Protein AF-A0A7Y5RMK7-F1 (afdb_monomer)

pLDDT: mean 87.16, std 14.65, range [37.19, 98.69]

Secondary structure (DSSP, 8-state):
--SHHHHHHHHHHHHHHHHHHHHS-HHHHHHHHT--HHHHHHHHHTSPPPHHHHHHHHHHH-B-HHHHHHS-S-SBGGG-HHHHHHHHHHHHHHHHHHHHHHHHHTS--STHHHHHHHHHHHHHHHHHHHHHHHHHHHHHHHHHHHHHHHHHHHTT-HHHHHHHHHHHHHHHHH-S-HHHHHHHHHHHHHHHHHTT-HHHHHHHHHHHHHHHHHSS-S--HHHHHHHHHHHHHHHHTT-HHHHHHHHHHHHHHHTT-GGGHHHHHHHHHHHHHHHHHTT-HHHHHHHHHHHGGGS-HHHHHHHHHHHHHHHHHTTSS-HHHHHTSPP-SHHHHHHHHHHHHHH--HHHHHHHHHHHBSSSTTSBPTTSHHHHHHHHHHHHTTT-TTHHHHHHHHHTSS--SS---GGGHHHHHHHHHHHHHHHTT-HHHHHHHHHHHHHHHHHS-TT----HHHHHHHHHHHHHHS-TT-SSHHHHHHHHHHHHHHHHHHHTT-GGGGGS--

Structure (mmCIF, N/CA/C/O backbone):
data_AF-A0A7Y5RMK7-F1
#
_entry.id   AF-A0A7Y5RMK7-F1
#
loop_
_atom_site.group_PDB
_atom_site.id
_atom_site.type_symbol
_atom_site.label_atom_id
_atom_site.label_alt_id
_atom_site.label_comp_id
_atom_site.label_asym_id
_atom_site.label_entity_id
_atom_site.label_seq_id
_atom_site.pdbx_PDB_ins_code
_atom_site.Cartn_x
_atom_site.Cartn_y
_atom_site.Cartn_z
_atom_site.occupancy
_atom_site.B_iso_or_equiv
_atom_site.auth_seq_id
_atom_site.auth_comp_id
_atom_site.auth_asym_id
_atom_site.auth_atom_id
_atom_site.pdbx_PDB_model_num
ATOM 1 N N . MET A 1 1 ? 19.312 -19.712 10.491 1.00 37.59 1 MET A N 1
ATOM 2 C CA . MET A 1 1 ? 18.085 -20.409 10.029 1.00 37.59 1 MET A CA 1
ATOM 3 C C . MET A 1 1 ? 17.541 -19.807 8.715 1.00 37.59 1 MET A C 1
ATOM 5 O O . MET A 1 1 ? 16.354 -19.547 8.617 1.00 37.59 1 MET A O 1
ATOM 9 N N . GLY A 1 2 ? 18.375 -19.604 7.679 1.00 37.78 2 GLY A N 1
ATOM 10 C CA . GLY A 1 2 ? 17.972 -18.912 6.433 1.00 37.78 2 GLY A CA 1
ATOM 11 C C . GLY A 1 2 ? 17.597 -19.806 5.238 1.00 37.78 2 GLY A C 1
ATOM 12 O O . GLY A 1 2 ? 17.213 -19.290 4.199 1.00 37.78 2 GLY A O 1
ATOM 13 N N . ALA A 1 3 ? 17.696 -21.135 5.359 1.00 39.34 3 ALA A N 1
ATOM 14 C CA . ALA A 1 3 ? 17.566 -22.045 4.213 1.00 39.34 3 ALA A CA 1
ATOM 15 C C . ALA A 1 3 ? 16.122 -22.483 3.885 1.00 39.34 3 ALA A C 1
ATOM 17 O O . ALA A 1 3 ? 15.882 -22.999 2.801 1.00 39.34 3 ALA A O 1
ATOM 18 N N . LYS A 1 4 ? 15.145 -22.282 4.786 1.00 40.69 4 LYS A N 1
ATOM 19 C CA . LYS A 1 4 ? 13.759 -22.748 4.566 1.00 40.69 4 LYS A CA 1
ATOM 20 C C . LYS A 1 4 ? 12.963 -21.891 3.569 1.00 40.69 4 LYS A C 1
ATOM 22 O O . LYS A 1 4 ? 12.138 -22.441 2.857 1.00 40.69 4 LYS A O 1
ATOM 27 N N . SER A 1 5 ? 13.237 -20.586 3.472 1.00 45.16 5 SER A N 1
ATOM 28 C CA . SER A 1 5 ? 12.475 -19.660 2.608 1.00 45.16 5 SER A CA 1
ATOM 29 C C . SER A 1 5 ? 12.748 -19.853 1.109 1.00 45.16 5 SER A C 1
ATOM 31 O O . SER A 1 5 ? 11.817 -19.754 0.324 1.00 45.16 5 SER A O 1
ATOM 33 N N . SER A 1 6 ? 13.986 -20.171 0.708 1.00 52.59 6 SER A N 1
ATOM 34 C CA . SER A 1 6 ? 14.348 -20.364 -0.714 1.00 52.59 6 SER A CA 1
ATOM 35 C C . SER A 1 6 ? 13.742 -21.644 -1.315 1.00 52.59 6 SER A C 1
ATOM 37 O O . SER A 1 6 ? 13.457 -21.726 -2.510 1.00 52.59 6 SER A O 1
ATOM 39 N N . VAL A 1 7 ? 13.484 -22.656 -0.475 1.00 55.12 7 VAL A N 1
ATOM 40 C CA . VAL A 1 7 ? 12.901 -23.935 -0.912 1.00 55.12 7 VAL A CA 1
ATOM 41 C C . VAL A 1 7 ? 11.435 -23.776 -1.335 1.00 55.12 7 VAL A C 1
ATOM 43 O O . VAL A 1 7 ? 11.025 -24.411 -2.310 1.00 55.12 7 VAL A O 1
ATOM 46 N N . ASP A 1 8 ? 10.670 -22.914 -0.656 1.00 56.03 8 ASP A N 1
ATOM 47 C CA . ASP A 1 8 ? 9.257 -22.664 -0.980 1.00 56.03 8 ASP A CA 1
ATOM 48 C C . ASP A 1 8 ? 9.083 -21.827 -2.258 1.00 56.03 8 ASP A C 1
ATOM 50 O O . ASP A 1 8 ? 8.178 -22.095 -3.047 1.00 56.03 8 ASP A O 1
ATOM 54 N N . ASP A 1 9 ? 9.975 -20.876 -2.539 1.00 59.03 9 ASP A N 1
ATOM 55 C CA . ASP A 1 9 ? 9.851 -20.012 -3.723 1.00 59.03 9 ASP A CA 1
ATOM 56 C C . ASP A 1 9 ? 10.230 -20.752 -5.028 1.00 59.03 9 ASP A C 1
ATOM 58 O O . ASP A 1 9 ? 9.569 -20.606 -6.062 1.00 59.03 9 ASP A O 1
ATOM 62 N N . GLN A 1 10 ? 11.219 -21.655 -4.972 1.00 77.19 10 GLN A N 1
ATOM 63 C CA . GLN A 1 10 ? 11.572 -22.563 -6.078 1.00 77.19 10 GLN A CA 1
ATOM 64 C C . GLN A 1 10 ? 10.459 -23.570 -6.401 1.00 77.19 10 GLN A C 1
ATOM 66 O O . GLN A 1 10 ? 10.385 -24.074 -7.526 1.00 77.19 10 GLN A O 1
ATOM 71 N N . ARG A 1 11 ? 9.586 -23.876 -5.434 1.00 84.00 11 ARG A N 1
ATOM 72 C CA . ARG A 1 11 ? 8.473 -24.808 -5.628 1.00 84.00 11 ARG A CA 1
ATOM 73 C C . ARG A 1 11 ? 7.478 -24.281 -6.660 1.00 84.00 11 ARG A C 1
ATOM 75 O O . ARG A 1 11 ? 7.132 -25.024 -7.571 1.00 84.00 11 ARG A O 1
ATOM 82 N N . GLY A 1 12 ? 7.101 -23.002 -6.587 1.00 84.44 12 GLY A N 1
ATOM 83 C CA . GLY A 1 12 ? 6.140 -22.409 -7.524 1.00 84.44 12 GLY A CA 1
ATOM 84 C C . GLY A 1 12 ? 6.651 -22.378 -8.968 1.00 84.44 12 GLY A C 1
ATOM 85 O O . GLY A 1 12 ? 5.938 -22.767 -9.892 1.00 84.44 12 GLY A O 1
ATOM 86 N N . ILE A 1 13 ? 7.911 -21.975 -9.180 1.00 84.31 13 ILE A N 1
ATOM 87 C CA . ILE A 1 13 ? 8.523 -21.986 -10.523 1.00 84.31 13 ILE A CA 1
ATOM 88 C C . ILE A 1 13 ? 8.624 -23.424 -11.047 1.00 84.31 13 ILE A C 1
ATOM 90 O O . ILE A 1 13 ? 8.354 -23.671 -12.220 1.00 84.31 13 ILE A O 1
ATOM 94 N N . ARG A 1 14 ? 8.955 -24.393 -10.185 1.00 93.31 14 ARG A N 1
ATOM 95 C CA . ARG A 1 14 ? 9.024 -25.812 -10.553 1.00 93.31 14 ARG A CA 1
ATOM 96 C C . ARG A 1 14 ? 7.665 -26.392 -10.928 1.00 93.31 14 ARG A C 1
ATOM 98 O O . ARG A 1 14 ? 7.590 -27.122 -11.909 1.00 93.31 14 ARG A O 1
ATOM 105 N N . GLU A 1 15 ? 6.610 -26.069 -10.187 1.00 92.62 15 GLU A N 1
ATOM 106 C CA . GLU A 1 15 ? 5.238 -26.482 -10.507 1.00 92.62 15 GLU A CA 1
ATOM 107 C C . GLU A 1 15 ? 4.824 -25.959 -11.889 1.00 92.62 15 GLU A C 1
ATOM 109 O O . GLU A 1 15 ? 4.261 -26.696 -12.694 1.00 92.62 15 GLU A O 1
ATOM 114 N N . ARG A 1 16 ? 5.195 -24.720 -12.225 1.00 93.56 16 ARG A N 1
ATOM 115 C CA . ARG A 1 16 ? 4.942 -24.146 -13.555 1.00 93.56 16 ARG A CA 1
ATOM 116 C C . ARG A 1 16 ? 5.835 -24.734 -14.642 1.00 93.56 16 ARG A C 1
ATOM 118 O O . ARG A 1 16 ? 5.366 -24.971 -15.750 1.00 93.56 16 ARG A O 1
ATOM 125 N N . LEU A 1 17 ? 7.088 -25.060 -14.332 1.00 93.12 17 LEU A N 1
ATOM 126 C CA . LEU A 1 17 ? 7.956 -25.807 -15.243 1.00 93.12 17 LEU A CA 1
ATOM 127 C C . LEU A 1 17 ? 7.405 -27.218 -15.515 1.00 93.12 17 LEU A C 1
ATOM 129 O O . LEU A 1 17 ? 7.513 -27.706 -16.638 1.00 93.12 17 LEU A O 1
ATOM 133 N N . ALA A 1 18 ? 6.788 -27.859 -14.519 1.00 94.00 18 ALA A N 1
ATOM 134 C CA . ALA A 1 18 ? 6.107 -29.139 -14.689 1.00 94.00 18 ALA A CA 1
ATOM 135 C C . ALA A 1 18 ? 4.881 -29.005 -15.604 1.00 94.00 18 ALA A C 1
ATOM 137 O O . ALA A 1 18 ? 4.757 -29.790 -16.536 1.00 94.00 18 ALA A O 1
ATOM 138 N N . GLN A 1 19 ? 4.063 -27.960 -15.427 1.00 94.31 19 GLN A N 1
ATOM 139 C CA . GLN A 1 19 ? 2.957 -27.645 -16.346 1.00 94.31 19 GLN A CA 1
ATOM 140 C C . GLN A 1 19 ? 3.449 -27.361 -17.773 1.00 94.31 19 GLN A C 1
ATOM 142 O O . GLN A 1 19 ? 2.823 -27.769 -18.746 1.00 94.31 19 GLN A O 1
ATOM 147 N N . LEU A 1 20 ? 4.591 -26.685 -17.928 1.00 92.62 20 LEU A N 1
ATOM 148 C CA . LEU A 1 20 ? 5.199 -26.466 -19.242 1.00 92.62 20 LEU A CA 1
ATOM 149 C C . LEU A 1 20 ? 5.643 -27.789 -19.886 1.00 92.62 20 LEU A C 1
ATOM 151 O O . LEU A 1 20 ? 5.516 -27.958 -21.099 1.00 92.62 20 LEU A O 1
ATOM 155 N N . ALA A 1 21 ? 6.126 -28.736 -19.078 1.00 92.06 21 ALA A N 1
ATOM 156 C CA . ALA A 1 21 ? 6.558 -30.055 -19.530 1.00 92.06 21 ALA A CA 1
ATOM 157 C C . ALA A 1 21 ? 5.401 -30.979 -19.971 1.00 92.06 21 ALA A C 1
ATOM 159 O O . ALA A 1 21 ? 5.659 -32.023 -20.572 1.00 92.06 21 ALA A O 1
ATOM 160 N N . GLU A 1 22 ? 4.145 -30.605 -19.698 1.00 92.19 22 GLU A N 1
ATOM 161 C CA . GLU A 1 22 ? 2.948 -31.262 -20.248 1.00 92.19 22 GLU A CA 1
ATOM 162 C C . GLU A 1 22 ? 2.726 -30.898 -21.724 1.00 92.19 22 GLU A C 1
ATOM 164 O O . GLU A 1 22 ? 2.169 -31.690 -22.480 1.00 92.19 22 GLU A O 1
ATOM 169 N N . ILE A 1 23 ? 3.177 -29.708 -22.137 1.00 91.12 23 ILE A N 1
ATOM 170 C CA . ILE A 1 23 ? 2.989 -29.163 -23.490 1.00 91.12 23 ILE A CA 1
ATOM 171 C C . ILE A 1 23 ? 4.243 -29.396 -24.340 1.00 91.12 23 ILE A C 1
ATOM 173 O O . ILE A 1 23 ? 4.153 -29.785 -25.503 1.00 91.12 23 ILE A O 1
ATOM 177 N N . HIS A 1 24 ? 5.423 -29.191 -23.753 1.00 91.31 24 HIS A N 1
ATOM 178 C CA . HIS A 1 24 ? 6.711 -29.415 -24.402 1.00 91.31 24 HIS A CA 1
ATOM 179 C C . HIS A 1 24 ? 7.434 -30.586 -23.753 1.00 91.31 24 HIS A C 1
ATOM 181 O O . HIS A 1 24 ? 7.704 -30.584 -22.554 1.00 91.31 24 HIS A O 1
ATOM 187 N N . SER A 1 25 ? 7.835 -31.578 -24.550 1.00 95.88 25 SER A N 1
ATOM 188 C CA . SER A 1 25 ? 8.610 -32.696 -24.004 1.00 95.88 25 SER A CA 1
ATOM 189 C C . SER A 1 25 ? 9.927 -32.205 -23.380 1.00 95.88 25 SER A C 1
ATOM 191 O O . SER A 1 25 ? 10.551 -31.263 -23.868 1.00 95.88 25 SER A O 1
ATOM 193 N N . GLN A 1 26 ? 10.431 -32.883 -22.342 1.00 95.69 26 GLN A N 1
ATOM 194 C CA . GLN A 1 26 ? 11.721 -32.516 -21.722 1.00 95.69 26 GLN A CA 1
ATOM 195 C C . GLN A 1 26 ? 12.886 -32.511 -22.727 1.00 95.69 26 GLN A C 1
ATOM 197 O O . GLN A 1 26 ? 13.841 -31.756 -22.563 1.00 95.69 26 GLN A O 1
ATOM 202 N N . ALA A 1 27 ? 12.819 -33.359 -23.760 1.00 94.38 27 ALA A N 1
ATOM 203 C CA . ALA A 1 27 ? 13.796 -33.383 -24.844 1.00 94.38 27 ALA A CA 1
ATOM 204 C C . ALA A 1 27 ? 13.687 -32.139 -25.738 1.00 94.38 27 ALA A C 1
ATOM 206 O O . ALA A 1 27 ? 14.707 -31.588 -26.145 1.00 94.38 27 ALA A O 1
ATOM 207 N N . GLU A 1 28 ? 12.467 -31.674 -26.011 1.00 92.75 28 GLU A N 1
ATOM 208 C CA . GLU A 1 28 ? 12.242 -30.434 -26.745 1.00 92.75 28 GLU A CA 1
ATOM 209 C C . GLU A 1 28 ? 12.731 -29.221 -25.956 1.00 92.75 28 GLU A C 1
ATOM 211 O O . GLU A 1 28 ? 13.466 -28.413 -26.519 1.00 92.75 28 GLU A O 1
ATOM 216 N N . ILE A 1 29 ? 12.392 -29.135 -24.665 1.00 95.38 29 ILE A N 1
ATOM 217 C CA . ILE A 1 29 ? 12.868 -28.066 -23.778 1.00 95.38 29 ILE A CA 1
ATOM 218 C C . ILE A 1 29 ? 14.398 -28.038 -23.789 1.00 95.38 29 ILE A C 1
ATOM 220 O O . ILE A 1 29 ? 14.984 -27.016 -24.115 1.00 95.38 29 ILE A O 1
ATOM 224 N N . ALA A 1 30 ? 15.043 -29.181 -23.539 1.00 94.81 30 ALA A N 1
ATOM 225 C CA . ALA A 1 30 ? 16.497 -29.315 -23.560 1.00 94.81 30 ALA A CA 1
ATOM 226 C C . ALA A 1 30 ? 17.128 -28.836 -24.878 1.00 94.81 30 ALA A C 1
ATOM 228 O O . ALA A 1 30 ? 18.099 -28.081 -24.877 1.00 94.81 30 ALA A O 1
ATOM 229 N N . ARG A 1 31 ? 16.551 -29.256 -26.011 1.00 95.50 31 ARG A N 1
ATOM 230 C CA . ARG A 1 31 ? 17.026 -28.879 -27.344 1.00 95.50 31 ARG A CA 1
ATOM 231 C C . ARG A 1 31 ? 16.879 -27.379 -27.590 1.00 95.50 31 ARG A C 1
ATOM 233 O O . ARG A 1 31 ? 17.831 -26.765 -28.055 1.00 95.50 31 ARG A O 1
ATOM 240 N N . ARG A 1 32 ? 15.710 -26.799 -27.297 1.00 89.56 32 ARG A N 1
ATOM 241 C CA . ARG A 1 32 ? 15.452 -25.371 -27.539 1.00 89.56 32 ARG A CA 1
ATOM 242 C C . ARG A 1 32 ? 16.262 -24.482 -26.609 1.00 89.56 32 ARG A C 1
ATOM 244 O O . ARG A 1 32 ? 16.738 -23.446 -27.044 1.00 89.56 32 ARG A O 1
ATOM 251 N N . THR A 1 33 ? 16.467 -24.896 -25.359 1.00 88.94 33 THR A N 1
ATOM 252 C CA . THR A 1 33 ? 17.209 -24.082 -24.393 1.00 88.94 33 THR A CA 1
ATOM 253 C C . THR A 1 33 ? 18.720 -24.308 -24.398 1.00 88.94 33 THR A C 1
ATOM 255 O O . THR A 1 33 ? 19.427 -23.704 -23.593 1.00 88.94 33 THR A O 1
ATOM 258 N N . GLY A 1 34 ? 19.235 -25.231 -25.219 1.00 90.25 34 GLY A N 1
ATOM 259 C CA . GLY A 1 34 ? 20.644 -25.644 -25.180 1.00 90.25 34 GLY A CA 1
ATOM 260 C C . GLY A 1 34 ? 21.068 -26.286 -23.849 1.00 90.25 34 GLY A C 1
ATOM 261 O O . GLY A 1 34 ? 22.256 -26.410 -23.560 1.00 90.25 34 GLY A O 1
ATOM 262 N N . THR A 1 35 ? 20.112 -26.685 -23.009 1.00 94.12 35 THR A N 1
ATOM 263 C CA . THR A 1 35 ? 20.361 -27.286 -21.694 1.00 94.12 35 THR A CA 1
ATOM 264 C C . THR A 1 35 ? 20.328 -28.804 -21.808 1.00 94.12 35 THR A C 1
ATOM 266 O O . THR A 1 35 ? 19.427 -29.359 -22.424 1.00 94.12 35 THR A O 1
ATOM 269 N N . GLN A 1 36 ? 21.264 -29.520 -21.179 1.00 94.94 36 GLN A N 1
ATOM 270 C CA . GLN A 1 36 ? 21.231 -30.987 -21.197 1.00 94.94 36 GLN A CA 1
ATOM 271 C C . GLN A 1 36 ? 19.907 -31.522 -20.630 1.00 94.94 36 GLN A C 1
ATOM 273 O O . GLN A 1 36 ? 19.463 -31.092 -19.564 1.00 94.94 36 GLN A O 1
ATOM 278 N N . ARG A 1 37 ? 19.312 -32.526 -21.288 1.00 95.50 37 ARG A N 1
ATOM 279 C CA . ARG A 1 37 ? 18.041 -33.142 -20.856 1.00 95.50 37 ARG A CA 1
ATOM 280 C C . ARG A 1 37 ? 18.073 -33.601 -19.398 1.00 95.50 37 ARG A C 1
ATOM 282 O O . ARG A 1 37 ? 17.105 -33.395 -18.676 1.00 95.50 37 ARG A O 1
ATOM 289 N N . MET A 1 38 ? 19.205 -34.145 -18.949 1.00 94.56 38 MET A N 1
ATOM 290 C CA . MET A 1 38 ? 19.405 -34.535 -17.552 1.00 94.56 38 MET A CA 1
ATOM 291 C C . MET A 1 38 ? 19.247 -33.352 -16.582 1.00 94.56 38 MET A C 1
ATOM 293 O O . MET A 1 38 ? 18.658 -33.525 -15.518 1.00 94.56 38 MET A O 1
ATOM 297 N N . ASN A 1 39 ? 19.717 -32.154 -16.940 1.00 94.31 39 ASN A N 1
ATOM 298 C CA . ASN A 1 39 ? 19.561 -30.957 -16.110 1.00 94.31 39 ASN A CA 1
ATOM 299 C C . ASN A 1 39 ? 18.102 -30.495 -16.064 1.00 94.31 39 ASN A C 1
ATOM 301 O O . ASN A 1 39 ? 17.610 -30.204 -14.981 1.00 94.31 39 ASN A O 1
ATOM 305 N N . VAL A 1 40 ? 17.379 -30.542 -17.188 1.00 94.25 40 VAL A N 1
ATOM 306 C CA . VAL A 1 40 ? 15.929 -30.264 -17.217 1.00 94.25 40 VAL A CA 1
ATOM 307 C C . VAL A 1 40 ? 15.172 -31.227 -16.293 1.00 94.25 40 VAL A C 1
ATOM 309 O O . VAL A 1 40 ? 14.360 -30.800 -15.473 1.00 94.25 40 VAL A O 1
ATOM 312 N N . THR A 1 41 ? 15.486 -32.527 -16.351 1.00 95.31 41 THR A N 1
ATOM 313 C CA . THR A 1 41 ? 14.912 -33.524 -15.435 1.00 95.31 41 THR A CA 1
ATOM 314 C C . THR A 1 41 ? 15.263 -33.227 -13.975 1.00 95.31 41 THR A C 1
ATOM 316 O O . THR A 1 41 ? 14.410 -33.371 -13.102 1.00 95.31 41 THR A O 1
ATOM 319 N N . ARG A 1 42 ? 16.498 -32.798 -13.682 1.00 93.81 42 ARG A N 1
ATOM 320 C CA . ARG A 1 42 ? 16.909 -32.407 -12.324 1.00 93.81 42 ARG A CA 1
ATOM 321 C C . ARG A 1 42 ? 16.114 -31.193 -11.829 1.00 93.81 42 ARG A C 1
ATOM 323 O O . ARG A 1 42 ? 15.596 -31.241 -10.711 1.00 93.81 42 ARG A O 1
ATOM 330 N N . TYR A 1 43 ? 15.942 -30.158 -12.656 1.00 94.75 43 TYR A N 1
ATOM 331 C CA . TYR A 1 43 ? 15.160 -28.955 -12.332 1.00 94.75 43 TYR A CA 1
ATOM 332 C C . TYR A 1 43 ? 13.714 -29.297 -11.952 1.00 94.75 43 TYR A C 1
ATOM 334 O O . TYR A 1 43 ? 13.213 -28.826 -10.930 1.00 94.75 43 TYR A O 1
ATOM 342 N N . LEU A 1 44 ? 13.087 -30.211 -12.700 1.00 91.44 44 LEU A N 1
ATOM 343 C CA . LEU A 1 44 ? 11.748 -30.734 -12.403 1.00 91.44 44 LEU A CA 1
ATOM 344 C C . LEU A 1 44 ? 11.680 -31.562 -11.110 1.00 91.44 44 LEU A C 1
ATOM 346 O O . LEU A 1 44 ? 10.632 -31.616 -10.474 1.00 91.44 44 LEU A O 1
ATOM 350 N N . ARG A 1 45 ? 12.778 -32.215 -10.711 1.00 90.50 45 ARG A N 1
ATOM 351 C CA . ARG A 1 45 ? 12.818 -33.160 -9.579 1.00 90.50 45 ARG A CA 1
ATOM 352 C C . ARG A 1 45 ? 13.287 -32.571 -8.255 1.00 90.50 45 ARG A C 1
ATOM 354 O O . ARG A 1 45 ? 13.296 -33.293 -7.264 1.00 90.50 45 ARG A O 1
ATOM 361 N N . GLY A 1 46 ? 13.682 -31.302 -8.210 1.00 83.06 46 GLY A N 1
ATOM 362 C CA . GLY A 1 46 ? 14.039 -30.676 -6.937 1.00 83.06 46 GLY A CA 1
ATOM 363 C C . GLY A 1 46 ? 15.306 -29.841 -6.940 1.00 83.06 46 GLY A C 1
ATOM 364 O O . GLY A 1 46 ? 15.514 -29.089 -5.991 1.00 83.06 46 GLY A O 1
ATOM 365 N N . THR A 1 47 ? 16.155 -29.928 -7.970 1.00 87.69 47 THR A N 1
ATOM 366 C CA . THR A 1 47 ? 17.327 -29.044 -8.007 1.00 87.69 47 THR A CA 1
ATOM 367 C C . THR A 1 47 ? 16.909 -27.614 -8.312 1.00 87.69 47 THR A C 1
ATOM 369 O O . THR A 1 47 ? 15.908 -27.378 -8.993 1.00 87.69 47 THR A O 1
ATOM 372 N N . ARG A 1 48 ? 17.707 -26.667 -7.821 1.00 83.38 48 ARG A N 1
ATOM 373 C CA . ARG A 1 48 ? 17.561 -25.238 -8.091 1.00 83.38 48 ARG A CA 1
ATOM 374 C C . ARG A 1 48 ? 17.514 -24.966 -9.595 1.00 83.38 48 ARG A C 1
ATOM 376 O O . ARG A 1 48 ? 18.336 -25.498 -10.341 1.00 83.38 48 ARG A O 1
ATOM 383 N N . ILE A 1 49 ? 16.561 -24.137 -10.008 1.00 86.25 49 ILE A N 1
ATOM 384 C CA . ILE A 1 49 ? 16.362 -23.727 -11.397 1.00 86.25 49 ILE A CA 1
ATOM 385 C C . ILE A 1 49 ? 17.176 -22.445 -11.639 1.00 86.25 49 ILE A C 1
ATOM 387 O O . ILE A 1 49 ? 16.930 -21.450 -10.954 1.00 86.25 49 ILE A O 1
ATOM 391 N N . PRO A 1 50 ? 18.154 -22.436 -12.564 1.00 83.25 50 PRO A N 1
ATOM 392 C CA . PRO A 1 50 ? 18.930 -21.236 -12.860 1.00 83.25 50 PRO A CA 1
ATOM 393 C C . PRO A 1 50 ? 18.079 -20.141 -13.510 1.00 83.25 50 PRO A C 1
ATOM 395 O O . PRO A 1 50 ? 17.256 -20.425 -14.380 1.00 83.25 50 PRO A O 1
ATOM 398 N N . ALA A 1 51 ? 18.346 -18.880 -13.163 1.00 73.31 51 ALA A N 1
ATOM 399 C CA . ALA A 1 51 ? 17.725 -17.713 -13.796 1.00 73.31 51 ALA A CA 1
ATOM 400 C C . ALA A 1 51 ? 17.906 -17.712 -15.325 1.00 73.31 51 ALA A C 1
ATOM 402 O O . ALA A 1 51 ? 16.954 -17.477 -16.069 1.00 73.31 51 ALA A O 1
ATOM 403 N N . ASP A 1 52 ? 19.111 -18.056 -15.788 1.00 73.56 52 ASP A N 1
ATOM 404 C CA . ASP A 1 52 ? 19.431 -18.145 -17.215 1.00 73.56 52 ASP A CA 1
ATOM 405 C C . ASP A 1 52 ? 18.618 -19.227 -17.926 1.00 73.56 52 ASP A C 1
ATOM 407 O O . ASP A 1 52 ? 18.279 -19.087 -19.092 1.00 73.56 52 ASP A O 1
ATOM 411 N N . PHE A 1 53 ? 18.231 -20.296 -17.231 1.00 88.00 53 PHE A N 1
ATOM 412 C CA . PHE A 1 53 ? 17.344 -21.287 -17.825 1.00 88.00 53 PHE A CA 1
ATOM 413 C C . PHE A 1 53 ? 15.936 -20.708 -18.037 1.00 88.00 53 PHE A C 1
ATOM 415 O O . PHE A 1 53 ? 15.379 -20.846 -19.124 1.00 88.00 53 PHE A O 1
ATOM 422 N N . CYS A 1 54 ? 15.385 -19.992 -17.049 1.00 81.88 54 CYS A N 1
ATOM 423 C CA . CYS A 1 54 ? 14.082 -19.321 -17.162 1.00 81.88 54 CYS A CA 1
ATOM 424 C C . CYS A 1 54 ? 14.050 -18.253 -18.271 1.00 81.88 54 CYS A C 1
ATOM 426 O O . CYS A 1 54 ? 13.041 -18.114 -18.970 1.00 81.88 54 CYS A O 1
ATOM 428 N N . SER A 1 55 ? 15.153 -17.524 -18.466 1.00 69.88 55 SER A N 1
ATOM 429 C CA . SER A 1 55 ? 15.272 -16.537 -19.544 1.00 69.88 55 SER A CA 1
ATOM 430 C C . SER A 1 55 ? 15.218 -17.189 -20.923 1.00 69.88 55 SER A C 1
ATOM 432 O O . SER A 1 55 ? 14.478 -16.746 -21.802 1.00 69.88 55 SER A O 1
ATOM 434 N N . ILE A 1 56 ? 15.925 -18.307 -21.092 1.00 79.69 56 ILE A N 1
ATOM 435 C CA . ILE A 1 56 ? 15.947 -19.042 -22.352 1.00 79.69 56 ILE A CA 1
ATOM 436 C C . ILE A 1 56 ? 14.580 -19.693 -22.629 1.00 79.69 56 ILE A C 1
ATOM 438 O O . ILE A 1 56 ? 14.144 -19.689 -23.775 1.00 79.69 56 ILE A O 1
ATOM 442 N N . LEU A 1 57 ? 13.848 -20.176 -21.612 1.00 85.12 57 LEU A N 1
ATOM 443 C CA . LEU A 1 57 ? 12.461 -20.649 -21.792 1.00 85.12 57 LEU A CA 1
ATOM 444 C C . LEU A 1 57 ? 11.557 -19.550 -22.371 1.00 85.12 57 LEU A C 1
ATOM 446 O O . LEU A 1 57 ? 10.784 -19.794 -23.295 1.00 85.12 57 LEU A O 1
ATOM 450 N N . THR A 1 58 ? 11.679 -18.332 -21.846 1.00 77.38 58 THR A N 1
ATOM 451 C CA . THR A 1 58 ? 10.906 -17.174 -22.316 1.00 77.38 58 THR A CA 1
ATOM 452 C C . THR A 1 58 ? 11.222 -16.868 -23.781 1.00 77.38 58 THR A C 1
ATOM 454 O O . THR A 1 58 ? 10.312 -16.702 -24.591 1.00 77.38 58 THR A O 1
ATOM 457 N N . ARG A 1 59 ? 12.511 -16.868 -24.143 1.00 72.94 59 ARG A N 1
ATOM 458 C CA . ARG A 1 59 ? 12.981 -16.515 -25.489 1.00 72.94 59 ARG A CA 1
ATOM 459 C C . ARG A 1 59 ? 12.717 -17.597 -26.543 1.00 72.94 59 ARG A C 1
ATOM 461 O O . ARG A 1 59 ? 12.239 -17.283 -27.625 1.00 72.94 59 ARG A O 1
ATOM 468 N N . GLU A 1 60 ? 13.026 -18.856 -26.241 1.00 84.50 60 GLU A N 1
ATOM 469 C CA . GLU A 1 60 ? 13.073 -19.946 -27.235 1.00 84.50 60 GLU A CA 1
ATOM 470 C C . GLU A 1 60 ? 11.767 -20.747 -27.330 1.00 84.50 60 GLU A C 1
ATOM 472 O O . GLU A 1 60 ? 11.480 -21.378 -28.353 1.00 84.50 60 GLU A O 1
ATOM 477 N N . LEU A 1 61 ? 10.979 -20.759 -26.252 1.00 85.75 61 LEU A N 1
ATOM 478 C CA . LEU A 1 61 ? 9.679 -21.436 -26.197 1.00 85.75 61 LEU A CA 1
ATOM 479 C C . LEU A 1 61 ? 8.512 -20.445 -26.150 1.00 85.75 61 LEU A C 1
ATOM 481 O O . LEU A 1 61 ? 7.366 -20.874 -26.194 1.00 85.75 61 LEU A O 1
ATOM 485 N N . GLY A 1 62 ? 8.775 -19.136 -26.084 1.00 79.19 62 GLY A N 1
ATOM 486 C CA . GLY A 1 62 ? 7.723 -18.120 -26.030 1.00 79.19 62 GLY A CA 1
ATOM 487 C C . GLY A 1 62 ? 6.878 -18.208 -24.759 1.00 79.19 62 GLY A C 1
ATOM 488 O O . GLY A 1 62 ? 5.698 -17.860 -24.781 1.00 79.19 62 GLY A O 1
ATOM 489 N N . VAL A 1 63 ? 7.451 -18.710 -23.663 1.00 86.00 63 VAL A N 1
ATOM 490 C CA . VAL A 1 63 ? 6.767 -1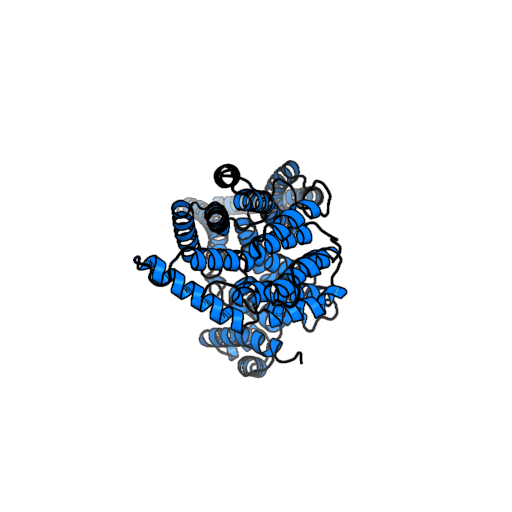8.799 -22.368 1.00 86.00 63 VAL A CA 1
ATOM 491 C C . VAL A 1 63 ? 6.535 -17.392 -21.835 1.00 86.00 63 VAL A C 1
ATOM 493 O O . VAL A 1 63 ? 7.444 -16.568 -21.851 1.00 86.00 63 VAL A O 1
ATOM 496 N N . ASN A 1 64 ? 5.333 -17.104 -21.338 1.00 78.06 64 ASN A N 1
ATOM 497 C CA . ASN A 1 64 ? 5.050 -15.827 -20.699 1.00 78.06 64 ASN A CA 1
ATOM 498 C C . ASN A 1 64 ? 5.828 -15.731 -19.373 1.00 78.06 64 ASN A C 1
ATOM 500 O O . ASN A 1 64 ? 5.575 -16.519 -18.453 1.00 78.06 64 ASN A O 1
ATOM 504 N N . PRO A 1 65 ? 6.749 -14.764 -19.231 1.00 76.25 65 PRO A N 1
ATOM 505 C CA . PRO A 1 65 ? 7.592 -14.676 -18.052 1.00 76.25 65 PRO A CA 1
ATOM 506 C C . PRO A 1 65 ? 6.810 -14.230 -16.807 1.00 76.25 65 PRO A C 1
ATOM 508 O O . PRO A 1 65 ? 7.164 -14.643 -15.706 1.00 76.25 65 PRO A O 1
ATOM 511 N N . GLN A 1 66 ? 5.715 -13.468 -16.948 1.00 73.25 66 GLN A N 1
ATOM 512 C CA . GLN A 1 66 ? 4.826 -13.169 -15.817 1.00 73.25 66 GLN A CA 1
ATOM 513 C C . GLN A 1 66 ? 4.188 -14.455 -15.290 1.00 73.25 66 GLN A C 1
ATOM 515 O O . GLN A 1 66 ? 4.284 -14.727 -14.097 1.00 73.25 66 GLN A O 1
ATOM 520 N N . TRP A 1 67 ? 3.640 -15.292 -16.174 1.00 89.81 67 TRP A N 1
ATOM 521 C CA . TRP A 1 67 ? 3.081 -16.580 -15.769 1.00 89.81 67 TRP A CA 1
ATOM 522 C C . TRP A 1 67 ? 4.145 -17.46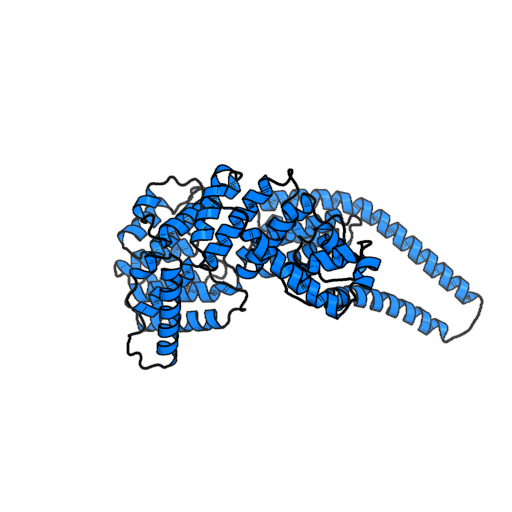2 -15.115 1.00 89.81 67 TRP A C 1
ATOM 524 O O . TRP A 1 67 ? 3.919 -17.972 -14.023 1.00 89.81 67 TRP A O 1
ATOM 534 N N . LEU A 1 68 ? 5.334 -17.591 -15.711 1.00 86.06 68 LEU A N 1
ATOM 535 C CA . LEU A 1 68 ? 6.411 -18.424 -15.165 1.00 86.06 68 LEU A CA 1
ATOM 536 C C . LEU A 1 68 ? 6.861 -17.979 -13.760 1.00 86.06 68 LEU A C 1
ATOM 538 O O . LEU A 1 68 ? 7.192 -18.822 -12.920 1.00 86.06 68 LEU A O 1
ATOM 542 N N . LEU A 1 69 ? 6.867 -16.672 -13.486 1.00 78.25 69 LEU A N 1
ATOM 543 C CA . LEU A 1 69 ? 7.334 -16.116 -12.214 1.00 78.25 69 LEU A CA 1
ATOM 544 C C . LEU A 1 69 ? 6.225 -16.011 -11.160 1.00 78.25 69 LEU A C 1
ATOM 546 O O . LEU A 1 69 ? 6.465 -16.364 -10.005 1.00 78.25 69 LEU A O 1
ATOM 550 N N . THR A 1 70 ? 5.019 -15.579 -11.532 1.00 74.44 70 THR A N 1
ATOM 551 C CA . THR A 1 70 ? 3.927 -15.300 -10.579 1.00 74.44 70 THR A CA 1
ATOM 552 C C . THR A 1 70 ? 2.800 -16.320 -10.608 1.00 74.44 70 THR A C 1
ATOM 554 O O . THR A 1 70 ? 2.096 -16.451 -9.611 1.00 74.44 70 THR A O 1
ATOM 557 N N . GLY A 1 71 ? 2.653 -17.064 -11.704 1.00 82.94 71 GLY A N 1
ATOM 558 C CA . GLY A 1 71 ? 1.488 -17.903 -11.990 1.00 82.94 71 GLY A CA 1
ATOM 559 C C . GLY A 1 71 ? 0.342 -17.174 -12.685 1.00 82.94 71 GLY A C 1
ATOM 560 O O . GLY A 1 71 ? -0.627 -17.829 -13.060 1.00 82.94 71 GLY A O 1
ATOM 561 N N . ASP A 1 72 ? 0.464 -15.865 -12.912 1.00 71.44 72 ASP A N 1
ATOM 562 C CA . ASP A 1 72 ? -0.626 -15.044 -13.436 1.00 71.44 72 ASP A CA 1
ATOM 563 C C . ASP A 1 72 ? -0.510 -14.817 -14.946 1.00 71.44 72 ASP A C 1
ATOM 565 O O . ASP A 1 72 ? 0.576 -14.627 -15.497 1.00 71.44 72 ASP A O 1
ATOM 569 N N . GLY A 1 73 ? -1.662 -14.753 -15.611 1.00 77.94 73 GLY A N 1
ATOM 570 C CA . GLY A 1 73 ? -1.750 -14.534 -17.052 1.00 77.94 73 GLY A CA 1
ATOM 571 C C . GLY A 1 73 ? -1.619 -15.820 -17.878 1.00 77.94 73 GLY A C 1
ATOM 572 O O . GLY A 1 73 ? -1.506 -16.921 -17.335 1.00 77.94 73 GLY A O 1
ATOM 573 N N . PRO A 1 74 ? -1.688 -15.703 -19.214 1.00 82.50 74 PRO A N 1
ATOM 574 C CA . PRO A 1 74 ? -1.625 -16.862 -20.091 1.00 82.50 74 PRO A CA 1
ATOM 575 C C . PRO A 1 74 ? -0.227 -17.482 -20.084 1.00 82.50 74 PRO A C 1
ATOM 577 O O . PRO A 1 74 ? 0.762 -16.770 -19.925 1.00 82.50 74 PRO A O 1
ATOM 580 N N . ARG A 1 75 ? -0.140 -18.799 -20.301 1.00 88.38 75 ARG A N 1
ATOM 581 C CA . ARG A 1 75 ? 1.127 -19.550 -20.224 1.00 88.38 75 ARG A CA 1
ATOM 582 C C . ARG A 1 75 ? 2.120 -19.160 -21.317 1.00 88.38 75 ARG A C 1
ATOM 584 O O . ARG A 1 75 ? 3.321 -19.107 -21.065 1.00 88.38 75 ARG A O 1
ATOM 591 N N . MET A 1 76 ? 1.615 -18.876 -22.515 1.00 85.56 76 MET A N 1
ATOM 592 C CA . MET A 1 76 ? 2.411 -18.544 -23.695 1.00 85.56 76 MET A CA 1
ATOM 593 C C . MET A 1 76 ? 2.244 -17.065 -24.052 1.00 85.56 76 MET A C 1
ATOM 595 O O . MET A 1 76 ? 1.161 -16.494 -23.920 1.00 85.56 76 MET A O 1
ATOM 599 N N . LEU A 1 77 ? 3.303 -16.432 -24.555 1.00 69.75 77 LEU A N 1
ATOM 600 C CA . LEU A 1 77 ? 3.262 -15.053 -25.054 1.00 69.75 77 LEU A CA 1
ATOM 601 C C . LEU A 1 77 ? 2.296 -14.897 -26.241 1.00 69.75 77 LEU A C 1
ATOM 603 O O . LEU A 1 77 ? 1.654 -13.855 -26.371 1.00 69.75 77 LEU A O 1
ATOM 607 N N . SER A 1 78 ? 2.124 -15.947 -27.054 1.00 70.81 78 SER A N 1
ATOM 608 C CA . SER A 1 78 ? 1.170 -16.021 -28.182 1.00 70.81 78 SER A CA 1
ATOM 609 C C . SER A 1 78 ? -0.298 -15.817 -27.789 1.00 70.81 78 SER A C 1
ATOM 611 O O . SER A 1 78 ? -1.141 -15.463 -28.623 1.00 70.81 78 SER A O 1
ATOM 613 N N . ASP A 1 79 ? -0.599 -16.034 -26.513 1.00 68.00 79 ASP A N 1
ATOM 614 C CA . ASP A 1 79 ? -1.946 -15.991 -25.955 1.00 68.00 79 ASP A CA 1
ATOM 615 C C . ASP A 1 79 ? -2.228 -14.640 -25.275 1.00 68.00 79 ASP A C 1
ATOM 617 O O . ASP A 1 79 ? -3.347 -14.375 -24.837 1.00 68.00 79 ASP A O 1
ATOM 621 N N . THR A 1 80 ? -1.229 -13.750 -25.201 1.00 56.44 80 THR A N 1
ATOM 622 C CA . THR A 1 80 ? -1.405 -12.396 -24.669 1.00 56.44 80 THR A CA 1
ATOM 623 C C . THR A 1 80 ? -2.097 -11.495 -25.699 1.00 56.44 80 THR A C 1
ATOM 625 O O . THR A 1 80 ? -1.615 -11.278 -26.813 1.00 56.44 80 THR A O 1
ATOM 628 N N . ALA A 1 81 ? -3.244 -10.922 -25.321 1.00 48.09 81 ALA A N 1
ATOM 629 C CA . ALA A 1 81 ? -4.025 -10.020 -26.176 1.00 48.09 81 ALA A CA 1
ATOM 630 C C . ALA A 1 81 ? -3.234 -8.770 -26.634 1.00 48.09 81 ALA A C 1
ATOM 632 O O . ALA A 1 81 ? -3.504 -8.223 -27.701 1.00 48.09 81 ALA A O 1
ATOM 633 N N . GLY A 1 82 ? -2.214 -8.353 -25.871 1.00 44.00 82 GLY A N 1
ATOM 634 C CA . GLY A 1 82 ? -1.377 -7.186 -26.175 1.00 44.00 82 GLY A CA 1
ATOM 635 C C . GLY A 1 82 ? -0.430 -7.368 -27.367 1.00 44.00 82 GLY A C 1
ATOM 636 O O . GLY A 1 82 ? -0.255 -6.433 -28.145 1.00 44.00 82 GLY A O 1
ATOM 637 N N . SER A 1 83 ? 0.118 -8.571 -27.580 1.00 41.38 83 SER A N 1
ATOM 638 C CA . SER A 1 83 ? 0.940 -8.853 -28.767 1.00 41.38 83 SER A CA 1
ATOM 639 C C . SER A 1 83 ? 0.104 -8.950 -30.040 1.00 41.38 83 SER A C 1
ATOM 641 O O . SER A 1 83 ? 0.610 -8.634 -31.114 1.00 41.38 83 SER A O 1
ATOM 643 N N . ARG A 1 84 ? -1.186 -9.307 -29.940 1.00 39.22 84 ARG A N 1
ATOM 644 C CA . ARG A 1 84 ? -2.090 -9.301 -31.097 1.00 39.22 84 ARG A CA 1
ATOM 645 C C . ARG A 1 84 ? -2.485 -7.898 -31.542 1.00 39.22 84 ARG A C 1
ATOM 647 O O . ARG A 1 84 ? -2.673 -7.751 -32.730 1.00 39.22 84 ARG A O 1
ATOM 654 N N . SER A 1 85 ? -2.563 -6.877 -30.681 1.00 41.47 85 SER A N 1
ATOM 655 C CA . SER A 1 85 ? -2.946 -5.511 -31.109 1.00 41.47 85 SER A CA 1
ATOM 656 C C . SER A 1 85 ? -1.878 -4.859 -31.986 1.00 41.47 85 SER A C 1
ATOM 658 O O . SER A 1 85 ? -2.169 -4.469 -33.107 1.00 41.47 85 SER A O 1
ATOM 660 N N . MET A 1 86 ? -0.616 -4.828 -31.540 1.00 37.19 86 MET A N 1
ATOM 661 C CA . MET A 1 86 ? 0.477 -4.256 -32.342 1.00 37.19 86 MET A CA 1
ATOM 662 C C . MET A 1 86 ? 0.806 -5.111 -33.568 1.00 37.19 86 MET A C 1
ATOM 664 O O . MET A 1 86 ? 1.050 -4.567 -34.643 1.00 37.19 86 MET A O 1
ATOM 668 N N . ALA A 1 87 ? 0.772 -6.444 -33.439 1.00 39.31 87 ALA A N 1
ATOM 669 C CA . ALA A 1 87 ? 0.936 -7.322 -34.592 1.00 39.31 87 ALA A CA 1
ATOM 670 C C . ALA A 1 87 ? -0.257 -7.219 -35.549 1.00 39.31 87 ALA A C 1
ATOM 672 O O . ALA A 1 87 ? -0.039 -7.255 -36.745 1.00 39.31 87 ALA A O 1
ATOM 673 N N . SER A 1 88 ? -1.491 -7.032 -35.068 1.00 37.53 88 SER A N 1
ATOM 674 C CA . SER A 1 88 ? -2.682 -6.812 -35.900 1.00 37.53 88 SER A CA 1
ATOM 675 C C . SER A 1 88 ? -2.664 -5.444 -36.555 1.00 37.53 88 SER A C 1
ATOM 677 O O . SER A 1 88 ? -3.114 -5.351 -37.678 1.00 37.53 88 SER A O 1
ATOM 679 N N . GLU A 1 89 ? -2.153 -4.393 -35.919 1.00 43.84 89 GLU A N 1
ATOM 680 C CA . GLU A 1 89 ? -2.022 -3.068 -36.537 1.00 43.84 89 GLU A CA 1
ATOM 681 C C . GLU A 1 89 ? -0.919 -3.064 -37.604 1.00 43.84 89 GLU A C 1
ATOM 683 O O . GLU A 1 89 ? -1.127 -2.549 -38.698 1.00 43.84 89 GLU A O 1
ATOM 688 N N . MET A 1 90 ? 0.220 -3.723 -37.353 1.00 43.16 90 MET A N 1
ATOM 689 C CA . MET A 1 90 ? 1.248 -3.942 -38.380 1.00 43.16 90 MET A CA 1
ATOM 690 C C . MET A 1 90 ? 0.772 -4.887 -39.486 1.00 43.16 90 MET A C 1
ATOM 692 O O . MET A 1 90 ? 1.044 -4.633 -40.653 1.00 43.16 90 MET A O 1
ATOM 696 N N . VAL A 1 91 ? 0.039 -5.950 -39.155 1.00 46.88 91 VAL A N 1
ATOM 697 C CA . VAL A 1 91 ? -0.542 -6.875 -40.136 1.00 46.88 91 VAL A CA 1
ATOM 698 C C . VAL A 1 91 ? -1.676 -6.205 -40.899 1.00 46.88 91 VAL A C 1
ATOM 700 O O . VAL A 1 91 ? -1.753 -6.436 -42.090 1.00 46.88 91 VAL A O 1
ATOM 703 N N . GLN A 1 92 ? -2.486 -5.332 -40.296 1.00 46.41 92 GLN A N 1
ATOM 704 C CA . GLN A 1 92 ? -3.500 -4.526 -40.985 1.00 46.41 92 GLN A CA 1
ATOM 705 C C . GLN A 1 92 ? -2.857 -3.465 -41.870 1.00 46.41 92 GLN A C 1
ATOM 707 O O . GLN A 1 92 ? -3.352 -3.234 -42.962 1.00 46.41 92 GLN A O 1
ATOM 712 N N . LEU A 1 93 ? -1.737 -2.862 -41.465 1.00 45.97 93 LEU A N 1
ATOM 713 C CA . LEU A 1 93 ? -0.975 -1.955 -42.321 1.00 45.97 93 LEU A CA 1
ATOM 714 C C . LEU A 1 93 ? -0.365 -2.716 -43.507 1.00 45.97 93 LEU A C 1
ATOM 716 O O . LEU A 1 93 ? -0.520 -2.302 -44.649 1.00 45.97 93 LEU A O 1
ATOM 720 N N . VAL A 1 94 ? 0.257 -3.872 -43.261 1.00 48.22 94 VAL A N 1
ATOM 721 C CA . VAL A 1 94 ? 0.833 -4.737 -44.304 1.00 48.22 94 VAL A CA 1
ATOM 722 C C . VAL A 1 94 ? -0.254 -5.375 -45.174 1.00 48.22 94 VAL A C 1
ATOM 724 O O . VAL A 1 94 ? -0.034 -5.549 -46.368 1.00 48.22 94 VAL A O 1
ATOM 727 N N . GLN A 1 95 ? -1.434 -5.684 -44.632 1.00 46.47 95 GLN A N 1
ATOM 728 C CA . GLN A 1 95 ? -2.598 -6.184 -45.369 1.00 46.47 95 GLN A CA 1
ATOM 729 C C . GLN A 1 95 ? -3.267 -5.073 -46.163 1.00 46.47 95 GLN A C 1
ATOM 731 O O . GLN A 1 95 ? -3.564 -5.321 -47.317 1.00 46.47 95 GLN A O 1
ATOM 736 N N . ALA A 1 96 ? -3.409 -3.858 -45.634 1.00 49.66 96 ALA A N 1
ATOM 737 C CA . ALA A 1 96 ? -3.884 -2.698 -46.384 1.00 49.66 96 ALA A CA 1
ATOM 738 C C . ALA A 1 96 ? -2.901 -2.343 -47.509 1.00 49.66 96 ALA A C 1
ATOM 740 O O . ALA A 1 96 ? -3.314 -2.074 -48.630 1.00 49.66 96 ALA A O 1
ATOM 741 N N . MET A 1 97 ? -1.591 -2.434 -47.264 1.00 49.41 97 MET A N 1
ATOM 742 C CA . MET A 1 97 ? -0.563 -2.280 -48.300 1.00 49.41 97 MET A CA 1
ATOM 743 C C . MET A 1 97 ? -0.589 -3.432 -49.315 1.00 49.41 97 MET A C 1
ATOM 745 O O . MET A 1 97 ? -0.452 -3.199 -50.515 1.00 49.41 97 MET A O 1
ATOM 749 N N . SER A 1 98 ? -0.819 -4.667 -48.862 1.00 46.59 98 SER A N 1
ATOM 750 C CA . SER A 1 98 ? -0.951 -5.844 -49.728 1.00 46.59 98 SER A CA 1
ATOM 751 C C . SER A 1 98 ? -2.265 -5.848 -50.505 1.00 46.59 98 SER A C 1
ATOM 753 O O . SER A 1 98 ? -2.278 -6.349 -51.619 1.00 46.59 98 S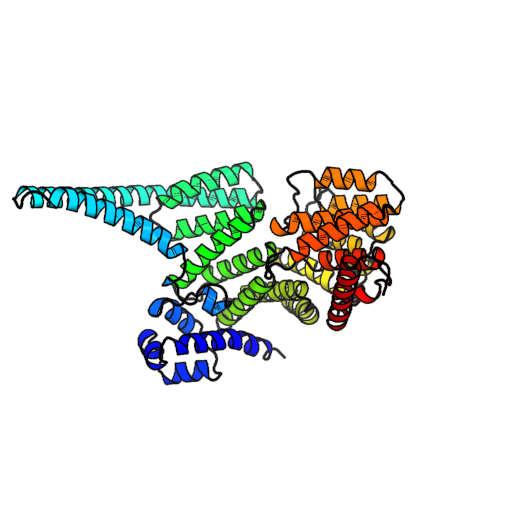ER A O 1
ATOM 755 N N . GLU A 1 99 ? -3.348 -5.279 -49.975 1.00 48.56 99 GLU A N 1
ATOM 756 C CA . GLU A 1 99 ? -4.638 -5.065 -50.636 1.00 48.56 99 GLU A CA 1
ATOM 757 C C . GLU A 1 99 ? -4.558 -3.909 -51.623 1.00 48.56 99 GLU A C 1
ATOM 759 O O . GLU A 1 99 ? -5.079 -4.044 -52.719 1.00 48.56 99 GLU A O 1
ATOM 764 N N . VAL A 1 100 ? -3.832 -2.829 -51.321 1.00 48.53 100 VAL A N 1
ATOM 765 C CA . VAL A 1 100 ? -3.509 -1.774 -52.297 1.00 48.53 100 VAL A CA 1
ATOM 766 C C . VAL A 1 100 ? -2.651 -2.337 -53.436 1.00 48.53 100 VAL A C 1
ATOM 768 O O . VAL A 1 100 ? -2.882 -2.008 -54.602 1.00 48.53 100 VAL A O 1
ATOM 771 N N . ALA A 1 101 ? -1.726 -3.254 -53.134 1.00 46.25 101 ALA A N 1
ATOM 772 C CA . ALA A 1 101 ? -1.005 -4.013 -54.149 1.00 46.25 101 ALA A CA 1
ATOM 773 C C . ALA A 1 101 ? -1.943 -4.968 -54.919 1.00 46.25 101 ALA A C 1
ATOM 775 O O . ALA A 1 101 ? -1.905 -4.997 -56.147 1.00 46.25 101 ALA A O 1
ATOM 776 N N . ARG A 1 102 ? -2.843 -5.703 -54.242 1.00 44.69 102 ARG A N 1
ATOM 777 C CA . ARG A 1 102 ? -3.766 -6.687 -54.853 1.00 44.69 102 ARG A CA 1
ATOM 778 C C . ARG A 1 102 ? -4.866 -6.055 -55.705 1.00 44.69 102 ARG A C 1
ATOM 780 O O . ARG A 1 102 ? -5.146 -6.558 -56.789 1.00 44.69 102 ARG A O 1
ATOM 787 N N . MET A 1 103 ? -5.447 -4.944 -55.252 1.00 46.41 103 MET A N 1
ATOM 788 C CA . MET A 1 103 ? -6.440 -4.140 -55.973 1.00 46.41 103 MET A CA 1
ATOM 789 C C . MET A 1 103 ? -5.861 -3.539 -57.260 1.00 46.41 103 MET A C 1
ATOM 791 O O . MET A 1 103 ? -6.621 -3.238 -58.174 1.00 46.41 103 MET A O 1
ATOM 795 N N . ARG A 1 104 ? -4.529 -3.418 -57.373 1.00 46.75 104 ARG A N 1
ATOM 796 C CA . ARG A 1 104 ? -3.837 -3.049 -58.621 1.00 46.75 104 ARG A CA 1
ATOM 797 C C . ARG A 1 104 ? -3.278 -4.241 -59.414 1.00 46.75 104 ARG A C 1
ATOM 799 O O . ARG A 1 104 ? -3.078 -4.097 -60.614 1.00 46.75 104 ARG A O 1
ATOM 806 N N . LEU A 1 105 ? -3.090 -5.408 -58.789 1.00 43.19 105 LEU A N 1
ATOM 807 C CA . LEU A 1 105 ? -2.633 -6.662 -59.421 1.00 43.19 105 LEU A CA 1
ATOM 808 C C . LEU A 1 105 ? -3.747 -7.441 -60.146 1.00 43.19 105 LEU A C 1
ATOM 810 O O . LEU A 1 105 ? -3.450 -8.328 -60.943 1.00 43.19 105 LEU A O 1
ATOM 814 N N . GLY A 1 106 ? -5.024 -7.123 -59.899 1.00 49.34 106 GLY A N 1
ATOM 815 C CA . GLY A 1 106 ? -6.164 -7.715 -60.616 1.00 49.34 106 GLY A CA 1
ATOM 816 C C . GLY A 1 106 ? -6.270 -7.299 -62.090 1.00 49.34 106 GLY A C 1
ATOM 817 O O . GLY A 1 106 ? -7.005 -7.925 -62.850 1.00 49.34 106 GLY A O 1
ATOM 818 N N . SER A 1 107 ? -5.518 -6.279 -62.517 1.00 53.38 107 SER A N 1
ATOM 819 C CA . SER A 1 107 ? -5.461 -5.840 -63.909 1.00 53.38 107 SER A CA 1
ATOM 820 C C . SER A 1 107 ? -4.016 -5.750 -64.410 1.00 53.38 107 SER A C 1
ATOM 822 O O . SER A 1 107 ? -3.305 -4.799 -64.101 1.00 53.38 107 SER A O 1
ATOM 824 N N . LEU A 1 108 ? -3.664 -6.698 -65.287 1.00 46.84 108 LEU A N 1
ATOM 825 C CA . LEU A 1 108 ? -2.642 -6.602 -66.342 1.00 46.84 108 LEU A CA 1
ATOM 826 C C . LEU A 1 108 ? -1.165 -6.789 -65.930 1.00 46.84 108 LEU A C 1
ATOM 828 O O . LEU A 1 108 ? -0.511 -5.916 -65.367 1.00 46.84 108 LEU A O 1
ATOM 832 N N . GLY A 1 109 ? -0.600 -7.922 -66.366 1.00 52.81 109 GLY A N 1
ATOM 833 C CA . GLY A 1 109 ? 0.835 -8.203 -66.366 1.00 52.81 109 GLY A CA 1
ATOM 834 C C . GLY A 1 109 ? 1.575 -7.434 -67.464 1.00 52.81 109 GLY A C 1
ATOM 835 O O . GLY A 1 109 ? 1.582 -7.838 -68.624 1.00 52.81 109 GLY A O 1
ATOM 836 N N . GLY A 1 110 ? 2.231 -6.334 -67.092 1.00 59.94 110 GLY A N 1
ATOM 837 C CA . GLY A 1 110 ? 3.070 -5.538 -67.990 1.00 59.94 110 GLY A CA 1
ATOM 838 C C . GLY A 1 110 ? 4.194 -4.797 -67.260 1.00 59.94 110 GLY A C 1
ATOM 839 O O . GLY A 1 110 ? 4.158 -4.632 -66.042 1.00 59.94 110 GLY A O 1
ATOM 840 N N . LYS A 1 111 ? 5.199 -4.324 -68.016 1.00 62.22 111 LYS A N 1
ATOM 841 C CA . LYS A 1 111 ? 6.406 -3.609 -67.535 1.00 62.22 111 LYS A CA 1
ATOM 842 C C . LYS A 1 111 ? 6.137 -2.459 -66.541 1.00 62.22 111 LYS A C 1
ATOM 844 O O . LYS A 1 111 ? 7.036 -2.137 -65.769 1.00 62.22 111 LYS A O 1
ATOM 849 N N . SER A 1 112 ? 4.932 -1.881 -66.508 1.00 54.16 112 SER A N 1
ATOM 850 C CA . SER A 1 112 ? 4.568 -0.833 -65.542 1.00 54.16 112 SER A CA 1
ATOM 851 C C . SER A 1 112 ? 4.498 -1.327 -64.086 1.00 54.16 112 SER A C 1
ATOM 853 O O . SER A 1 112 ? 4.703 -0.534 -63.175 1.00 54.16 112 SER A O 1
ATOM 855 N N . HIS A 1 113 ? 4.302 -2.628 -63.831 1.00 56.88 113 HIS A N 1
ATOM 856 C CA . HIS A 1 113 ? 4.323 -3.194 -62.471 1.00 56.88 113 HIS A CA 1
ATOM 857 C C . HIS A 1 113 ? 5.719 -3.242 -61.850 1.00 56.88 113 HIS A C 1
ATOM 859 O O . HIS A 1 113 ? 5.876 -2.965 -60.664 1.00 56.88 113 HIS A O 1
ATOM 865 N N . LEU A 1 114 ? 6.747 -3.551 -62.645 1.00 62.97 114 LEU A N 1
ATOM 866 C CA . LEU A 1 114 ? 8.130 -3.496 -62.166 1.00 62.97 114 LEU A CA 1
ATOM 867 C C . LEU A 1 114 ? 8.545 -2.061 -61.835 1.00 62.97 114 LEU A C 1
ATOM 869 O O . LEU A 1 114 ? 9.332 -1.852 -60.918 1.00 62.97 114 LEU A O 1
ATOM 873 N N . GLN A 1 115 ? 7.996 -1.081 -62.554 1.00 72.69 115 GLN A N 1
ATOM 874 C CA . GLN A 1 115 ? 8.205 0.329 -62.253 1.00 72.69 115 GLN A CA 1
ATOM 875 C C . GLN A 1 115 ? 7.483 0.743 -60.962 1.00 72.69 115 GLN A C 1
ATOM 877 O O . GLN A 1 115 ? 8.122 1.315 -60.091 1.00 72.69 115 GLN A O 1
ATOM 882 N N . ALA A 1 116 ? 6.214 0.365 -60.774 1.00 60.94 116 ALA A N 1
ATOM 883 C CA . ALA A 1 116 ? 5.472 0.665 -59.545 1.00 60.94 116 ALA A CA 1
ATOM 884 C C . ALA A 1 116 ? 6.075 -0.003 -58.291 1.00 60.94 116 ALA A C 1
ATOM 886 O O . ALA A 1 116 ? 6.094 0.601 -57.224 1.00 60.94 116 ALA A O 1
ATOM 887 N N . LEU A 1 117 ? 6.596 -1.232 -58.403 1.00 64.19 117 LEU A N 1
ATOM 888 C CA . LEU A 1 117 ? 7.306 -1.897 -57.302 1.00 64.19 117 LEU A CA 1
ATOM 889 C C . LEU A 1 117 ? 8.642 -1.221 -56.976 1.00 64.19 117 LEU A C 1
ATOM 891 O O . LEU A 1 117 ? 9.000 -1.149 -55.805 1.00 64.19 117 LEU A O 1
ATOM 895 N N . ARG A 1 118 ? 9.362 -0.707 -57.983 1.00 73.75 118 ARG A N 1
ATOM 896 C CA . ARG A 1 118 ? 10.570 0.102 -57.758 1.00 73.75 118 ARG A CA 1
ATOM 897 C C . ARG A 1 118 ? 10.236 1.434 -57.103 1.00 73.75 118 ARG A C 1
ATOM 899 O O . ARG A 1 118 ? 10.846 1.755 -56.102 1.00 73.75 118 ARG A O 1
ATOM 906 N N . GLU A 1 119 ? 9.216 2.142 -57.582 1.00 69.44 119 GLU A N 1
ATOM 907 C CA . GLU A 1 119 ? 8.754 3.393 -56.966 1.00 69.44 119 GLU A CA 1
ATOM 908 C C . GLU A 1 119 ? 8.295 3.177 -55.514 1.00 69.44 119 GLU A C 1
ATOM 910 O O . GLU A 1 119 ? 8.566 4.007 -54.650 1.00 69.44 119 GLU A O 1
ATOM 915 N N . LEU A 1 120 ? 7.649 2.042 -55.215 1.00 64.62 120 LEU A N 1
ATOM 916 C CA . LEU A 1 120 ? 7.289 1.665 -53.848 1.00 64.62 120 LEU A CA 1
ATOM 917 C C . LEU A 1 120 ? 8.528 1.361 -52.994 1.00 64.62 120 LEU A C 1
ATOM 919 O O . LEU A 1 120 ? 8.600 1.816 -51.857 1.00 64.62 120 LEU A O 1
ATOM 923 N N . HIS A 1 121 ? 9.493 0.609 -53.526 1.00 68.12 121 HIS A N 1
ATOM 924 C CA . HIS A 1 121 ? 10.753 0.321 -52.840 1.00 68.12 121 HIS A CA 1
ATOM 925 C C . HIS A 1 121 ? 11.535 1.611 -52.553 1.00 68.12 121 HIS A C 1
ATOM 927 O O . HIS A 1 121 ? 11.927 1.843 -51.416 1.00 68.12 121 HIS A O 1
ATOM 933 N N . ASP A 1 122 ? 11.664 2.499 -53.539 1.00 77.56 122 ASP A N 1
ATOM 934 C CA . ASP A 1 122 ? 12.319 3.801 -53.401 1.00 77.56 122 ASP A CA 1
ATOM 935 C C . ASP A 1 122 ? 11.583 4.694 -52.386 1.00 77.56 122 ASP A C 1
ATOM 937 O O . ASP A 1 122 ? 12.210 5.421 -51.611 1.00 77.56 122 ASP A O 1
ATOM 941 N N . ALA A 1 123 ? 10.247 4.630 -52.342 1.00 67.38 123 ALA A N 1
ATOM 942 C CA . ALA A 1 123 ? 9.446 5.331 -51.343 1.00 67.38 123 ALA A CA 1
ATOM 943 C C . ALA A 1 123 ? 9.644 4.759 -49.930 1.00 67.38 123 ALA A C 1
ATOM 945 O O . ALA A 1 123 ? 9.722 5.536 -48.976 1.00 67.38 123 ALA A O 1
ATOM 946 N N . ILE A 1 124 ? 9.762 3.433 -49.788 1.00 70.19 124 ILE A N 1
ATOM 947 C CA . ILE A 1 124 ? 10.090 2.768 -48.518 1.00 70.19 124 ILE A CA 1
ATOM 948 C C . ILE A 1 124 ? 11.489 3.183 -48.061 1.00 70.19 124 ILE A C 1
ATOM 950 O O . ILE A 1 124 ? 11.628 3.654 -46.936 1.00 70.19 124 ILE A O 1
ATOM 954 N N . ASP A 1 125 ? 12.491 3.125 -48.937 1.00 76.12 125 ASP A N 1
ATOM 955 C CA . ASP A 1 125 ? 13.861 3.541 -48.625 1.00 76.12 125 ASP A CA 1
ATOM 956 C C . ASP A 1 125 ? 13.920 5.027 -48.243 1.00 76.12 125 ASP A C 1
ATOM 958 O O . ASP A 1 125 ? 14.584 5.421 -47.281 1.00 76.12 125 ASP A O 1
ATOM 962 N N . THR A 1 126 ? 13.190 5.885 -48.962 1.00 70.31 126 THR A N 1
ATOM 963 C CA . THR A 1 126 ? 13.090 7.318 -48.645 1.00 70.31 126 THR A CA 1
ATOM 964 C C . THR A 1 126 ? 12.431 7.535 -47.284 1.00 70.31 126 THR A C 1
ATOM 966 O O . THR A 1 126 ? 12.904 8.354 -46.490 1.00 70.31 126 THR A O 1
ATOM 969 N N . PHE A 1 127 ? 11.369 6.787 -46.982 1.00 72.94 127 PHE A N 1
ATOM 970 C CA . PHE A 1 127 ? 10.684 6.836 -45.696 1.00 72.94 127 PHE A CA 1
ATOM 971 C C . PHE A 1 127 ? 11.570 6.330 -44.550 1.00 72.94 127 PHE A C 1
ATOM 973 O O . PHE A 1 127 ? 11.638 6.984 -43.510 1.00 72.94 127 PHE A O 1
ATOM 980 N N . GLU A 1 128 ? 12.292 5.223 -44.725 1.00 73.06 128 GLU A N 1
ATOM 981 C CA . GLU A 1 128 ? 13.228 4.696 -43.729 1.00 73.06 128 GLU A CA 1
ATOM 982 C C . GLU A 1 128 ? 14.381 5.667 -43.469 1.00 73.06 128 GLU A C 1
ATOM 984 O O . GLU A 1 128 ? 14.696 5.954 -42.312 1.00 73.06 128 GLU A O 1
ATOM 989 N N . ASN A 1 129 ? 14.949 6.262 -44.520 1.00 75.25 129 ASN A N 1
ATOM 990 C CA . ASN A 1 129 ? 15.983 7.288 -44.399 1.00 75.25 129 ASN A CA 1
ATOM 991 C C . ASN A 1 129 ? 15.469 8.536 -43.667 1.00 75.25 129 ASN A C 1
ATOM 993 O O . ASN A 1 129 ? 16.151 9.077 -42.789 1.00 75.25 129 ASN A O 1
ATOM 997 N N . LEU A 1 130 ? 14.252 8.992 -43.983 1.00 71.62 130 LEU A N 1
ATOM 998 C CA . LEU A 1 130 ? 13.619 10.109 -43.286 1.00 71.62 130 LEU A CA 1
ATOM 999 C C . LEU A 1 130 ? 13.364 9.764 -41.815 1.00 71.62 130 LEU A C 1
ATOM 1001 O O . LEU A 1 130 ? 13.675 10.568 -40.937 1.00 71.62 130 LEU A O 1
ATOM 1005 N N . ARG A 1 131 ? 12.868 8.555 -41.535 1.00 74.50 131 ARG A N 1
ATOM 1006 C CA . ARG A 1 131 ? 12.630 8.046 -40.182 1.00 74.50 131 ARG A CA 1
ATOM 1007 C C . ARG A 1 131 ? 13.923 7.959 -39.376 1.00 74.50 131 ARG A C 1
ATOM 1009 O O . ARG A 1 131 ? 13.924 8.368 -38.223 1.00 74.50 131 ARG A O 1
ATOM 1016 N N . GLN A 1 132 ? 15.026 7.492 -39.959 1.00 77.31 132 GLN A N 1
ATOM 1017 C CA . GLN A 1 132 ? 16.327 7.449 -39.283 1.00 77.31 132 GLN A CA 1
ATOM 1018 C C . GLN A 1 132 ? 16.863 8.854 -38.979 1.00 77.31 132 GLN A C 1
ATOM 1020 O O . GLN A 1 132 ? 17.368 9.100 -37.882 1.00 77.31 132 GLN A O 1
ATOM 1025 N N . ARG A 1 133 ? 16.738 9.798 -39.923 1.00 75.38 133 ARG A N 1
ATOM 1026 C CA . ARG A 1 133 ? 17.154 11.198 -39.717 1.00 75.38 133 ARG A CA 1
ATOM 1027 C C . ARG A 1 133 ? 16.304 11.895 -38.656 1.00 75.38 133 ARG A C 1
ATOM 1029 O O . ARG A 1 133 ? 16.855 12.582 -37.798 1.00 75.38 133 ARG A O 1
ATOM 1036 N N . LEU A 1 134 ? 14.986 11.695 -38.693 1.00 71.69 134 LEU A N 1
ATOM 1037 C CA . LEU A 1 134 ? 14.067 12.179 -37.663 1.00 71.69 134 LEU A CA 1
ATOM 1038 C C . LEU A 1 134 ? 14.377 11.538 -36.312 1.00 71.69 134 LEU A C 1
ATOM 1040 O O . LEU A 1 134 ? 14.451 12.262 -35.325 1.00 71.69 134 LEU A O 1
ATOM 1044 N N . GLY A 1 135 ? 14.631 10.228 -36.277 1.00 76.69 135 GLY A N 1
ATOM 1045 C CA . GLY A 1 135 ? 15.011 9.485 -35.077 1.00 76.69 135 GLY A CA 1
ATOM 1046 C C . GLY A 1 135 ? 16.226 10.100 -34.391 1.00 76.69 135 GLY A C 1
ATOM 1047 O O . GLY A 1 135 ? 16.116 10.524 -33.248 1.00 76.69 135 GLY A O 1
ATOM 1048 N N . LYS A 1 136 ? 17.335 10.304 -35.117 1.00 79.50 136 LYS A N 1
ATOM 1049 C CA . LYS A 1 136 ? 18.567 10.895 -34.551 1.00 79.50 136 LYS A CA 1
ATOM 1050 C C . LYS A 1 136 ? 18.355 12.274 -33.912 1.00 79.50 136 LYS A C 1
ATOM 1052 O O . LYS A 1 136 ? 18.911 12.546 -32.852 1.00 79.50 136 LYS A O 1
ATOM 1057 N N . ASN A 1 137 ? 17.554 13.141 -34.535 1.00 80.81 137 ASN A N 1
ATOM 1058 C CA . ASN A 1 137 ? 17.252 14.470 -33.984 1.00 80.81 137 ASN A CA 1
ATOM 1059 C C . ASN A 1 137 ? 16.228 14.410 -32.835 1.00 80.81 137 ASN A C 1
ATOM 1061 O O . ASN A 1 137 ? 16.254 15.232 -31.915 1.00 80.81 137 ASN A O 1
ATOM 1065 N N . THR A 1 138 ? 15.320 13.435 -32.888 1.00 85.06 138 THR A N 1
ATOM 1066 C CA . THR A 1 138 ? 14.311 13.194 -31.853 1.00 85.06 138 THR A CA 1
ATOM 1067 C C . THR A 1 138 ? 14.951 12.636 -30.590 1.00 85.06 138 THR A C 1
ATOM 1069 O O . THR A 1 138 ? 14.577 13.058 -29.501 1.00 85.06 138 THR A O 1
ATOM 1072 N N . ASP A 1 139 ? 15.935 11.745 -30.716 1.00 90.62 139 ASP A N 1
ATOM 1073 C CA . ASP A 1 139 ? 16.556 11.045 -29.592 1.00 90.62 139 ASP A CA 1
ATOM 1074 C C . ASP A 1 139 ? 17.259 12.023 -28.632 1.00 90.62 139 ASP A C 1
ATOM 1076 O O . ASP A 1 139 ? 17.044 11.957 -27.422 1.00 90.62 139 ASP A O 1
ATOM 1080 N N . SER A 1 140 ? 18.024 12.997 -29.141 1.00 88.38 140 SER A N 1
ATOM 1081 C CA . SER A 1 140 ? 18.684 14.010 -28.297 1.00 88.38 140 SER A CA 1
ATOM 1082 C C . SER A 1 140 ? 17.679 14.921 -27.583 1.00 88.38 140 SER A C 1
ATOM 1084 O O . SER A 1 140 ? 17.806 15.182 -26.385 1.00 88.38 140 SER A O 1
ATOM 1086 N N . THR A 1 141 ? 16.638 15.350 -28.301 1.00 86.75 141 THR A N 1
ATOM 1087 C CA . THR A 1 141 ? 15.553 16.178 -27.758 1.00 86.75 141 THR A CA 1
ATOM 1088 C C . THR A 1 141 ? 14.773 15.421 -26.684 1.00 86.75 141 THR A C 1
ATOM 1090 O O . THR A 1 141 ? 14.494 15.959 -25.612 1.00 86.75 141 THR A O 1
ATOM 1093 N N . LEU A 1 142 ? 14.449 14.151 -26.941 1.00 93.25 142 LEU A N 1
ATOM 1094 C CA . LEU A 1 142 ? 13.772 13.280 -25.991 1.00 93.25 142 LEU A CA 1
ATOM 1095 C C . LEU A 1 142 ? 14.644 13.040 -24.756 1.00 93.25 142 LEU A C 1
ATOM 1097 O O . LEU A 1 142 ? 14.138 13.135 -23.644 1.00 93.25 142 LEU A O 1
ATOM 1101 N N . ALA A 1 143 ? 15.940 12.773 -24.917 1.00 95.88 143 ALA A N 1
ATOM 1102 C CA . ALA A 1 143 ? 16.847 12.551 -23.794 1.00 95.88 143 ALA A CA 1
ATOM 1103 C C . ALA A 1 143 ? 16.894 13.754 -22.836 1.00 95.88 143 ALA A C 1
ATOM 1105 O O . ALA A 1 143 ? 16.808 13.562 -21.619 1.00 95.88 143 ALA A O 1
ATOM 1106 N N . GLN A 1 144 ? 16.967 14.978 -23.373 1.00 91.44 144 GLN A N 1
ATOM 1107 C CA . GLN A 1 144 ? 16.892 16.200 -22.568 1.00 91.44 144 GLN A CA 1
ATOM 1108 C C . GLN A 1 144 ? 15.524 16.331 -21.889 1.00 91.44 144 GLN A C 1
ATOM 1110 O O . GLN A 1 144 ? 15.455 16.493 -20.672 1.00 91.44 144 GLN A O 1
ATOM 1115 N N . LEU A 1 145 ? 14.435 16.160 -22.645 1.00 92.94 145 LEU A N 1
ATOM 1116 C CA . LEU A 1 145 ? 13.077 16.262 -22.112 1.00 92.94 145 LEU A CA 1
ATOM 1117 C C . LEU A 1 145 ? 12.802 15.244 -20.994 1.00 92.94 145 LEU A C 1
ATOM 1119 O O . LEU A 1 145 ? 12.105 15.565 -20.036 1.00 92.94 145 LEU A O 1
ATOM 1123 N N . LEU A 1 146 ? 13.341 14.025 -21.087 1.00 97.00 146 LEU A N 1
ATOM 1124 C CA . LEU A 1 146 ? 13.218 13.008 -20.038 1.00 97.00 146 LEU A CA 1
ATOM 1125 C C . LEU A 1 146 ? 14.003 13.381 -18.776 1.00 97.00 146 LEU A C 1
ATOM 1127 O O . LEU A 1 146 ? 13.536 13.102 -17.674 1.00 97.00 146 LEU A O 1
ATOM 1131 N N . THR A 1 147 ? 15.161 14.025 -18.918 1.00 96.81 147 THR A N 1
ATOM 1132 C CA . THR A 1 147 ? 15.925 14.559 -17.781 1.00 96.81 147 THR A CA 1
ATOM 1133 C C . THR A 1 147 ? 15.158 15.681 -17.084 1.00 96.81 147 THR A C 1
ATOM 1135 O O . THR A 1 147 ? 15.018 15.657 -15.861 1.00 96.81 147 THR A O 1
ATOM 1138 N N . ASP A 1 148 ? 14.570 16.601 -17.848 1.00 91.50 148 ASP A N 1
ATOM 1139 C CA . ASP A 1 148 ? 13.757 17.685 -17.290 1.00 91.50 148 ASP A CA 1
ATOM 1140 C C . ASP A 1 148 ? 12.466 17.148 -16.650 1.00 91.50 148 ASP A C 1
ATOM 1142 O O . ASP A 1 148 ? 12.054 17.604 -15.581 1.00 91.50 148 ASP A O 1
ATOM 1146 N N . PHE A 1 149 ? 11.852 16.128 -17.261 1.00 96.88 149 PHE A N 1
ATOM 1147 C CA . PHE A 1 149 ? 10.681 15.440 -16.718 1.00 96.88 149 PHE A CA 1
ATOM 1148 C C . PHE A 1 149 ? 10.990 14.777 -15.374 1.00 96.88 149 PHE A C 1
ATOM 1150 O O . PHE A 1 149 ? 10.221 14.905 -14.422 1.00 96.88 149 PHE A O 1
ATOM 1157 N N . GLU A 1 150 ? 12.130 14.100 -15.271 1.00 96.56 150 GLU A N 1
ATOM 1158 C CA . GLU A 1 150 ? 12.591 13.495 -14.026 1.00 96.56 150 GLU A CA 1
ATOM 1159 C C . GLU A 1 150 ? 12.868 14.539 -12.936 1.00 96.56 150 GLU A C 1
ATOM 1161 O O . GLU A 1 150 ? 12.449 14.348 -11.793 1.00 96.56 150 GLU A O 1
ATOM 1166 N N . ALA A 1 151 ? 13.491 15.669 -13.281 1.00 93.69 151 ALA A N 1
ATOM 1167 C CA . ALA A 1 151 ? 13.692 16.779 -12.351 1.00 93.69 151 ALA A CA 1
ATOM 1168 C C . ALA A 1 151 ? 12.355 17.371 -11.874 1.00 93.69 151 ALA A C 1
ATOM 1170 O O . ALA A 1 151 ? 12.143 17.531 -10.674 1.00 93.69 151 ALA A O 1
ATOM 1171 N N . ALA A 1 152 ? 11.405 17.609 -12.786 1.00 92.81 152 ALA A N 1
ATOM 1172 C CA . ALA A 1 152 ? 10.068 18.093 -12.439 1.00 92.81 152 ALA A CA 1
ATOM 1173 C C . ALA A 1 152 ? 9.312 17.117 -11.523 1.00 92.81 152 ALA A C 1
ATOM 1175 O O . ALA A 1 152 ? 8.607 17.548 -10.607 1.00 92.81 152 ALA A O 1
ATOM 1176 N N . LEU A 1 153 ? 9.479 15.807 -11.742 1.00 93.75 153 LEU A N 1
ATOM 1177 C CA . LEU A 1 153 ? 8.966 14.783 -10.839 1.00 93.75 153 LEU A CA 1
ATOM 1178 C C . LEU A 1 153 ? 9.631 14.864 -9.470 1.00 93.75 153 LEU A C 1
ATOM 1180 O O . LEU A 1 153 ? 8.924 14.785 -8.474 1.00 93.75 153 LEU A O 1
ATOM 1184 N N . ASN A 1 154 ? 10.949 15.008 -9.381 1.00 90.19 154 ASN A N 1
ATOM 1185 C CA . ASN A 1 154 ? 11.641 15.078 -8.093 1.00 90.19 154 ASN A CA 1
ATOM 1186 C C . ASN A 1 154 ? 11.280 16.353 -7.306 1.00 90.19 154 ASN A C 1
ATOM 1188 O O . ASN A 1 154 ? 11.105 16.273 -6.095 1.00 90.19 154 ASN A O 1
ATOM 1192 N N . ASP A 1 155 ? 11.043 17.468 -8.000 1.00 90.50 155 ASP A N 1
ATOM 1193 C CA . ASP A 1 155 ? 10.666 18.770 -7.428 1.00 90.50 155 ASP A CA 1
ATOM 1194 C C . ASP A 1 155 ? 9.164 18.915 -7.096 1.00 90.50 155 ASP A C 1
ATOM 1196 O O . ASP A 1 155 ? 8.704 20.012 -6.779 1.00 90.50 155 ASP A O 1
ATOM 1200 N N . ASP A 1 156 ? 8.364 17.850 -7.223 1.00 88.75 156 ASP A N 1
ATOM 1201 C CA . ASP A 1 156 ? 6.904 17.876 -7.004 1.00 88.75 156 ASP A CA 1
ATOM 1202 C C . ASP A 1 156 ? 6.132 18.878 -7.908 1.00 88.75 156 ASP A C 1
ATOM 1204 O O . ASP A 1 156 ? 5.007 19.280 -7.602 1.00 88.75 156 ASP A O 1
ATOM 1208 N N . LYS A 1 157 ? 6.669 19.244 -9.081 1.00 90.19 157 LYS A N 1
ATOM 1209 C CA . LYS A 1 157 ? 6.057 20.215 -10.014 1.00 90.19 157 LYS A CA 1
ATOM 1210 C C . LYS A 1 157 ? 5.013 19.560 -10.933 1.00 90.19 157 LYS A C 1
ATOM 1212 O O . LYS A 1 157 ? 5.264 19.369 -12.122 1.00 90.19 157 LYS A O 1
ATOM 1217 N N . GLU A 1 158 ? 3.820 19.249 -10.409 1.00 92.12 158 GLU A N 1
ATOM 1218 C CA . GLU A 1 158 ? 2.779 18.476 -11.129 1.00 92.12 158 GLU A CA 1
ATOM 1219 C C . GLU A 1 158 ? 2.438 19.014 -12.525 1.00 92.12 158 GLU A C 1
ATOM 1221 O O . GLU A 1 158 ? 2.466 18.258 -13.497 1.00 92.12 158 GLU A O 1
ATOM 1226 N N . GLY A 1 159 ? 2.113 20.305 -12.644 1.00 90.25 159 GLY A N 1
ATOM 1227 C CA . GLY A 1 159 ? 1.689 20.890 -13.922 1.00 90.25 159 GLY A CA 1
ATOM 1228 C C . GLY A 1 159 ? 2.772 20.803 -15.002 1.00 90.25 159 GLY A C 1
ATOM 1229 O O . GLY A 1 159 ? 2.489 20.477 -16.159 1.00 90.25 159 GLY A O 1
ATOM 1230 N N . LEU A 1 160 ? 4.029 21.017 -14.603 1.00 89.75 160 LEU A N 1
ATOM 1231 C CA . LEU A 1 160 ? 5.184 20.892 -15.485 1.00 89.75 160 LEU A CA 1
ATOM 1232 C C . LEU A 1 160 ? 5.421 19.428 -15.872 1.00 89.75 160 LEU A C 1
ATOM 1234 O O . LEU A 1 160 ? 5.500 19.114 -17.058 1.00 89.75 160 LEU A O 1
ATOM 1238 N N . ALA A 1 161 ? 5.438 18.524 -14.888 1.00 94.38 161 ALA A N 1
ATOM 1239 C CA . ALA A 1 161 ? 5.616 17.092 -15.101 1.00 94.38 161 ALA A CA 1
ATOM 1240 C C . ALA A 1 161 ? 4.535 16.510 -16.030 1.00 94.38 161 ALA A C 1
ATOM 1242 O O . ALA A 1 161 ? 4.843 15.720 -16.918 1.00 94.38 161 ALA A O 1
ATOM 1243 N N . ARG A 1 162 ? 3.275 16.945 -15.896 1.00 94.62 162 ARG A N 1
ATOM 1244 C CA . ARG A 1 162 ? 2.159 16.532 -16.765 1.00 94.62 162 ARG A CA 1
ATOM 1245 C C . ARG A 1 162 ? 2.364 16.975 -18.215 1.00 94.62 162 ARG A C 1
ATOM 1247 O O . ARG A 1 162 ? 2.151 16.188 -19.144 1.00 94.62 162 ARG A O 1
ATOM 1254 N N . SER A 1 163 ? 2.799 18.220 -18.404 1.00 85.62 163 SER A N 1
ATOM 1255 C CA . SER A 1 163 ? 3.087 18.783 -19.727 1.00 85.62 163 SER A CA 1
ATOM 1256 C C . SER A 1 163 ? 4.255 18.046 -20.392 1.00 85.62 163 SER A C 1
ATOM 1258 O O . SER A 1 163 ? 4.147 17.611 -21.540 1.00 85.62 163 SER A O 1
ATOM 1260 N N . MET A 1 164 ? 5.328 17.799 -19.635 1.00 93.69 164 MET A N 1
ATOM 1261 C CA . MET A 1 164 ? 6.498 17.043 -20.087 1.00 93.69 164 MET A CA 1
ATOM 1262 C C . MET A 1 164 ? 6.166 15.586 -20.410 1.00 93.69 164 MET A C 1
ATOM 1264 O O . MET A 1 164 ? 6.577 15.097 -21.455 1.00 93.69 164 MET A O 1
ATOM 1268 N N . ALA A 1 165 ? 5.363 14.903 -19.589 1.00 94.00 165 ALA A N 1
ATOM 1269 C CA . ALA A 1 165 ? 4.952 13.524 -19.848 1.00 94.00 165 ALA A CA 1
ATOM 1270 C C . ALA A 1 165 ? 4.173 13.385 -21.169 1.00 94.00 165 ALA A C 1
ATOM 1272 O O . ALA A 1 165 ? 4.313 12.384 -21.876 1.00 94.00 165 ALA A O 1
ATOM 1273 N N . THR A 1 166 ? 3.361 14.393 -21.503 1.00 89.75 166 THR A N 1
ATOM 1274 C CA . THR A 1 166 ? 2.600 14.445 -22.760 1.00 89.75 166 THR A CA 1
ATOM 1275 C C . THR A 1 166 ? 3.525 14.676 -23.954 1.00 89.75 166 THR A C 1
ATOM 1277 O O . THR A 1 166 ? 3.444 13.952 -24.946 1.00 89.75 166 THR A O 1
ATOM 1280 N N . ALA A 1 167 ? 4.435 15.652 -23.859 1.00 83.81 167 ALA A N 1
ATOM 1281 C CA . ALA A 1 167 ? 5.408 15.938 -24.912 1.00 83.81 167 ALA A CA 1
ATOM 1282 C C . ALA A 1 167 ? 6.366 14.754 -25.144 1.00 83.81 167 ALA A C 1
ATOM 1284 O O . ALA A 1 167 ? 6.566 14.332 -26.284 1.00 83.81 167 ALA A O 1
ATOM 1285 N N . ALA A 1 168 ? 6.880 14.158 -24.066 1.00 92.25 168 ALA A N 1
ATOM 1286 C CA . ALA A 1 168 ? 7.775 13.009 -24.118 1.00 92.25 168 ALA A CA 1
ATOM 1287 C C . ALA A 1 168 ? 7.090 11.782 -24.721 1.00 92.25 168 ALA A C 1
ATOM 1289 O O . ALA A 1 168 ? 7.728 11.058 -25.473 1.00 92.25 168 ALA A O 1
ATOM 1290 N N . GLY A 1 169 ? 5.789 11.584 -24.479 1.00 91.06 169 GLY A N 1
ATOM 1291 C CA . GLY A 1 169 ? 5.030 10.502 -25.108 1.00 91.06 169 GLY A CA 1
ATOM 1292 C C . GLY A 1 169 ? 4.975 10.613 -26.629 1.00 91.06 169 GLY A C 1
ATOM 1293 O O . GLY A 1 169 ? 5.182 9.618 -27.319 1.00 91.06 169 GLY A O 1
ATOM 1294 N N . LYS A 1 170 ? 4.776 11.826 -27.161 1.00 85.06 170 LYS A N 1
ATOM 1295 C CA . LYS A 1 170 ? 4.788 12.069 -28.613 1.00 85.06 170 LYS A CA 1
ATOM 1296 C C . LYS A 1 170 ? 6.175 11.834 -29.215 1.00 85.06 170 LYS A C 1
ATOM 1298 O O . LYS A 1 170 ? 6.286 11.179 -30.245 1.00 85.06 170 LYS A O 1
ATOM 1303 N N . LEU A 1 171 ? 7.234 12.320 -28.563 1.00 83.19 171 LEU A N 1
ATOM 1304 C CA . LEU A 1 171 ? 8.607 12.112 -29.039 1.00 83.19 171 LEU A CA 1
ATOM 1305 C C . LEU A 1 171 ? 9.047 10.645 -28.916 1.00 83.19 171 LEU A C 1
ATOM 1307 O O . LEU A 1 171 ? 9.698 10.130 -29.817 1.00 83.19 171 LEU A O 1
ATOM 1311 N N . ALA A 1 172 ? 8.636 9.936 -27.864 1.00 91.75 172 ALA A N 1
ATOM 1312 C CA . ALA A 1 172 ? 8.942 8.518 -27.677 1.00 91.75 172 ALA A CA 1
ATOM 1313 C C . ALA A 1 172 ? 8.333 7.624 -28.771 1.00 91.75 172 ALA A C 1
ATOM 1315 O O . ALA A 1 172 ? 8.896 6.579 -29.078 1.00 91.75 172 ALA A O 1
ATOM 1316 N N . GLN A 1 173 ? 7.220 8.021 -29.396 1.00 86.06 173 GLN A N 1
ATOM 1317 C CA . GLN A 1 173 ? 6.666 7.301 -30.553 1.00 86.06 173 GLN A CA 1
ATOM 1318 C C . GLN A 1 173 ? 7.550 7.423 -31.806 1.00 86.06 173 GLN A C 1
ATOM 1320 O O . GLN A 1 173 ? 7.544 6.525 -32.647 1.00 86.06 173 GLN A O 1
ATOM 1325 N N . LEU A 1 174 ? 8.309 8.516 -31.920 1.00 82.81 174 LEU A N 1
ATOM 1326 C CA . LEU A 1 174 ? 9.172 8.829 -33.063 1.00 82.81 174 LEU A CA 1
ATOM 1327 C C . LEU A 1 174 ? 10.643 8.443 -32.832 1.00 82.81 174 LEU A C 1
ATOM 1329 O O . LEU A 1 174 ? 11.401 8.334 -33.796 1.00 82.81 174 LEU A O 1
ATOM 1333 N N . ALA A 1 175 ? 11.040 8.239 -31.574 1.00 87.88 175 ALA A N 1
ATOM 1334 C CA . ALA A 1 175 ? 12.398 7.884 -31.183 1.00 87.88 175 ALA A CA 1
ATOM 1335 C C . ALA A 1 175 ? 12.837 6.539 -31.779 1.00 87.88 175 ALA A C 1
ATOM 1337 O O . ALA A 1 175 ? 12.082 5.557 -31.777 1.00 87.88 175 ALA A O 1
ATOM 1338 N N . ALA A 1 176 ? 14.075 6.502 -32.273 1.00 87.06 176 ALA A N 1
ATOM 1339 C CA . ALA A 1 176 ? 14.687 5.278 -32.783 1.00 87.06 176 ALA A CA 1
ATOM 1340 C C . ALA A 1 176 ? 15.311 4.464 -31.642 1.00 87.06 176 ALA A C 1
ATOM 1342 O O . ALA A 1 176 ? 15.277 3.232 -31.677 1.00 87.06 176 ALA A O 1
ATOM 1343 N N . ASP A 1 177 ? 15.826 5.143 -30.615 1.00 90.62 177 ASP A N 1
ATOM 1344 C CA . ASP A 1 177 ? 16.437 4.509 -29.452 1.00 90.62 177 ASP A CA 1
ATOM 1345 C C . ASP A 1 177 ? 15.380 3.887 -28.520 1.00 90.62 177 ASP A C 1
ATOM 1347 O O . ASP A 1 177 ? 14.588 4.565 -27.855 1.00 90.62 177 ASP A O 1
ATOM 1351 N N . GLU A 1 178 ? 15.373 2.555 -28.443 1.00 89.31 178 GLU A N 1
ATOM 1352 C CA . GLU A 1 178 ? 14.482 1.810 -27.557 1.00 89.31 178 GLU A CA 1
ATOM 1353 C C . GLU A 1 178 ? 14.751 2.090 -26.074 1.00 89.31 178 GLU A C 1
ATOM 1355 O O . GLU A 1 178 ? 13.805 2.174 -25.295 1.00 89.31 178 GLU A O 1
ATOM 1360 N N . SER A 1 179 ? 15.998 2.359 -25.684 1.00 89.88 179 SER A N 1
ATOM 1361 C CA . SER A 1 179 ? 16.338 2.659 -24.292 1.00 89.88 179 SER A CA 1
ATOM 1362 C C . SER A 1 179 ? 15.691 3.960 -23.799 1.00 89.88 179 SER A C 1
ATOM 1364 O O . SER A 1 179 ? 15.229 4.033 -22.655 1.00 89.88 179 SER A O 1
ATOM 1366 N N . LEU A 1 180 ? 15.558 4.966 -24.672 1.00 92.56 180 LEU A N 1
ATOM 1367 C CA . LEU A 1 180 ? 14.859 6.214 -24.358 1.00 92.56 180 LEU A CA 1
ATOM 1368 C C . LEU A 1 180 ? 13.352 5.998 -24.216 1.00 92.56 180 LEU A C 1
ATOM 1370 O O . LEU A 1 180 ? 12.733 6.568 -23.315 1.00 92.56 180 LEU A O 1
ATOM 1374 N N . ARG A 1 181 ? 12.757 5.135 -25.048 1.00 92.75 181 ARG A N 1
ATOM 1375 C CA . ARG A 1 181 ? 11.341 4.746 -24.910 1.00 92.75 181 ARG A CA 1
ATOM 1376 C C . ARG A 1 181 ? 11.099 4.011 -23.594 1.00 92.75 181 ARG A C 1
ATOM 1378 O O . ARG A 1 181 ? 10.109 4.267 -22.909 1.00 92.75 181 ARG A O 1
ATOM 1385 N N . ASP A 1 182 ? 12.028 3.155 -23.192 1.00 90.56 182 ASP A N 1
ATOM 1386 C CA . ASP A 1 182 ? 11.980 2.428 -21.925 1.00 90.56 182 ASP A CA 1
ATOM 1387 C C . ASP A 1 182 ? 12.117 3.360 -20.724 1.00 90.56 182 ASP A C 1
ATOM 1389 O O . ASP A 1 182 ? 11.391 3.202 -19.736 1.00 90.56 182 ASP A O 1
ATOM 1393 N N . ARG A 1 183 ? 13.006 4.357 -20.815 1.00 92.00 183 ARG A N 1
ATOM 1394 C CA . ARG A 1 183 ? 13.145 5.418 -19.812 1.00 92.00 183 ARG A CA 1
ATOM 1395 C C . ARG A 1 183 ? 11.880 6.275 -19.730 1.00 92.00 183 ARG A C 1
ATOM 1397 O O . ARG A 1 183 ? 11.429 6.568 -18.624 1.00 92.00 183 ARG A O 1
ATOM 1404 N N . TYR A 1 184 ? 11.268 6.621 -20.865 1.00 95.38 184 TYR A N 1
ATOM 1405 C CA . TYR A 1 184 ? 9.985 7.327 -20.899 1.00 95.38 184 TYR A CA 1
ATOM 1406 C C . TYR A 1 184 ? 8.895 6.554 -20.159 1.00 95.38 184 TYR A C 1
ATOM 1408 O O . TYR A 1 184 ? 8.266 7.106 -19.258 1.00 95.38 184 TYR A O 1
ATOM 1416 N N . LEU A 1 185 ? 8.688 5.279 -20.496 1.00 93.94 185 LEU A N 1
ATOM 1417 C CA . LEU A 1 185 ? 7.648 4.468 -19.863 1.00 93.94 185 LEU A CA 1
ATOM 1418 C C . LEU A 1 185 ? 7.898 4.306 -18.358 1.00 93.94 185 LEU A C 1
ATOM 1420 O O . LEU A 1 185 ? 6.959 4.362 -17.567 1.00 93.94 185 LEU A O 1
ATOM 1424 N N . HIS A 1 186 ? 9.162 4.191 -17.944 1.00 91.00 186 HIS A N 1
ATOM 1425 C CA . HIS A 1 186 ? 9.532 4.181 -16.532 1.00 91.00 186 HIS A CA 1
ATOM 1426 C C . HIS A 1 186 ? 9.146 5.488 -15.811 1.00 91.00 186 HIS A C 1
ATOM 1428 O O . HIS A 1 186 ? 8.474 5.450 -14.776 1.00 91.00 186 HIS A O 1
ATOM 1434 N N . LEU A 1 187 ? 9.524 6.648 -16.361 1.00 93.69 187 LEU A N 1
ATOM 1435 C CA . LEU A 1 187 ? 9.169 7.952 -15.788 1.00 93.69 187 LEU A CA 1
ATOM 1436 C C . LEU A 1 187 ? 7.658 8.200 -15.825 1.00 93.69 187 LEU A C 1
ATOM 1438 O O . LEU A 1 187 ? 7.105 8.756 -14.878 1.00 93.69 187 LEU A O 1
ATOM 1442 N N . ARG A 1 188 ? 6.970 7.731 -16.872 1.00 96.00 188 ARG A N 1
ATOM 1443 C CA . ARG A 1 188 ? 5.513 7.801 -16.963 1.00 96.00 188 ARG A CA 1
ATOM 1444 C C . ARG A 1 188 ? 4.859 6.982 -15.858 1.00 96.00 188 ARG A C 1
ATOM 1446 O O . ARG A 1 188 ? 4.019 7.521 -15.155 1.00 96.00 188 ARG A O 1
ATOM 1453 N N . ALA A 1 189 ? 5.277 5.739 -15.629 1.00 92.56 189 ALA A N 1
ATOM 1454 C CA . ALA A 1 189 ? 4.748 4.951 -14.520 1.00 92.56 189 ALA A CA 1
ATOM 1455 C C . ALA A 1 189 ? 4.995 5.632 -13.160 1.00 92.56 189 ALA A C 1
ATOM 1457 O O . ALA A 1 189 ? 4.087 5.689 -12.336 1.00 92.56 189 ALA A O 1
ATOM 1458 N N . ARG A 1 190 ? 6.185 6.214 -12.933 1.00 90.62 190 ARG A N 1
ATOM 1459 C CA . ARG A 1 190 ? 6.473 7.007 -11.719 1.00 90.62 190 ARG A CA 1
ATOM 1460 C C . ARG A 1 190 ? 5.542 8.212 -11.576 1.00 90.62 190 ARG A C 1
ATOM 1462 O O . ARG A 1 190 ? 5.062 8.463 -10.473 1.00 90.62 190 ARG A O 1
ATOM 1469 N N . PHE A 1 191 ? 5.289 8.940 -12.663 1.00 93.31 191 PHE A N 1
ATOM 1470 C CA . PHE A 1 191 ? 4.336 10.050 -12.697 1.00 93.31 191 PHE A CA 1
ATOM 1471 C C . PHE A 1 191 ? 2.937 9.589 -12.285 1.00 93.31 191 PHE A C 1
ATOM 1473 O O . PHE A 1 191 ? 2.336 10.188 -11.397 1.00 93.31 191 PHE A O 1
ATOM 1480 N N . GLU A 1 192 ? 2.451 8.495 -12.868 1.00 92.31 192 GLU A N 1
ATOM 1481 C CA . GLU A 1 192 ? 1.104 7.997 -12.594 1.00 92.31 192 GLU A CA 1
ATOM 1482 C C . GLU A 1 192 ? 0.940 7.572 -11.127 1.00 92.31 192 GLU A C 1
ATOM 1484 O O . GLU A 1 192 ? -0.016 7.989 -10.482 1.00 92.31 192 GLU A O 1
ATOM 1489 N N . VAL A 1 193 ? 1.918 6.868 -10.539 1.00 87.06 193 VAL A N 1
ATOM 1490 C CA . VAL A 1 193 ? 1.914 6.552 -9.092 1.00 87.06 193 VAL A CA 1
ATOM 1491 C C . VAL A 1 193 ? 1.898 7.822 -8.251 1.00 87.06 193 VAL A C 1
ATOM 1493 O O . VAL A 1 193 ? 1.163 7.930 -7.271 1.00 87.06 193 VAL A O 1
ATOM 1496 N N . LYS A 1 194 ? 2.756 8.785 -8.604 1.00 86.75 194 LYS A N 1
ATOM 1497 C CA . LYS A 1 194 ? 2.953 10.005 -7.822 1.00 86.75 194 LYS A CA 1
ATOM 1498 C C . LYS A 1 194 ? 1.683 10.851 -7.752 1.00 86.75 194 LYS A C 1
ATOM 1500 O O . LYS A 1 194 ? 1.451 11.475 -6.718 1.00 86.75 194 LYS A O 1
ATOM 1505 N N . TYR A 1 195 ? 0.875 10.832 -8.810 1.00 86.69 195 TYR A N 1
ATOM 1506 C CA . TYR A 1 195 ? -0.356 11.613 -8.932 1.00 86.69 195 TYR A CA 1
ATOM 1507 C C . TYR A 1 195 ? -1.638 10.767 -8.867 1.00 86.69 195 TYR A C 1
ATOM 1509 O O . TYR A 1 195 ? -2.691 11.230 -9.295 1.00 86.69 195 TYR A O 1
ATOM 1517 N N . GLY A 1 196 ? -1.562 9.562 -8.289 1.00 81.94 196 GLY A N 1
ATOM 1518 C CA . GLY A 1 196 ? -2.731 8.767 -7.890 1.00 81.94 196 GLY A CA 1
ATOM 1519 C C . GLY A 1 196 ? -3.376 7.915 -8.987 1.00 81.94 196 GLY A C 1
ATOM 1520 O O . GLY A 1 196 ? -4.392 7.280 -8.739 1.00 81.94 196 GLY A O 1
ATOM 1521 N N . ASN A 1 197 ? -2.785 7.832 -10.177 1.00 87.19 197 ASN A N 1
ATOM 1522 C CA . ASN A 1 197 ? -3.255 6.988 -11.280 1.00 87.19 197 ASN A CA 1
ATOM 1523 C C . ASN A 1 197 ? -2.586 5.605 -11.239 1.00 87.19 197 ASN A C 1
ATOM 1525 O O . ASN A 1 197 ? -1.935 5.158 -12.188 1.00 87.19 197 ASN A O 1
ATOM 1529 N N . SER A 1 198 ? -2.697 4.930 -10.101 1.00 84.81 198 SER A N 1
ATOM 1530 C CA . SER A 1 198 ? -1.910 3.732 -9.807 1.00 84.81 198 SER A CA 1
ATOM 1531 C C . SER A 1 198 ? -2.221 2.543 -10.739 1.00 84.81 198 SER A C 1
ATOM 1533 O O . SER A 1 198 ? -1.311 1.758 -11.025 1.00 84.81 198 SER A O 1
ATOM 1535 N N . ASP A 1 199 ? -3.437 2.462 -11.294 1.00 85.88 199 ASP A N 1
ATOM 1536 C CA . ASP A 1 199 ? -3.830 1.450 -12.289 1.00 85.88 199 ASP A CA 1
ATOM 1537 C C . ASP A 1 199 ? -3.086 1.624 -13.618 1.00 85.88 199 ASP A C 1
ATOM 1539 O O . ASP A 1 199 ? -2.549 0.665 -14.179 1.00 85.88 199 ASP A O 1
ATOM 1543 N N . GLU A 1 200 ? -2.990 2.862 -14.107 1.00 90.12 200 GLU A N 1
ATOM 1544 C CA . GLU A 1 200 ? -2.257 3.165 -15.337 1.00 90.12 200 GLU A CA 1
ATOM 1545 C C . GLU A 1 200 ? -0.756 2.935 -15.140 1.00 90.12 200 GLU A C 1
ATOM 1547 O O . GLU A 1 200 ? -0.092 2.348 -15.998 1.00 90.12 200 GLU A O 1
ATOM 1552 N N . ALA A 1 201 ? -0.222 3.300 -13.969 1.00 91.69 201 ALA A N 1
ATOM 1553 C CA . ALA A 1 201 ? 1.150 2.961 -13.613 1.00 91.69 201 ALA A CA 1
ATOM 1554 C C . ALA A 1 201 ? 1.398 1.450 -13.668 1.00 91.69 201 ALA A C 1
ATOM 1556 O O . ALA A 1 201 ? 2.409 1.004 -14.215 1.00 91.69 201 ALA A O 1
ATOM 1557 N N . LEU A 1 202 ? 0.475 0.661 -13.112 1.00 89.88 202 LEU A N 1
ATOM 1558 C CA . LEU A 1 202 ? 0.566 -0.791 -13.088 1.00 89.88 202 LEU A CA 1
ATOM 1559 C C . LEU A 1 202 ? 0.501 -1.380 -14.502 1.00 89.88 202 LEU A C 1
ATOM 1561 O O . LEU A 1 202 ? 1.305 -2.253 -14.839 1.00 89.88 202 LEU A O 1
ATOM 1565 N N . ARG A 1 203 ? -0.407 -0.879 -15.345 1.00 92.06 203 ARG A N 1
ATOM 1566 C CA . ARG A 1 203 ? -0.519 -1.274 -16.754 1.00 92.06 203 ARG A CA 1
ATOM 1567 C C . ARG A 1 203 ? 0.792 -1.028 -17.500 1.00 92.06 203 ARG A C 1
ATOM 1569 O O . ARG A 1 203 ? 1.292 -1.937 -18.163 1.00 92.06 203 ARG A O 1
ATOM 1576 N N . ILE A 1 204 ? 1.373 0.165 -17.356 1.00 92.38 204 ILE A N 1
ATOM 1577 C CA . ILE A 1 204 ? 2.649 0.521 -17.989 1.00 92.38 204 ILE A CA 1
ATOM 1578 C C . ILE A 1 204 ? 3.773 -0.388 -17.487 1.00 92.38 204 ILE A C 1
ATOM 1580 O O . ILE A 1 204 ? 4.511 -0.930 -18.307 1.00 92.38 204 ILE A O 1
ATOM 1584 N N . GLN A 1 205 ? 3.881 -0.602 -16.170 1.00 90.88 205 GLN A N 1
ATOM 1585 C CA . GLN A 1 205 ? 4.934 -1.447 -15.597 1.00 90.88 205 GLN A CA 1
ATOM 1586 C C . GLN A 1 205 ? 4.849 -2.900 -16.045 1.00 90.88 205 GLN A C 1
ATOM 1588 O O . GLN A 1 205 ? 5.875 -3.524 -16.280 1.00 90.88 205 GLN A O 1
ATOM 1593 N N . ARG A 1 206 ? 3.643 -3.453 -16.194 1.00 89.88 206 ARG A N 1
ATOM 1594 C CA . ARG A 1 206 ? 3.475 -4.817 -16.708 1.00 89.88 206 ARG A CA 1
ATOM 1595 C C . ARG A 1 206 ? 4.024 -4.943 -18.122 1.00 89.88 206 ARG A C 1
ATOM 1597 O O . ARG A 1 206 ? 4.792 -5.859 -18.401 1.00 89.88 206 ARG A O 1
ATOM 1604 N N . VAL A 1 207 ? 3.681 -3.994 -18.991 1.00 87.94 207 VAL A N 1
ATOM 1605 C CA . VAL A 1 207 ? 4.162 -3.978 -20.379 1.00 87.94 207 VAL A CA 1
ATOM 1606 C C . VAL A 1 207 ? 5.680 -3.811 -20.430 1.00 87.94 207 VAL A C 1
ATOM 1608 O O . VAL A 1 207 ? 6.353 -4.572 -21.126 1.00 87.94 207 VAL A O 1
ATOM 1611 N N . THR A 1 208 ? 6.237 -2.851 -19.684 1.00 87.19 208 THR A N 1
ATOM 1612 C CA . THR A 1 208 ? 7.688 -2.622 -19.676 1.00 87.19 208 THR A CA 1
ATOM 1613 C C . THR A 1 208 ? 8.435 -3.815 -19.106 1.00 87.19 208 THR A C 1
ATOM 1615 O O . THR A 1 208 ? 9.402 -4.256 -19.716 1.00 87.19 208 THR A O 1
ATOM 1618 N N . PHE A 1 209 ? 7.972 -4.370 -17.985 1.00 86.00 209 PHE A N 1
ATOM 1619 C CA . PHE A 1 209 ? 8.607 -5.502 -17.326 1.00 86.00 209 PHE A CA 1
ATOM 1620 C C . PHE A 1 209 ? 8.619 -6.745 -18.225 1.00 86.00 209 PHE A C 1
ATOM 1622 O O . PHE A 1 209 ? 9.680 -7.333 -18.425 1.00 86.00 209 PHE A O 1
ATOM 1629 N N . LEU A 1 210 ? 7.489 -7.096 -18.852 1.00 84.12 210 LEU A N 1
ATOM 1630 C CA . LEU A 1 210 ? 7.406 -8.212 -19.806 1.00 84.12 210 LEU A CA 1
ATOM 1631 C C . LEU A 1 210 ? 8.371 -8.048 -20.987 1.00 84.12 210 LEU A C 1
ATOM 1633 O O . LEU A 1 210 ? 9.036 -9.008 -21.390 1.00 84.12 210 LEU A O 1
ATOM 1637 N N . ARG A 1 211 ? 8.483 -6.828 -21.525 1.00 83.50 211 ARG A N 1
ATOM 1638 C CA . ARG A 1 211 ? 9.422 -6.541 -22.611 1.00 83.50 211 ARG A CA 1
ATOM 1639 C C . ARG A 1 211 ? 10.870 -6.685 -22.151 1.00 83.50 211 ARG A C 1
ATOM 1641 O O . ARG A 1 211 ? 11.643 -7.342 -22.840 1.00 83.50 211 ARG A O 1
ATOM 1648 N N . THR A 1 212 ? 11.230 -6.141 -20.985 1.00 81.31 212 THR A N 1
ATOM 1649 C CA . THR A 1 212 ? 12.596 -6.257 -20.449 1.00 81.31 212 THR A CA 1
ATOM 1650 C C . THR A 1 212 ? 12.983 -7.720 -20.214 1.00 81.31 212 THR A C 1
ATOM 1652 O O . THR A 1 212 ? 14.125 -8.096 -20.462 1.00 81.31 212 THR A O 1
ATOM 1655 N N . LEU A 1 213 ? 12.047 -8.576 -19.785 1.00 77.50 213 LEU A N 1
ATOM 1656 C CA . LEU A 1 213 ? 12.312 -10.013 -19.597 1.00 77.50 213 LEU A CA 1
ATOM 1657 C C . LEU A 1 213 ? 12.633 -10.731 -20.914 1.00 77.50 213 LEU A C 1
ATOM 1659 O O . LEU A 1 213 ? 13.271 -11.781 -20.898 1.00 77.50 213 LEU A O 1
ATOM 1663 N N . SER A 1 214 ? 12.208 -10.164 -22.044 1.00 78.31 214 SER A N 1
ATOM 1664 C CA . SER A 1 214 ? 12.394 -10.742 -23.376 1.00 78.31 214 SER A CA 1
ATOM 1665 C C . SER A 1 214 ? 13.676 -10.260 -24.074 1.00 78.31 214 SER A C 1
ATOM 1667 O O . SER A 1 214 ? 14.134 -10.915 -25.007 1.00 78.31 214 SER A O 1
ATOM 1669 N N . SER A 1 215 ? 14.265 -9.130 -23.653 1.00 74.38 215 SER A N 1
ATOM 1670 C CA . SER A 1 215 ? 15.264 -8.388 -24.443 1.00 74.38 215 SER A CA 1
ATOM 1671 C C . SER A 1 215 ? 16.730 -8.508 -23.990 1.00 74.38 215 SER A C 1
ATOM 1673 O O . SER A 1 215 ? 17.599 -7.907 -24.619 1.00 74.38 215 SER A O 1
ATOM 1675 N N . GLY A 1 216 ? 17.069 -9.288 -22.954 1.00 68.56 216 GLY A N 1
ATOM 1676 C CA . GLY A 1 216 ? 18.467 -9.386 -22.507 1.00 68.56 216 GLY A CA 1
ATOM 1677 C C . GLY A 1 216 ? 18.756 -10.386 -21.380 1.00 68.56 216 GLY A C 1
ATOM 1678 O O . GLY A 1 216 ? 17.869 -11.136 -20.971 1.00 68.56 216 GLY A O 1
ATOM 1679 N N . PRO A 1 217 ? 20.009 -10.430 -20.876 1.00 69.00 217 PRO A N 1
ATOM 1680 C CA . PRO A 1 217 ? 20.374 -11.271 -19.739 1.00 69.00 217 PRO A CA 1
ATOM 1681 C C . PRO A 1 217 ? 19.552 -10.881 -18.506 1.00 69.00 217 PRO A C 1
ATOM 1683 O O . PRO A 1 217 ? 19.464 -9.708 -18.144 1.00 69.00 217 PRO A O 1
ATOM 1686 N N . PHE A 1 218 ? 18.967 -11.886 -17.855 1.00 67.25 218 PHE A N 1
ATOM 1687 C CA . PHE A 1 218 ? 17.908 -11.726 -16.851 1.00 67.25 218 PHE A CA 1
ATOM 1688 C C . PHE A 1 218 ? 18.332 -10.964 -15.586 1.00 67.25 218 PHE A C 1
ATOM 1690 O O . PHE A 1 218 ? 17.480 -10.521 -14.821 1.00 67.25 218 PHE A O 1
ATOM 1697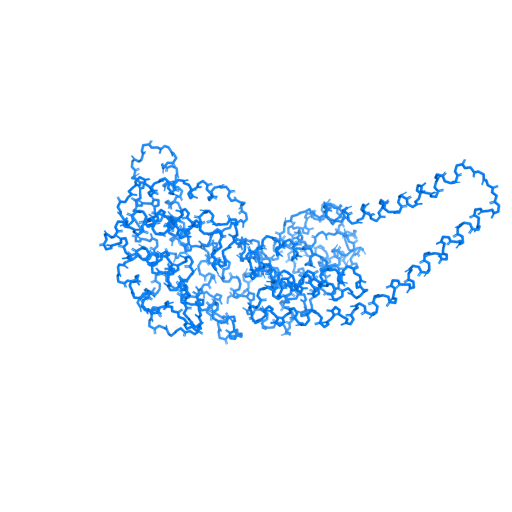 N N . VAL A 1 219 ? 19.637 -10.824 -15.334 1.00 72.19 219 VAL A N 1
ATOM 1698 C CA . VAL A 1 219 ? 20.171 -10.334 -14.056 1.00 72.19 219 VAL A CA 1
ATOM 1699 C C . VAL A 1 219 ? 21.191 -9.216 -14.286 1.00 72.19 219 VAL A C 1
ATOM 1701 O O . VAL A 1 219 ? 22.395 -9.393 -14.107 1.00 72.19 219 VAL A O 1
ATOM 1704 N N . ASN A 1 220 ? 20.711 -8.035 -14.676 1.00 81.62 220 ASN A N 1
ATOM 1705 C CA . ASN A 1 220 ? 21.497 -6.797 -14.652 1.00 81.62 220 ASN A CA 1
ATOM 1706 C C . ASN A 1 220 ? 20.881 -5.772 -13.677 1.00 81.62 220 ASN A C 1
ATOM 1708 O O . ASN A 1 220 ? 19.733 -5.908 -13.254 1.00 81.62 220 ASN A O 1
ATOM 1712 N N . ASN A 1 221 ? 21.647 -4.741 -13.304 1.00 79.75 221 ASN A N 1
ATOM 1713 C CA . ASN A 1 221 ? 21.203 -3.722 -12.342 1.00 79.75 221 ASN A CA 1
ATOM 1714 C C . ASN A 1 221 ? 19.933 -2.978 -12.786 1.00 79.75 221 ASN A C 1
ATOM 1716 O O . ASN A 1 221 ? 19.150 -2.564 -11.934 1.00 79.75 221 ASN A O 1
ATOM 1720 N N . ASP A 1 222 ? 19.715 -2.811 -14.091 1.00 81.38 222 ASP A N 1
ATOM 1721 C CA . ASP A 1 222 ? 18.527 -2.139 -14.628 1.00 81.38 222 ASP A CA 1
ATOM 1722 C C . ASP A 1 222 ? 17.261 -2.987 -14.433 1.00 81.38 222 ASP A C 1
ATOM 1724 O O . ASP A 1 222 ? 16.258 -2.503 -13.912 1.00 81.38 222 ASP A O 1
ATOM 1728 N N . MET A 1 223 ? 17.326 -4.286 -14.737 1.00 82.62 223 MET A N 1
ATOM 1729 C CA . MET A 1 223 ? 16.232 -5.226 -14.485 1.00 82.62 223 MET A CA 1
ATOM 1730 C C . MET A 1 223 ? 15.854 -5.240 -13.005 1.00 82.62 223 MET A C 1
ATOM 1732 O O . MET A 1 223 ? 14.679 -5.159 -12.658 1.00 82.62 223 MET A O 1
ATOM 1736 N N . ILE A 1 224 ? 16.848 -5.287 -12.121 1.00 80.69 224 ILE A N 1
ATOM 1737 C CA . ILE A 1 224 ? 16.613 -5.332 -10.677 1.00 80.69 224 ILE A CA 1
ATOM 1738 C C . ILE A 1 224 ? 15.922 -4.047 -10.196 1.00 80.69 224 ILE A C 1
ATOM 1740 O O . ILE A 1 224 ? 14.945 -4.113 -9.448 1.00 80.69 224 ILE A O 1
ATOM 1744 N N . ASN A 1 225 ? 16.374 -2.887 -10.684 1.00 82.12 225 ASN A N 1
ATOM 1745 C CA . ASN A 1 225 ? 15.705 -1.605 -10.462 1.00 82.12 225 ASN A CA 1
ATOM 1746 C C . ASN A 1 225 ? 14.237 -1.653 -10.906 1.00 82.12 225 ASN A C 1
ATOM 1748 O O . ASN A 1 225 ? 13.340 -1.238 -10.168 1.00 82.12 225 ASN A O 1
ATOM 1752 N N . ARG A 1 226 ? 13.965 -2.166 -12.111 1.00 85.00 226 ARG A N 1
ATOM 1753 C CA . ARG A 1 226 ? 12.600 -2.287 -12.648 1.00 85.00 226 ARG A CA 1
ATOM 1754 C C . ARG A 1 226 ? 11.742 -3.220 -11.802 1.00 85.00 226 ARG A C 1
ATOM 1756 O O . ARG A 1 226 ? 10.614 -2.857 -11.489 1.00 85.00 226 ARG A O 1
ATOM 1763 N N . MET A 1 227 ? 12.284 -4.354 -11.359 1.00 87.19 227 MET A N 1
ATOM 1764 C CA . MET A 1 227 ? 11.592 -5.286 -10.464 1.00 87.19 227 MET A CA 1
ATOM 1765 C C . MET A 1 227 ? 11.232 -4.637 -9.127 1.00 87.19 227 MET A C 1
ATOM 1767 O O . MET A 1 227 ? 10.081 -4.724 -8.706 1.00 87.19 227 MET A O 1
ATOM 1771 N N . GLY A 1 228 ? 12.172 -3.942 -8.479 1.00 85.88 228 GLY A N 1
ATOM 1772 C CA . GLY A 1 228 ? 11.905 -3.252 -7.212 1.00 85.88 228 GLY A CA 1
ATOM 1773 C C . GLY A 1 228 ? 10.823 -2.174 -7.344 1.00 85.88 228 GLY A C 1
ATOM 1774 O O . GLY A 1 228 ? 9.926 -2.067 -6.503 1.00 85.88 228 GLY A O 1
ATOM 1775 N N . ASN A 1 229 ? 10.849 -1.418 -8.444 1.00 85.25 229 ASN A N 1
ATOM 1776 C CA . ASN A 1 229 ? 9.805 -0.442 -8.754 1.00 85.25 229 ASN A CA 1
ATOM 1777 C C . ASN A 1 229 ? 8.453 -1.115 -9.017 1.00 85.25 229 ASN A C 1
ATOM 1779 O O . ASN A 1 229 ? 7.434 -0.658 -8.505 1.00 85.25 229 ASN A O 1
ATOM 1783 N N . PHE A 1 230 ? 8.436 -2.216 -9.768 1.00 91.31 230 PHE A N 1
ATOM 1784 C CA . PHE A 1 230 ? 7.212 -2.953 -10.062 1.00 91.31 230 PHE A CA 1
ATOM 1785 C C . PHE A 1 230 ? 6.576 -3.534 -8.790 1.00 91.31 230 PHE A C 1
ATOM 1787 O O . PHE A 1 230 ? 5.380 -3.349 -8.576 1.00 91.31 230 PHE A O 1
ATOM 1794 N N . VAL A 1 231 ? 7.374 -4.119 -7.890 1.00 92.31 231 VAL A N 1
ATOM 1795 C CA . VAL A 1 231 ? 6.931 -4.562 -6.554 1.00 92.31 231 VAL A CA 1
ATOM 1796 C C . VAL A 1 231 ? 6.320 -3.408 -5.761 1.00 92.31 231 VAL A C 1
ATOM 1798 O O . VAL A 1 231 ? 5.232 -3.549 -5.205 1.00 92.31 231 VAL A O 1
ATOM 1801 N N . THR A 1 232 ? 6.988 -2.252 -5.740 1.00 88.56 232 THR A N 1
ATOM 1802 C CA . THR A 1 232 ? 6.495 -1.062 -5.029 1.00 88.56 232 THR A CA 1
ATOM 1803 C C . THR A 1 232 ? 5.148 -0.602 -5.584 1.00 88.56 232 THR A C 1
ATOM 1805 O O . THR A 1 232 ? 4.268 -0.224 -4.817 1.00 88.56 232 THR A O 1
ATOM 1808 N N . ILE A 1 233 ? 4.962 -0.665 -6.903 1.00 90.31 233 ILE A N 1
ATOM 1809 C CA . ILE A 1 233 ? 3.726 -0.254 -7.579 1.00 90.31 233 ILE A CA 1
ATOM 1810 C C . ILE A 1 233 ? 2.599 -1.252 -7.338 1.00 90.31 233 ILE A C 1
ATOM 1812 O O . ILE A 1 233 ? 1.479 -0.832 -7.062 1.00 90.31 233 ILE A O 1
ATOM 1816 N N . LEU A 1 234 ? 2.877 -2.556 -7.390 1.00 93.00 234 LEU A N 1
ATOM 1817 C CA . LEU A 1 234 ? 1.907 -3.589 -7.026 1.00 93.00 234 LEU A CA 1
ATOM 1818 C C . LEU A 1 234 ? 1.410 -3.380 -5.596 1.00 93.00 234 LEU A C 1
ATOM 1820 O O . LEU A 1 234 ? 0.207 -3.312 -5.354 1.00 93.00 234 LEU A O 1
ATOM 1824 N N . TRP A 1 235 ? 2.341 -3.192 -4.666 1.00 91.81 235 TRP A N 1
ATOM 1825 C CA . TRP A 1 235 ? 2.020 -2.933 -3.272 1.00 91.81 235 TRP A CA 1
ATOM 1826 C C . TRP A 1 235 ? 1.233 -1.626 -3.078 1.00 91.81 235 TRP A C 1
ATOM 1828 O O . TRP A 1 235 ? 0.206 -1.623 -2.404 1.00 91.81 235 TRP A O 1
ATOM 1838 N N . ALA A 1 236 ? 1.643 -0.535 -3.730 1.00 87.81 236 ALA A N 1
ATOM 1839 C CA . ALA A 1 236 ? 0.937 0.748 -3.688 1.00 87.81 236 ALA A CA 1
ATOM 1840 C C . ALA A 1 236 ? -0.461 0.711 -4.331 1.00 87.81 236 ALA A C 1
ATOM 1842 O O . ALA A 1 236 ? -1.218 1.657 -4.147 1.00 87.81 236 ALA A O 1
ATOM 1843 N N . ASN A 1 237 ? -0.802 -0.358 -5.060 1.00 89.56 237 ASN A N 1
ATOM 1844 C CA . ASN A 1 237 ? -2.137 -0.655 -5.590 1.00 89.56 237 ASN A CA 1
ATOM 1845 C C . ASN A 1 237 ? -2.936 -1.633 -4.703 1.00 89.56 237 ASN A C 1
ATOM 1847 O O . ASN A 1 237 ? -3.970 -2.147 -5.116 1.00 89.56 237 ASN A O 1
ATOM 1851 N N . GLY A 1 238 ? -2.449 -1.943 -3.498 1.00 92.31 238 GLY A N 1
ATOM 1852 C CA . GLY A 1 238 ? -3.057 -2.938 -2.615 1.00 92.31 238 GLY A CA 1
ATOM 1853 C C . GLY A 1 238 ? -2.826 -4.382 -3.066 1.00 92.31 238 GLY A C 1
ATOM 1854 O O . GLY A 1 238 ? -3.333 -5.299 -2.436 1.00 92.31 238 GLY A O 1
ATOM 1855 N N . ARG A 1 239 ? -2.040 -4.639 -4.118 1.00 95.12 239 ARG A N 1
ATOM 1856 C CA . ARG A 1 239 ? -1.831 -5.989 -4.671 1.00 95.12 239 ARG A CA 1
ATOM 1857 C C . ARG A 1 239 ? -0.691 -6.712 -3.961 1.00 95.12 239 ARG A C 1
ATOM 1859 O O . ARG A 1 239 ? 0.293 -7.131 -4.570 1.00 95.12 239 ARG A O 1
ATOM 1866 N N . SER A 1 240 ? -0.812 -6.806 -2.636 1.00 95.75 240 SER A N 1
ATOM 1867 C CA . SER A 1 240 ? 0.225 -7.298 -1.720 1.00 95.75 240 SER A CA 1
ATOM 1868 C C . SER A 1 240 ? 0.611 -8.754 -1.982 1.00 95.75 240 SER A C 1
ATOM 1870 O O . SER A 1 240 ? 1.788 -9.092 -1.869 1.00 95.75 240 SER A O 1
ATOM 1872 N N . ALA A 1 241 ? -0.341 -9.606 -2.378 1.00 95.50 241 ALA A N 1
ATOM 1873 C CA . ALA A 1 241 ? -0.067 -10.999 -2.730 1.00 95.50 241 ALA A CA 1
ATOM 1874 C C . ALA A 1 241 ? 0.837 -11.106 -3.972 1.00 95.50 241 ALA A C 1
ATOM 1876 O O . ALA A 1 241 ? 1.902 -11.723 -3.903 1.00 95.50 241 ALA A O 1
ATOM 1877 N N . GLU A 1 242 ? 0.475 -10.441 -5.075 1.00 94.75 242 GLU A N 1
ATOM 1878 C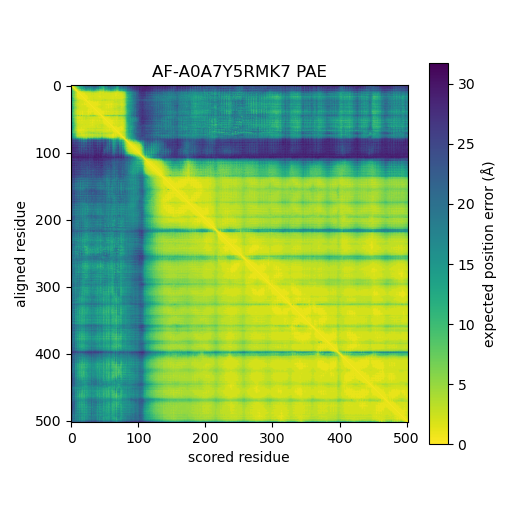 CA . GLU A 1 242 ? 1.301 -10.389 -6.292 1.00 94.75 242 GLU A CA 1
ATOM 1879 C C . GLU A 1 242 ? 2.655 -9.716 -6.026 1.00 94.75 242 GLU A C 1
ATOM 1881 O O . GLU A 1 242 ? 3.693 -10.231 -6.444 1.00 94.75 242 GLU A O 1
ATOM 1886 N N . ALA A 1 243 ? 2.676 -8.618 -5.259 1.00 95.88 243 ALA A N 1
ATOM 1887 C CA . ALA A 1 243 ? 3.913 -7.950 -4.855 1.00 95.88 243 ALA A CA 1
ATOM 1888 C C . ALA A 1 243 ? 4.851 -8.894 -4.085 1.00 95.88 243 ALA A C 1
ATOM 1890 O O . ALA A 1 243 ? 6.058 -8.894 -4.334 1.00 95.88 243 ALA A O 1
ATOM 1891 N N . ARG A 1 244 ? 4.314 -9.739 -3.193 1.00 96.25 244 ARG A N 1
ATOM 1892 C CA . ARG A 1 244 ? 5.091 -10.740 -2.447 1.00 96.25 244 ARG A CA 1
ATOM 1893 C C .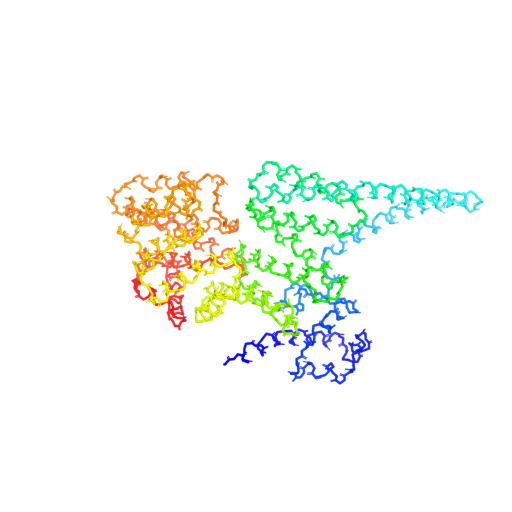 ARG A 1 244 ? 5.654 -11.820 -3.366 1.00 96.25 244 ARG A C 1
ATOM 1895 O O . ARG A 1 244 ? 6.850 -12.104 -3.305 1.00 96.25 244 ARG A O 1
ATOM 1902 N N . ARG A 1 245 ? 4.830 -12.377 -4.266 1.00 94.75 245 ARG A N 1
ATOM 1903 C CA . ARG A 1 245 ? 5.279 -13.360 -5.275 1.00 94.75 245 ARG A CA 1
ATOM 1904 C C . ARG A 1 245 ? 6.418 -12.787 -6.126 1.00 94.75 245 ARG A C 1
ATOM 1906 O O . ARG A 1 245 ? 7.453 -13.431 -6.284 1.00 94.75 245 ARG A O 1
ATOM 1913 N N . MET A 1 246 ? 6.267 -11.546 -6.593 1.00 92.81 246 MET A N 1
ATOM 1914 C CA . MET A 1 246 ? 7.292 -10.841 -7.367 1.00 92.81 246 MET A CA 1
ATOM 1915 C C . MET A 1 246 ? 8.564 -10.561 -6.565 1.00 92.81 246 MET A C 1
ATOM 1917 O O . MET A 1 246 ? 9.664 -10.731 -7.089 1.00 92.81 246 MET A O 1
ATOM 1921 N N . THR A 1 247 ? 8.434 -10.173 -5.297 1.00 94.06 247 THR A N 1
ATOM 1922 C CA . THR A 1 247 ? 9.575 -9.937 -4.401 1.00 94.06 247 THR A CA 1
ATOM 1923 C C . THR A 1 247 ? 10.409 -11.201 -4.231 1.00 94.06 247 THR A C 1
ATOM 1925 O O . THR A 1 247 ? 11.629 -11.173 -4.371 1.00 94.06 247 THR A O 1
ATOM 1928 N N . ARG A 1 248 ? 9.752 -12.331 -3.981 1.00 93.62 248 ARG A N 1
ATOM 1929 C CA . ARG A 1 248 ? 10.389 -13.643 -3.826 1.00 93.62 248 ARG A CA 1
ATOM 1930 C C . ARG A 1 248 ? 11.081 -14.109 -5.099 1.00 93.62 248 ARG A C 1
ATOM 1932 O O . ARG A 1 248 ? 12.257 -14.466 -5.059 1.00 93.62 248 ARG A O 1
ATOM 1939 N N . ALA A 1 249 ? 10.403 -13.989 -6.240 1.00 89.50 249 ALA A N 1
ATOM 1940 C CA . ALA A 1 249 ? 11.006 -14.257 -7.540 1.00 89.50 249 ALA A CA 1
ATOM 1941 C C . ALA A 1 249 ? 12.257 -13.387 -7.774 1.00 89.50 249 ALA A C 1
ATOM 1943 O O . ALA A 1 249 ? 13.296 -13.900 -8.181 1.00 89.50 249 ALA A O 1
ATOM 1944 N N . ALA A 1 250 ? 12.197 -12.089 -7.452 1.00 88.19 250 ALA A N 1
ATOM 1945 C CA . ALA A 1 250 ? 13.340 -11.183 -7.565 1.00 88.19 250 ALA A CA 1
ATOM 1946 C C . ALA A 1 250 ? 14.519 -11.610 -6.675 1.00 88.19 250 ALA A C 1
ATOM 1948 O O . ALA A 1 250 ? 15.667 -11.590 -7.116 1.00 88.19 250 ALA A O 1
ATOM 1949 N N . ARG A 1 251 ? 14.254 -12.024 -5.430 1.00 89.00 251 ARG A N 1
ATOM 1950 C CA . ARG A 1 251 ? 15.292 -12.483 -4.490 1.00 89.00 251 ARG A CA 1
ATOM 1951 C C . ARG A 1 251 ? 16.007 -13.728 -5.004 1.00 89.00 251 ARG A C 1
ATOM 1953 O O . ARG A 1 251 ? 17.234 -13.784 -4.946 1.00 89.00 251 ARG A O 1
ATOM 1960 N N . GLU A 1 252 ? 15.261 -14.682 -5.553 1.00 86.50 252 GLU A N 1
ATOM 1961 C CA . GLU A 1 252 ? 15.823 -15.900 -6.145 1.00 86.50 252 GLU A CA 1
ATOM 1962 C C . GLU A 1 252 ? 16.731 -15.585 -7.341 1.00 86.50 252 GLU A C 1
ATOM 1964 O O . GLU A 1 252 ? 17.842 -16.110 -7.428 1.00 86.50 252 GLU A O 1
ATOM 1969 N N . LEU A 1 253 ? 16.324 -14.654 -8.212 1.00 82.94 253 LEU A N 1
ATOM 1970 C CA . LEU A 1 253 ? 17.151 -14.207 -9.340 1.00 82.94 253 LEU A CA 1
ATOM 1971 C C . LEU A 1 253 ? 18.450 -13.516 -8.892 1.00 82.94 253 LEU A C 1
ATOM 1973 O O . LEU A 1 253 ? 19.457 -13.560 -9.596 1.00 82.94 253 LEU A O 1
ATOM 1977 N N . LEU A 1 254 ? 18.444 -12.886 -7.716 1.00 84.81 254 LEU A N 1
ATOM 1978 C CA . LEU A 1 254 ? 19.577 -12.130 -7.182 1.00 84.81 254 LEU A CA 1
ATOM 1979 C C . LEU A 1 254 ? 20.540 -12.933 -6.315 1.00 84.81 254 LEU A C 1
ATOM 1981 O O . LEU A 1 254 ? 21.620 -12.431 -5.982 1.00 84.81 254 LEU A O 1
ATOM 1985 N N . HIS A 1 255 ? 20.170 -14.148 -5.919 1.00 81.75 255 HIS A N 1
ATOM 1986 C CA . HIS A 1 255 ? 20.881 -14.912 -4.896 1.00 81.75 255 HIS A CA 1
ATOM 1987 C C . HIS A 1 255 ? 22.374 -15.126 -5.214 1.00 81.75 255 HIS A C 1
ATOM 1989 O O . HIS A 1 255 ? 23.199 -15.094 -4.300 1.00 81.75 255 HIS A O 1
ATOM 1995 N N . ASP A 1 256 ? 22.751 -15.242 -6.489 1.00 81.38 256 ASP A N 1
ATOM 1996 C CA . ASP A 1 256 ? 24.145 -15.499 -6.890 1.00 81.38 256 ASP A CA 1
ATOM 1997 C C . ASP A 1 256 ? 24.905 -14.237 -7.336 1.00 81.38 256 ASP A C 1
ATOM 1999 O O . ASP A 1 256 ? 26.085 -14.309 -7.667 1.00 81.38 256 ASP A O 1
ATOM 2003 N N . ASN A 1 257 ? 24.264 -13.062 -7.318 1.00 81.19 257 ASN A N 1
ATOM 2004 C CA . ASN A 1 257 ? 24.890 -11.813 -7.747 1.00 81.19 257 ASN A CA 1
ATOM 2005 C C . ASN A 1 257 ? 25.403 -10.988 -6.545 1.00 81.19 257 ASN A C 1
ATOM 2007 O O . ASN A 1 257 ? 24.605 -10.288 -5.914 1.00 81.19 257 ASN A O 1
ATOM 2011 N N . PRO A 1 258 ? 26.714 -10.987 -6.230 1.00 78.31 258 PRO A N 1
ATOM 2012 C CA . PRO A 1 258 ? 27.258 -10.214 -5.110 1.00 78.31 258 PRO A CA 1
ATOM 2013 C C . PRO A 1 258 ? 27.102 -8.697 -5.297 1.00 78.31 258 PRO A C 1
ATOM 2015 O O . PRO A 1 258 ? 26.982 -7.971 -4.316 1.00 78.31 258 PRO A O 1
ATOM 2018 N N . LYS A 1 259 ? 27.006 -8.198 -6.539 1.00 80.19 259 LYS A N 1
ATOM 2019 C CA . LYS A 1 259 ? 26.797 -6.764 -6.822 1.00 80.19 259 LYS A CA 1
ATOM 2020 C C . LYS A 1 259 ? 25.370 -6.290 -6.512 1.00 80.19 259 LYS A C 1
ATOM 2022 O O . LYS A 1 259 ? 25.086 -5.103 -6.625 1.00 80.19 259 LYS A O 1
ATOM 2027 N N . SER A 1 260 ? 24.476 -7.204 -6.129 1.00 82.94 260 SER A N 1
ATOM 2028 C CA . SER A 1 260 ? 23.066 -6.922 -5.840 1.00 82.94 260 SER A CA 1
ATOM 2029 C C . SER A 1 260 ? 22.743 -6.778 -4.349 1.00 82.94 260 SER A C 1
ATOM 2031 O O . SER A 1 260 ? 21.570 -6.756 -3.985 1.00 82.94 260 SER A O 1
ATOM 2033 N N . GLU A 1 261 ? 23.744 -6.683 -3.469 1.00 88.00 261 GLU A N 1
ATOM 2034 C CA . GLU A 1 261 ? 23.532 -6.703 -2.015 1.00 88.00 261 GLU A CA 1
ATOM 2035 C C . GLU A 1 261 ? 22.525 -5.643 -1.530 1.00 88.00 261 GLU A C 1
ATOM 2037 O O . GLU A 1 261 ? 21.578 -5.967 -0.815 1.00 88.00 261 GLU A O 1
ATOM 2042 N N . GLN A 1 262 ? 22.648 -4.401 -2.005 1.00 87.38 262 GLN A N 1
ATOM 2043 C CA . GLN A 1 262 ? 21.701 -3.325 -1.691 1.00 87.38 262 GLN A CA 1
ATOM 2044 C C . GLN A 1 262 ? 20.259 -3.675 -2.095 1.00 87.38 262 GLN A C 1
ATOM 2046 O O . GLN A 1 262 ? 19.312 -3.385 -1.364 1.00 87.38 262 GLN A O 1
ATOM 2051 N N . TRP A 1 263 ? 20.083 -4.334 -3.241 1.00 87.25 263 TRP A N 1
ATOM 2052 C CA . TRP A 1 263 ? 18.770 -4.755 -3.724 1.00 87.25 263 TRP A CA 1
ATOM 2053 C C . TRP A 1 263 ? 18.171 -5.879 -2.903 1.00 87.25 263 TRP A C 1
ATOM 2055 O O . TRP A 1 263 ? 16.957 -5.896 -2.711 1.00 87.25 263 TRP A O 1
ATOM 2065 N N . ARG A 1 264 ? 19.000 -6.776 -2.365 1.00 90.19 264 ARG A N 1
ATOM 2066 C CA . ARG A 1 264 ? 18.523 -7.798 -1.429 1.00 90.19 264 ARG A CA 1
ATOM 2067 C C . ARG A 1 264 ? 17.883 -7.147 -0.211 1.00 90.19 264 ARG A C 1
ATOM 2069 O O . ARG A 1 264 ? 16.778 -7.530 0.141 1.00 90.19 264 ARG A O 1
ATOM 2076 N N . TYR A 1 265 ? 18.494 -6.101 0.348 1.00 92.50 265 TYR A N 1
ATOM 2077 C CA . TYR A 1 265 ? 17.914 -5.381 1.487 1.00 92.50 265 TYR A CA 1
ATOM 2078 C C . TYR A 1 265 ? 16.598 -4.680 1.144 1.00 92.50 265 TYR A C 1
ATOM 2080 O O . TYR A 1 265 ? 15.661 -4.721 1.939 1.00 92.50 265 TYR A O 1
ATOM 2088 N N . ILE A 1 266 ? 16.498 -4.080 -0.045 1.00 91.44 266 ILE A N 1
ATOM 2089 C CA . ILE A 1 266 ? 15.253 -3.450 -0.515 1.00 91.44 266 ILE A CA 1
ATOM 2090 C C . ILE A 1 266 ? 14.143 -4.496 -0.694 1.00 91.44 266 ILE A C 1
ATOM 2092 O O . ILE A 1 266 ? 13.011 -4.269 -0.274 1.00 91.44 266 ILE A O 1
ATOM 2096 N N . LEU A 1 267 ? 14.456 -5.652 -1.281 1.00 92.75 267 LEU A N 1
ATOM 2097 C CA . LEU A 1 267 ? 13.486 -6.730 -1.478 1.00 92.75 267 LEU A CA 1
ATOM 2098 C C . LEU A 1 267 ? 13.101 -7.410 -0.165 1.00 92.75 267 LEU A C 1
ATOM 2100 O O . LEU A 1 267 ? 11.935 -7.723 0.032 1.00 92.75 267 LEU A O 1
ATOM 2104 N N . ASP A 1 268 ? 14.037 -7.595 0.760 1.00 94.38 268 ASP A N 1
ATOM 2105 C CA . ASP A 1 268 ? 13.740 -8.105 2.097 1.00 94.38 268 ASP A CA 1
ATOM 2106 C C . ASP A 1 268 ? 12.790 -7.140 2.839 1.00 94.38 268 ASP A C 1
ATOM 2108 O O . ASP A 1 268 ? 11.820 -7.571 3.458 1.00 94.38 268 ASP A O 1
ATOM 2112 N N . ALA A 1 269 ? 12.987 -5.823 2.715 1.00 94.75 269 ALA A N 1
ATOM 2113 C CA . ALA A 1 269 ? 12.058 -4.826 3.250 1.00 94.75 269 ALA A CA 1
ATOM 2114 C C . ALA A 1 269 ? 10.664 -4.869 2.588 1.00 94.75 269 ALA A C 1
ATOM 2116 O O . ALA A 1 269 ? 9.641 -4.701 3.265 1.00 94.75 269 ALA A O 1
ATOM 2117 N N . ALA A 1 270 ? 10.606 -5.115 1.277 1.00 95.00 270 ALA A N 1
ATOM 2118 C CA . ALA A 1 270 ? 9.350 -5.305 0.554 1.00 95.00 270 ALA A CA 1
ATOM 2119 C C . ALA A 1 270 ? 8.634 -6.605 0.972 1.00 95.00 270 ALA A C 1
ATOM 2121 O O . ALA A 1 270 ? 7.415 -6.594 1.159 1.00 95.00 270 ALA A O 1
ATOM 2122 N N . GLU A 1 271 ? 9.375 -7.695 1.207 1.00 96.25 271 GLU A N 1
ATOM 2123 C CA . GLU A 1 271 ? 8.844 -8.942 1.777 1.00 96.25 271 GLU A CA 1
ATOM 2124 C C . GLU A 1 271 ? 8.253 -8.662 3.155 1.00 96.25 271 GLU A C 1
ATOM 2126 O O . GLU A 1 271 ? 7.139 -9.089 3.425 1.00 96.25 271 GLU A O 1
ATOM 2131 N N . GLY A 1 272 ? 8.938 -7.889 4.004 1.00 97.06 272 GLY A N 1
ATOM 2132 C CA . GLY A 1 272 ? 8.409 -7.541 5.320 1.00 97.06 272 GLY A CA 1
ATOM 2133 C C . GLY A 1 272 ? 7.084 -6.779 5.249 1.00 97.06 272 GLY A C 1
ATOM 2134 O O . GLY A 1 272 ? 6.141 -7.088 5.974 1.00 97.06 272 GLY A O 1
ATOM 2135 N N . THR A 1 273 ? 6.985 -5.835 4.312 1.00 96.06 273 THR A N 1
ATOM 2136 C CA . THR A 1 273 ? 5.772 -5.027 4.103 1.00 96.06 273 THR A CA 1
ATOM 2137 C C . THR A 1 273 ? 4.622 -5.852 3.576 1.00 96.06 273 THR A C 1
ATOM 2139 O O . THR A 1 273 ? 3.555 -5.871 4.180 1.00 96.06 273 THR A O 1
ATOM 2142 N N . THR A 1 274 ? 4.844 -6.612 2.512 1.00 96.88 274 THR A N 1
ATOM 2143 C CA . THR A 1 274 ? 3.803 -7.483 1.963 1.00 96.88 274 THR A CA 1
ATOM 2144 C C . THR A 1 274 ? 3.410 -8.601 2.933 1.00 96.88 274 THR A C 1
ATOM 2146 O O . THR A 1 274 ? 2.228 -8.921 3.028 1.00 96.88 274 THR A O 1
ATOM 2149 N N . ALA A 1 275 ? 4.348 -9.145 3.716 1.00 97.69 275 ALA A N 1
ATOM 2150 C CA . ALA A 1 275 ? 4.059 -10.113 4.772 1.00 97.69 275 ALA A CA 1
ATOM 2151 C C . ALA A 1 275 ? 3.137 -9.519 5.846 1.00 97.69 275 ALA A C 1
ATOM 2153 O O . ALA A 1 275 ? 2.135 -10.144 6.184 1.00 97.69 275 ALA A O 1
ATOM 2154 N N . MET A 1 276 ? 3.410 -8.297 6.319 1.00 97.50 276 MET A N 1
ATOM 2155 C CA . MET A 1 276 ? 2.556 -7.619 7.301 1.00 97.50 276 MET A CA 1
ATOM 2156 C C . MET A 1 276 ? 1.135 -7.385 6.767 1.00 97.50 276 MET A C 1
ATOM 2158 O O . MET A 1 276 ? 0.162 -7.597 7.487 1.00 97.50 276 MET A O 1
ATOM 2162 N N . GLU A 1 277 ? 0.993 -6.974 5.506 1.00 96.00 277 GLU A N 1
ATOM 2163 C CA . GLU A 1 277 ? -0.331 -6.758 4.904 1.00 96.00 277 GLU A CA 1
ATOM 2164 C C . GLU A 1 277 ? -1.123 -8.072 4.752 1.00 96.00 277 GLU A C 1
ATOM 2166 O O . GLU A 1 277 ? -2.344 -8.107 4.924 1.00 96.00 277 GLU A O 1
ATOM 2171 N N . LEU A 1 278 ? -0.419 -9.181 4.510 1.00 96.44 278 LEU A N 1
ATOM 2172 C CA . LEU A 1 278 ? -0.988 -10.527 4.376 1.00 96.44 278 LEU A CA 1
ATOM 2173 C C . LEU A 1 278 ? -1.129 -11.278 5.715 1.00 96.44 278 LEU A C 1
ATOM 2175 O O . LEU A 1 278 ? -1.508 -12.449 5.724 1.00 96.44 278 LEU A O 1
ATOM 2179 N N . GLY A 1 279 ? -0.850 -10.629 6.849 1.00 96.38 279 GLY A N 1
ATOM 2180 C CA . GLY A 1 279 ? -1.026 -11.224 8.178 1.00 96.38 279 GLY A CA 1
ATOM 2181 C C . GLY A 1 279 ? 0.135 -12.075 8.694 1.00 96.38 279 GLY A C 1
ATOM 2182 O O . GLY A 1 279 ? -0.021 -12.754 9.698 1.00 96.38 279 GLY A O 1
ATOM 2183 N N . ASP A 1 280 ? 1.292 -12.069 8.041 1.00 97.50 280 ASP A N 1
ATOM 2184 C CA . ASP A 1 280 ? 2.496 -12.799 8.456 1.00 97.50 280 ASP A CA 1
ATOM 2185 C C . ASP A 1 280 ? 3.450 -11.871 9.232 1.00 97.50 280 ASP A C 1
ATOM 2187 O O . ASP A 1 280 ? 4.508 -11.441 8.758 1.00 97.50 280 ASP A O 1
ATOM 2191 N N . LEU A 1 281 ? 3.022 -11.514 10.445 1.00 97.62 281 LEU A N 1
ATOM 2192 C CA . LEU A 1 281 ? 3.713 -10.558 11.310 1.00 97.62 281 LEU A CA 1
ATOM 2193 C C . LEU A 1 281 ? 5.116 -11.011 11.760 1.00 97.62 281 LEU A C 1
ATOM 2195 O O . LEU A 1 281 ? 6.020 -10.168 11.774 1.00 97.62 281 LEU A O 1
ATOM 2199 N N . PRO A 1 282 ? 5.369 -12.299 12.080 1.00 97.38 282 PRO A N 1
ATOM 2200 C CA . PRO A 1 282 ? 6.710 -12.751 12.450 1.00 97.38 282 PRO A CA 1
ATOM 2201 C C . PRO A 1 282 ? 7.727 -12.549 11.320 1.00 97.38 282 PRO A C 1
ATOM 2203 O O . PRO A 1 282 ? 8.846 -12.078 11.561 1.00 97.38 282 PRO A O 1
ATOM 2206 N N . THR A 1 283 ? 7.331 -12.848 10.078 1.00 97.00 283 THR A N 1
ATOM 2207 C CA . THR A 1 283 ? 8.164 -12.604 8.894 1.00 97.00 283 THR A CA 1
ATOM 2208 C C . THR A 1 283 ? 8.409 -11.111 8.702 1.00 97.00 283 THR A C 1
ATOM 2210 O O . THR A 1 283 ? 9.553 -10.711 8.483 1.00 97.00 283 THR A O 1
ATOM 2213 N N . ALA A 1 284 ? 7.374 -10.280 8.865 1.00 97.94 284 ALA A N 1
ATOM 2214 C CA . ALA A 1 284 ? 7.488 -8.826 8.775 1.00 97.94 284 ALA A CA 1
ATOM 2215 C C . ALA A 1 284 ? 8.515 -8.241 9.759 1.00 97.94 284 ALA A C 1
ATOM 2217 O O . ALA A 1 284 ? 9.455 -7.556 9.350 1.00 97.94 284 ALA A O 1
ATOM 2218 N N . ILE A 1 285 ? 8.392 -8.564 11.051 1.00 97.12 285 ILE A N 1
ATOM 2219 C CA . ILE A 1 285 ? 9.297 -8.071 12.102 1.00 97.12 285 ILE A CA 1
ATOM 2220 C C . ILE A 1 285 ? 10.740 -8.525 11.843 1.00 97.12 285 ILE A C 1
ATOM 2222 O O . ILE A 1 285 ? 11.677 -7.728 11.969 1.00 97.12 285 ILE A O 1
ATOM 2226 N N . THR A 1 286 ? 10.926 -9.786 11.444 1.00 97.00 286 THR A N 1
ATOM 2227 C CA . THR A 1 286 ? 12.248 -10.344 11.121 1.00 97.00 286 THR A CA 1
ATOM 2228 C C . THR A 1 286 ? 12.889 -9.605 9.947 1.00 97.00 286 THR A C 1
ATOM 2230 O O . THR A 1 286 ? 14.046 -9.178 10.025 1.00 97.00 286 THR A O 1
ATOM 2233 N N . ALA A 1 287 ? 12.128 -9.407 8.871 1.00 96.44 287 ALA A N 1
ATOM 2234 C CA . ALA A 1 287 ? 12.579 -8.704 7.682 1.00 96.44 287 ALA A CA 1
ATOM 2235 C C . ALA A 1 287 ? 13.007 -7.268 8.015 1.00 96.44 287 ALA A C 1
ATOM 2237 O O . ALA A 1 287 ? 14.136 -6.882 7.709 1.00 96.44 287 ALA A O 1
ATOM 2238 N N . TYR A 1 288 ? 12.185 -6.504 8.738 1.00 96.56 288 TYR A N 1
ATOM 2239 C CA . TYR A 1 288 ? 12.521 -5.125 9.102 1.00 96.56 288 TYR A CA 1
ATOM 2240 C C . TYR A 1 288 ? 13.746 -5.030 10.002 1.00 96.56 288 TYR A C 1
ATOM 2242 O O . TYR A 1 288 ? 14.641 -4.226 9.748 1.00 96.56 288 TYR A O 1
ATOM 2250 N N . THR A 1 289 ? 13.830 -5.881 11.023 1.00 94.50 289 THR A N 1
ATOM 2251 C CA . THR A 1 289 ? 14.951 -5.863 11.972 1.00 94.50 289 THR A CA 1
ATOM 2252 C C . THR A 1 289 ? 16.276 -6.195 11.282 1.00 94.50 289 THR A C 1
ATOM 2254 O O . THR A 1 289 ? 17.293 -5.557 11.548 1.00 94.50 289 THR A O 1
ATOM 2257 N N . SER A 1 290 ? 16.273 -7.161 10.359 1.00 94.12 290 SER A N 1
ATOM 2258 C CA . SER A 1 290 ? 17.490 -7.608 9.666 1.00 94.12 290 SER A CA 1
ATOM 2259 C C . SER A 1 290 ? 17.999 -6.646 8.580 1.00 94.12 290 SER A C 1
ATOM 2261 O O . SER A 1 290 ? 19.188 -6.676 8.242 1.00 94.12 290 SER A O 1
ATOM 2263 N N . THR A 1 291 ? 17.122 -5.790 8.046 1.00 94.81 291 THR A N 1
ATOM 2264 C CA . THR A 1 291 ? 17.406 -4.919 6.891 1.00 94.81 291 THR A CA 1
ATOM 2265 C C . THR A 1 291 ? 17.596 -3.455 7.252 1.00 94.81 291 THR A C 1
ATOM 2267 O O . THR A 1 291 ? 18.330 -2.764 6.549 1.00 94.81 291 THR A O 1
ATOM 2270 N N . TYR A 1 292 ? 16.985 -2.972 8.339 1.00 94.00 292 TYR A N 1
ATOM 2271 C CA . TYR A 1 292 ? 16.897 -1.542 8.649 1.00 94.00 292 TYR A CA 1
ATOM 2272 C C . TYR A 1 292 ? 18.247 -0.810 8.592 1.00 94.00 292 TYR A C 1
ATOM 2274 O O . TYR A 1 292 ? 18.387 0.179 7.878 1.00 94.00 292 TYR A O 1
ATOM 2282 N N . ASN A 1 293 ? 19.277 -1.334 9.262 1.00 93.69 293 ASN A N 1
ATOM 2283 C CA . ASN A 1 293 ? 20.600 -0.695 9.314 1.00 93.69 293 ASN A CA 1
ATOM 2284 C C . ASN A 1 293 ? 21.402 -0.792 8.006 1.00 93.69 293 ASN A C 1
ATOM 2286 O O . ASN A 1 293 ? 22.488 -0.228 7.913 1.00 93.69 293 ASN A O 1
ATOM 2290 N N . LYS A 1 294 ? 20.893 -1.520 7.010 1.00 94.94 294 LYS A N 1
ATOM 2291 C CA . LYS A 1 294 ? 21.576 -1.805 5.742 1.00 94.94 294 LYS A CA 1
ATOM 2292 C C . LYS A 1 294 ? 20.944 -1.082 4.554 1.00 94.94 294 LYS A C 1
ATOM 2294 O O . LYS A 1 294 ? 21.469 -1.124 3.444 1.00 94.94 294 LYS A O 1
ATOM 2299 N N . LEU A 1 295 ? 19.799 -0.443 4.777 1.00 92.88 295 LEU A N 1
ATOM 2300 C CA . LEU A 1 295 ? 19.076 0.295 3.756 1.00 92.88 295 LEU A CA 1
ATOM 2301 C C . LEU A 1 295 ? 19.629 1.718 3.601 1.00 92.88 295 LEU A C 1
ATOM 2303 O O . LEU A 1 295 ? 20.032 2.338 4.591 1.00 92.88 295 LEU A O 1
ATOM 2307 N N . PRO A 1 296 ? 19.575 2.290 2.387 1.00 90.44 296 PRO A N 1
ATOM 2308 C CA . PRO A 1 296 ? 19.799 3.716 2.204 1.00 90.44 296 PRO A CA 1
ATOM 2309 C C . PRO A 1 296 ? 18.734 4.540 2.942 1.00 90.44 296 PRO A C 1
ATOM 2311 O O . PRO A 1 296 ? 17.628 4.069 3.215 1.00 90.44 296 PRO A O 1
ATOM 2314 N N . GLU A 1 297 ? 19.070 5.786 3.275 1.00 91.00 297 GLU A N 1
ATOM 2315 C CA . GLU A 1 297 ? 18.225 6.680 4.078 1.00 91.00 297 GLU A CA 1
ATOM 2316 C C . GLU A 1 297 ? 16.761 6.789 3.606 1.00 91.00 297 GLU A C 1
ATOM 2318 O O . GLU A 1 297 ? 15.879 6.549 4.437 1.00 91.00 297 GLU A O 1
ATOM 2323 N N . PRO A 1 298 ? 16.449 7.011 2.310 1.00 87.75 298 PRO A N 1
ATOM 2324 C CA . PRO A 1 298 ? 15.057 7.143 1.879 1.00 87.75 298 PRO A CA 1
ATOM 2325 C C . PRO A 1 298 ? 14.212 5.897 2.184 1.00 87.75 298 PRO A C 1
ATOM 2327 O O . PRO A 1 298 ? 13.063 6.001 2.615 1.00 87.75 298 PRO A O 1
ATOM 2330 N N . GLN A 1 299 ? 14.787 4.704 2.005 1.00 90.38 299 GLN A N 1
ATOM 2331 C CA . GLN A 1 299 ? 14.117 3.432 2.272 1.00 90.38 299 GLN A CA 1
ATOM 2332 C C . GLN A 1 299 ? 14.025 3.135 3.774 1.00 90.38 299 GLN A C 1
ATOM 2334 O O . GLN A 1 299 ? 13.027 2.561 4.215 1.00 90.38 299 GLN A O 1
ATOM 2339 N N . ARG A 1 300 ? 15.009 3.571 4.577 1.00 94.19 300 ARG A N 1
ATOM 2340 C CA . ARG A 1 300 ? 14.971 3.429 6.044 1.00 94.19 300 ARG A CA 1
ATOM 2341 C C . ARG A 1 300 ? 13.750 4.102 6.650 1.00 94.19 300 ARG A C 1
ATOM 2343 O O . ARG A 1 300 ? 13.119 3.516 7.523 1.00 94.19 300 ARG A O 1
ATOM 2350 N N . HIS A 1 301 ? 13.364 5.282 6.168 1.00 94.00 301 HIS A N 1
ATOM 2351 C CA . HIS A 1 301 ? 12.187 5.976 6.693 1.00 94.00 301 HIS A CA 1
ATOM 2352 C C . HIS A 1 301 ? 10.886 5.194 6.490 1.00 94.00 301 HIS A C 1
ATOM 2354 O O . HIS A 1 301 ? 10.051 5.147 7.396 1.00 94.00 301 HIS A O 1
ATOM 2360 N N . VAL A 1 302 ? 10.722 4.583 5.311 1.00 92.06 302 VAL A N 1
ATOM 2361 C CA . VAL A 1 302 ? 9.553 3.7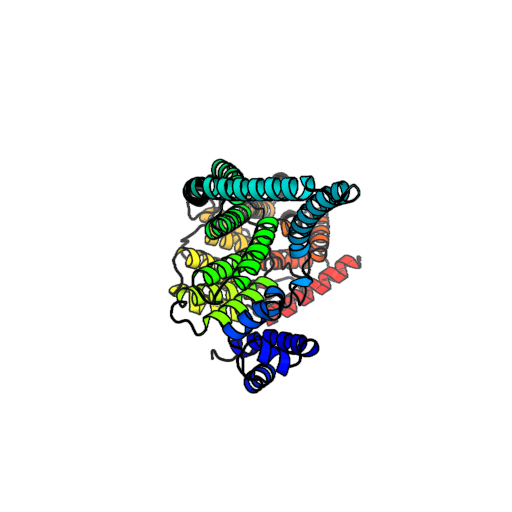57 4.981 1.00 92.06 302 VAL A CA 1
ATOM 2362 C C . VAL A 1 302 ? 9.539 2.512 5.860 1.00 92.06 302 VAL A C 1
ATOM 2364 O O . VAL A 1 302 ? 8.539 2.247 6.523 1.00 92.06 302 VAL A O 1
ATOM 2367 N N . VAL A 1 303 ? 10.663 1.795 5.931 1.00 95.25 303 VAL A N 1
ATOM 2368 C CA . VAL A 1 303 ? 10.786 0.588 6.759 1.00 95.25 303 VAL A CA 1
ATOM 2369 C C . VAL A 1 303 ? 10.560 0.881 8.232 1.00 95.25 303 VAL A C 1
ATOM 2371 O O . VAL A 1 303 ? 9.863 0.119 8.886 1.00 95.25 303 VAL A O 1
ATOM 2374 N N . GLU A 1 304 ? 11.065 1.995 8.755 1.00 96.44 304 GLU A N 1
ATOM 2375 C CA . GLU A 1 304 ? 10.828 2.376 10.147 1.00 96.44 304 GLU A CA 1
ATOM 2376 C C . GLU A 1 304 ? 9.345 2.627 10.428 1.00 96.44 304 GLU A C 1
ATOM 2378 O O . GLU A 1 304 ? 8.839 2.182 11.454 1.00 96.44 304 GLU A O 1
ATOM 2383 N N . ALA A 1 305 ? 8.619 3.284 9.519 1.00 96.44 305 ALA A N 1
ATOM 2384 C CA . ALA A 1 305 ? 7.183 3.502 9.688 1.00 96.44 305 ALA A CA 1
ATOM 2385 C C . ALA A 1 305 ? 6.412 2.172 9.793 1.00 96.44 305 ALA A C 1
ATOM 2387 O O . ALA A 1 305 ? 5.571 2.012 10.680 1.00 96.44 305 ALA A O 1
ATOM 2388 N N . TYR A 1 306 ? 6.745 1.198 8.941 1.00 97.00 306 TYR A N 1
ATOM 2389 C CA . TYR A 1 306 ? 6.139 -0.131 8.992 1.00 97.00 306 TYR A CA 1
ATOM 2390 C C . TYR A 1 306 ? 6.619 -0.974 10.171 1.00 97.00 306 TYR A C 1
ATOM 2392 O O . TYR A 1 306 ? 5.817 -1.677 10.777 1.00 97.00 306 TYR A O 1
ATOM 2400 N N . ARG A 1 307 ? 7.891 -0.866 10.561 1.00 97.19 307 ARG A N 1
ATOM 2401 C CA . ARG A 1 307 ? 8.431 -1.529 11.750 1.00 97.19 307 ARG A CA 1
ATOM 2402 C C . ARG A 1 307 ? 7.703 -1.062 13.005 1.00 97.19 307 ARG A C 1
ATOM 2404 O O . ARG A 1 307 ? 7.309 -1.895 13.812 1.00 97.19 307 ARG A O 1
ATOM 2411 N N . ARG A 1 308 ? 7.465 0.247 13.152 1.00 97.44 308 ARG A N 1
ATOM 2412 C CA . ARG A 1 308 ? 6.668 0.796 14.262 1.00 97.44 308 ARG A CA 1
ATOM 2413 C C . ARG A 1 308 ? 5.239 0.259 14.245 1.00 97.44 308 ARG A C 1
ATOM 2415 O O . ARG A 1 308 ? 4.755 -0.160 15.287 1.00 97.44 308 ARG A O 1
ATOM 2422 N N . MET A 1 309 ? 4.597 0.210 13.074 1.00 98.06 309 MET A N 1
ATOM 2423 C CA . MET A 1 309 ? 3.258 -0.379 12.941 1.00 98.06 309 MET A CA 1
ATOM 2424 C C . MET A 1 309 ? 3.253 -1.859 13.335 1.00 98.06 309 MET A C 1
ATOM 2426 O O . MET A 1 309 ? 2.396 -2.268 14.107 1.00 98.06 309 MET A O 1
ATOM 2430 N N . ALA A 1 310 ? 4.232 -2.642 12.877 1.00 98.19 310 ALA A N 1
ATOM 2431 C CA . ALA A 1 310 ? 4.366 -4.055 13.216 1.00 98.19 310 ALA A CA 1
ATOM 2432 C C . ALA A 1 310 ? 4.537 -4.268 14.730 1.00 98.19 310 ALA A C 1
ATOM 2434 O O . ALA A 1 310 ? 3.868 -5.125 15.298 1.00 98.19 310 ALA A O 1
ATOM 2435 N N . LEU A 1 311 ? 5.378 -3.456 15.386 1.00 98.06 311 LEU A N 1
ATOM 2436 C CA . LEU A 1 311 ? 5.594 -3.494 16.840 1.00 98.06 311 LEU A CA 1
ATOM 2437 C C . LEU A 1 311 ? 4.363 -3.049 17.643 1.00 98.06 311 LEU A C 1
ATOM 2439 O O . LEU A 1 311 ? 4.138 -3.546 18.746 1.00 98.06 311 LEU A O 1
ATOM 2443 N N . PHE A 1 312 ? 3.579 -2.116 17.100 1.00 98.31 312 PHE A N 1
ATOM 2444 C CA . PHE A 1 312 ? 2.320 -1.673 17.691 1.00 98.31 312 PHE A CA 1
ATOM 2445 C C . PHE A 1 312 ? 1.262 -2.777 17.628 1.00 98.31 312 PHE A C 1
ATOM 2447 O O . PHE A 1 312 ? 0.719 -3.182 18.653 1.00 98.31 312 PHE A O 1
ATOM 2454 N N . VAL A 1 313 ? 1.000 -3.318 16.434 1.00 98.00 313 VAL A N 1
ATOM 2455 C CA . VAL A 1 313 ? -0.044 -4.340 16.252 1.00 98.00 313 VAL A CA 1
ATOM 2456 C C . VAL A 1 313 ? 0.327 -5.682 16.887 1.00 98.00 313 VAL A C 1
ATOM 2458 O O . VAL A 1 313 ? -0.569 -6.436 17.267 1.00 98.00 313 VAL A O 1
ATOM 2461 N N . SER A 1 314 ? 1.624 -5.965 17.070 1.00 97.81 314 SER A N 1
ATOM 2462 C CA . SER A 1 314 ? 2.092 -7.124 17.838 1.00 97.81 314 SER A CA 1
ATOM 2463 C C . SER A 1 314 ? 1.929 -6.970 19.351 1.00 97.81 314 SER A C 1
ATOM 2465 O O . SER A 1 314 ? 2.193 -7.920 20.085 1.00 97.81 314 SER A O 1
ATOM 2467 N N . GLY A 1 315 ? 1.562 -5.780 19.841 1.00 97.19 315 GLY A N 1
ATOM 2468 C CA . GLY A 1 315 ? 1.549 -5.458 21.268 1.00 97.19 315 GLY A CA 1
ATOM 2469 C C . GLY A 1 315 ? 2.943 -5.403 21.904 1.00 97.19 315 GLY A C 1
ATOM 2470 O O . GLY A 1 315 ? 3.057 -5.341 23.124 1.00 97.19 315 GLY A O 1
ATOM 2471 N N . THR A 1 316 ? 4.020 -5.432 21.107 1.00 97.56 316 THR A N 1
ATOM 2472 C CA . THR A 1 316 ? 5.399 -5.352 21.618 1.00 97.56 316 THR A CA 1
ATOM 2473 C C . THR A 1 316 ? 5.731 -3.948 22.116 1.00 97.56 316 THR A C 1
ATOM 2475 O O . THR A 1 316 ? 6.517 -3.795 23.048 1.00 97.56 316 THR A O 1
ATOM 2478 N N . MET A 1 317 ? 5.139 -2.917 21.511 1.00 97.94 317 MET A N 1
ATOM 2479 C CA . MET A 1 317 ? 5.261 -1.535 21.965 1.00 97.94 317 MET A CA 1
ATOM 2480 C C . MET A 1 317 ? 3.893 -0.858 21.995 1.00 97.94 317 MET A C 1
ATOM 2482 O O . MET A 1 317 ? 3.121 -0.973 21.047 1.00 97.94 317 MET A O 1
ATOM 2486 N N . SER A 1 318 ? 3.614 -0.104 23.062 1.00 97.62 318 SER A N 1
ATOM 2487 C CA . SER A 1 318 ? 2.437 0.766 23.105 1.00 97.62 318 SER A CA 1
ATOM 2488 C C . SER A 1 318 ? 2.626 1.994 22.213 1.00 97.62 318 SER A C 1
ATOM 2490 O O . SER A 1 318 ? 3.750 2.347 21.830 1.00 97.62 318 SER A O 1
ATOM 2492 N N . PHE A 1 319 ? 1.528 2.695 21.936 1.00 97.38 319 PHE A N 1
ATOM 2493 C CA . PHE A 1 319 ? 1.573 3.986 21.258 1.00 97.38 319 PHE A CA 1
ATOM 2494 C C . PHE A 1 319 ? 2.482 4.984 21.990 1.00 97.38 319 PHE A C 1
ATOM 2496 O O . PHE A 1 319 ? 3.302 5.641 21.353 1.00 97.38 319 PHE A O 1
ATOM 2503 N N . GLU A 1 320 ? 2.409 5.077 23.326 1.00 97.75 320 GLU A N 1
ATOM 2504 C CA . GLU A 1 320 ? 3.273 5.987 24.087 1.00 97.75 320 GLU A CA 1
ATOM 2505 C C . GLU A 1 320 ? 4.755 5.648 23.973 1.00 97.75 320 GLU A C 1
ATOM 2507 O O . GLU A 1 320 ? 5.567 6.567 23.878 1.00 97.75 320 GLU A O 1
ATOM 2512 N N . ALA A 1 321 ? 5.113 4.362 23.974 1.00 97.75 321 ALA A N 1
ATOM 2513 C CA . ALA A 1 321 ? 6.502 3.944 23.820 1.00 97.75 321 ALA A CA 1
ATOM 2514 C C . ALA A 1 321 ? 7.039 4.308 22.428 1.00 97.75 321 ALA A C 1
ATOM 2516 O O . ALA A 1 321 ? 8.155 4.811 22.303 1.00 97.75 321 ALA A O 1
ATOM 2517 N N . LEU A 1 322 ? 6.231 4.107 21.383 1.00 97.06 322 LEU A N 1
ATOM 2518 C CA . LEU A 1 322 ? 6.581 4.489 20.012 1.00 97.06 322 LEU A CA 1
ATOM 2519 C C . LEU A 1 322 ? 6.640 6.006 19.824 1.00 97.06 322 LEU A C 1
ATOM 2521 O O . LEU A 1 322 ? 7.463 6.491 19.049 1.00 97.06 322 LEU A O 1
ATOM 2525 N N . ASP A 1 323 ? 5.809 6.761 20.544 1.00 95.75 323 ASP A N 1
ATOM 2526 C CA . ASP A 1 323 ? 5.807 8.221 20.486 1.00 95.75 323 ASP A CA 1
ATOM 2527 C C . ASP A 1 323 ? 7.121 8.824 21.003 1.00 95.75 323 ASP A C 1
ATOM 2529 O O . ASP A 1 323 ? 7.541 9.874 20.519 1.00 95.75 323 ASP A O 1
ATOM 2533 N N . LEU A 1 324 ? 7.819 8.157 21.928 1.00 96.12 324 LEU A N 1
ATOM 2534 C CA . LEU A 1 324 ? 9.132 8.601 22.413 1.00 96.12 324 LEU A CA 1
ATOM 2535 C C . LEU A 1 324 ? 10.233 8.524 21.343 1.00 96.12 324 LEU A C 1
ATOM 2537 O O . LEU A 1 324 ? 11.268 9.168 21.497 1.00 96.12 324 LEU A O 1
ATOM 2541 N N . LEU A 1 325 ? 10.021 7.772 20.261 1.00 94.31 325 LEU A N 1
ATOM 2542 C CA . LEU A 1 325 ? 10.987 7.651 19.175 1.00 94.31 325 LEU A CA 1
ATOM 2543 C C . LEU A 1 325 ? 10.933 8.877 18.256 1.00 94.31 325 LEU A C 1
ATOM 2545 O O . LEU A 1 325 ? 9.866 9.267 17.769 1.00 94.31 325 LEU A O 1
ATOM 2549 N N . GLU A 1 326 ? 12.101 9.444 17.957 1.00 93.62 326 GLU A N 1
ATOM 2550 C CA . GLU A 1 326 ? 12.241 10.607 17.080 1.00 93.62 326 GLU A CA 1
ATOM 2551 C C . GLU A 1 326 ? 11.647 10.353 15.685 1.00 93.62 326 GLU A C 1
ATOM 2553 O O . GLU A 1 326 ? 11.740 9.250 15.135 1.00 93.62 326 GLU A O 1
ATOM 2558 N N . LEU A 1 327 ? 11.015 11.379 15.111 1.00 91.38 327 LEU A N 1
ATOM 2559 C CA . LEU A 1 327 ? 10.580 11.352 13.722 1.00 91.38 327 LEU A CA 1
ATOM 2560 C C . LEU A 1 327 ? 11.678 11.875 12.813 1.00 91.38 327 LEU A C 1
ATOM 2562 O O . LEU A 1 327 ? 12.127 13.005 12.954 1.00 91.38 327 LEU A O 1
ATOM 2566 N N . THR A 1 328 ? 11.997 11.090 11.797 1.00 92.44 328 THR A N 1
ATOM 2567 C CA . THR A 1 328 ? 12.942 11.478 10.748 1.00 92.44 328 THR A CA 1
ATOM 2568 C C . THR A 1 328 ? 12.247 11.774 9.423 1.00 92.44 328 THR A C 1
ATOM 2570 O O . THR A 1 328 ? 12.855 12.351 8.531 1.00 92.44 328 THR A O 1
ATOM 2573 N N . HIS A 1 329 ? 10.965 11.409 9.268 1.00 95.06 329 HIS A N 1
ATOM 2574 C CA . HIS A 1 329 ? 10.261 11.576 7.997 1.00 95.06 329 HIS A CA 1
ATOM 2575 C C . HIS A 1 329 ? 8.733 11.608 8.129 1.00 95.06 329 HIS A C 1
ATOM 2577 O O . HIS A 1 329 ? 8.144 10.951 8.988 1.00 95.06 329 HIS A O 1
ATOM 2583 N N . ARG A 1 330 ? 8.070 12.276 7.176 1.00 95.25 330 ARG A N 1
ATOM 2584 C CA . ARG A 1 330 ? 6.605 12.425 7.099 1.00 95.25 330 ARG A CA 1
ATOM 2585 C C . ARG A 1 330 ? 5.826 11.114 7.126 1.00 95.25 330 ARG A C 1
ATOM 2587 O O . ARG A 1 330 ? 4.750 11.039 7.710 1.00 95.25 330 ARG A O 1
ATOM 2594 N N . ILE A 1 331 ? 6.359 10.067 6.502 1.00 94.31 331 ILE A N 1
ATOM 2595 C CA . ILE A 1 331 ? 5.691 8.756 6.461 1.00 94.31 331 ILE A CA 1
ATOM 2596 C C . ILE A 1 331 ? 5.539 8.134 7.858 1.00 94.31 331 ILE A C 1
ATOM 2598 O O . ILE A 1 331 ? 4.548 7.461 8.127 1.00 94.31 331 ILE A O 1
ATOM 2602 N N . GLN A 1 332 ? 6.472 8.420 8.769 1.00 96.25 332 GLN A N 1
ATOM 2603 C CA . GLN A 1 332 ? 6.400 7.968 10.157 1.00 96.25 332 GLN A CA 1
ATOM 2604 C C . GLN A 1 332 ? 5.320 8.742 10.922 1.00 96.25 332 GLN A C 1
ATOM 2606 O O . GLN A 1 332 ? 4.554 8.131 11.658 1.00 96.25 332 GLN A O 1
ATOM 2611 N N . ALA A 1 333 ? 5.183 10.053 10.685 1.00 97.38 333 ALA A N 1
ATOM 2612 C CA . ALA A 1 333 ? 4.089 10.853 11.240 1.00 97.38 333 ALA A CA 1
ATOM 2613 C C . ALA A 1 333 ? 2.710 10.306 10.822 1.00 97.38 333 ALA A C 1
ATOM 2615 O O . ALA A 1 333 ? 1.827 10.136 11.661 1.00 97.38 333 ALA A O 1
ATOM 2616 N N . VAL A 1 334 ? 2.541 9.947 9.542 1.00 96.75 334 VAL A N 1
ATOM 2617 C CA . VAL A 1 334 ? 1.304 9.318 9.040 1.00 96.75 334 VAL A CA 1
ATOM 2618 C C . VAL A 1 334 ? 1.057 7.954 9.693 1.00 96.75 334 VAL A C 1
ATOM 2620 O O . VAL A 1 334 ? -0.080 7.650 10.053 1.00 96.75 334 VAL A O 1
ATOM 2623 N N . ALA A 1 335 ? 2.097 7.138 9.893 1.00 97.12 335 ALA A N 1
ATOM 2624 C CA . ALA A 1 335 ? 1.960 5.864 10.597 1.00 97.12 335 ALA A CA 1
ATOM 2625 C C . ALA A 1 335 ? 1.506 6.059 12.052 1.00 97.12 335 ALA A C 1
ATOM 2627 O O . ALA A 1 335 ? 0.590 5.367 12.489 1.00 97.12 335 ALA A O 1
ATOM 2628 N N . MET A 1 336 ? 2.067 7.037 12.771 1.00 98.31 336 MET A N 1
ATOM 2629 C CA . MET A 1 336 ? 1.638 7.359 14.136 1.00 98.31 336 MET A CA 1
ATOM 2630 C C . MET A 1 336 ? 0.180 7.835 14.183 1.00 98.31 336 MET A C 1
ATOM 2632 O O . MET A 1 336 ? -0.578 7.399 15.044 1.00 98.31 336 MET A O 1
ATOM 2636 N N . LEU A 1 337 ? -0.259 8.665 13.230 1.00 98.19 337 LEU A N 1
ATOM 2637 C CA . LEU A 1 337 ? -1.670 9.059 13.123 1.00 98.19 337 LEU A CA 1
ATOM 2638 C C . LEU A 1 337 ? -2.588 7.841 12.946 1.00 98.19 337 LEU A C 1
ATOM 2640 O O . LEU A 1 337 ? -3.607 7.743 13.625 1.00 98.19 337 LEU A O 1
ATOM 2644 N N . ARG A 1 338 ? -2.208 6.882 12.093 1.00 97.75 338 ARG A N 1
ATOM 2645 C CA . ARG A 1 338 ? -2.966 5.633 11.897 1.00 97.75 338 ARG A CA 1
ATOM 2646 C C . ARG A 1 338 ? -3.021 4.776 13.164 1.00 97.75 338 ARG A C 1
ATOM 2648 O O . ARG A 1 338 ? -4.078 4.240 13.465 1.00 97.75 338 ARG A O 1
ATOM 2655 N N . MET A 1 339 ? -1.927 4.678 13.922 1.00 98.44 339 MET A N 1
ATOM 2656 C CA . MET A 1 339 ? -1.915 3.949 15.201 1.00 98.44 339 MET A CA 1
ATOM 2657 C C . MET A 1 339 ? -2.852 4.593 16.229 1.00 98.44 339 MET A C 1
ATOM 2659 O O . MET A 1 339 ? -3.625 3.884 16.864 1.00 98.44 339 MET A O 1
ATOM 2663 N N . ALA A 1 340 ? -2.864 5.927 16.328 1.00 98.38 340 ALA A N 1
ATOM 2664 C CA . ALA A 1 340 ? -3.811 6.638 17.190 1.00 98.38 340 ALA A CA 1
ATOM 2665 C C . ALA A 1 340 ? -5.273 6.412 16.759 1.00 98.38 340 ALA A C 1
ATOM 2667 O O . ALA A 1 340 ? -6.151 6.265 17.607 1.00 98.38 340 ALA A O 1
ATOM 2668 N N . ALA A 1 341 ? -5.533 6.332 15.447 1.00 98.31 341 ALA A N 1
ATOM 2669 C CA . ALA A 1 341 ? -6.842 5.943 14.915 1.00 98.31 341 ALA A CA 1
ATOM 2670 C C . ALA A 1 341 ? -7.248 4.523 15.316 1.00 98.31 341 ALA A C 1
ATOM 2672 O O . ALA A 1 341 ? -8.428 4.286 15.516 1.00 98.31 341 ALA A O 1
ATOM 2673 N N . ILE A 1 342 ? -6.309 3.580 15.402 1.00 98.06 342 ILE A N 1
ATOM 2674 C CA . ILE A 1 342 ? -6.611 2.210 15.835 1.00 98.06 342 ILE A CA 1
ATOM 2675 C C . ILE A 1 342 ? -6.884 2.165 17.345 1.00 98.06 342 ILE A C 1
ATOM 2677 O O . ILE A 1 342 ? -7.790 1.458 17.781 1.00 98.06 342 ILE A O 1
ATOM 2681 N N . GLU A 1 343 ? -6.106 2.903 18.141 1.00 97.06 343 GLU A N 1
ATOM 2682 C CA . GLU A 1 343 ? -6.239 2.928 19.602 1.00 97.06 343 GLU A CA 1
ATOM 2683 C C . GLU A 1 343 ? -7.556 3.589 20.047 1.00 97.06 343 GLU A C 1
ATOM 2685 O O . GLU A 1 343 ? -8.220 3.104 20.964 1.00 97.06 343 GLU A O 1
ATOM 2690 N N . GLU A 1 344 ? -7.974 4.655 19.354 1.00 96.31 344 GLU A N 1
ATOM 2691 C CA . GLU A 1 344 ? -9.217 5.409 19.593 1.00 96.31 344 GLU A CA 1
ATOM 2692 C C . GLU A 1 344 ? -9.323 6.056 20.983 1.00 96.31 344 GLU A C 1
ATOM 2694 O O . GLU A 1 344 ? -10.415 6.330 21.478 1.00 96.31 344 GLU A O 1
ATOM 2699 N N . THR A 1 345 ? -8.199 6.352 21.638 1.00 97.31 345 THR A N 1
ATOM 2700 C CA . THR A 1 345 ? -8.224 7.053 22.929 1.00 97.31 345 THR A CA 1
ATOM 2701 C C . THR A 1 345 ? -8.146 8.567 22.725 1.00 97.31 345 THR A C 1
ATOM 2703 O O . THR A 1 345 ? -7.375 9.072 21.908 1.00 97.31 345 THR A O 1
ATOM 2706 N N . SER A 1 346 ? -8.897 9.348 23.519 1.00 97.38 346 SER A N 1
ATOM 2707 C CA . SER A 1 346 ? -8.818 10.825 23.464 1.00 97.38 346 SER A CA 1
ATOM 2708 C C . SER A 1 346 ? -7.379 11.327 23.654 1.00 97.38 346 SER A C 1
ATOM 2710 O O . SER A 1 346 ? -6.971 12.321 23.050 1.00 97.38 346 SER A O 1
ATOM 2712 N N . LYS A 1 347 ? -6.598 10.621 24.483 1.00 97.81 347 LYS A N 1
ATOM 2713 C CA . LYS A 1 347 ? -5.192 10.913 24.774 1.00 97.81 347 LYS A CA 1
ATOM 2714 C C . LYS A 1 347 ? -4.294 10.683 23.552 1.00 97.81 347 LYS A C 1
ATOM 2716 O O . LYS A 1 347 ? -3.569 11.610 23.187 1.00 97.81 347 LYS A O 1
ATOM 2721 N N . SER A 1 348 ? -4.344 9.505 22.920 1.00 97.75 348 SER A N 1
ATOM 2722 C CA . SER A 1 348 ? -3.513 9.187 21.745 1.00 97.75 348 SER A CA 1
ATOM 2723 C C . SER A 1 348 ? -3.840 10.098 20.562 1.00 97.75 348 SER A C 1
ATOM 2725 O O . SER A 1 348 ? -2.930 10.693 19.990 1.00 97.75 348 SER A O 1
ATOM 2727 N N . LEU A 1 349 ? -5.125 10.324 20.265 1.00 98.38 349 LEU A N 1
ATOM 2728 C CA . LEU A 1 349 ? -5.567 11.181 19.159 1.00 98.38 349 LEU A CA 1
ATOM 2729 C C . LEU A 1 349 ? -5.110 12.638 19.331 1.00 98.38 349 LEU A C 1
ATOM 2731 O O . LEU A 1 349 ? -4.535 13.220 18.409 1.00 98.38 349 LEU A O 1
ATOM 2735 N N . LYS A 1 350 ? -5.305 13.232 20.520 1.00 97.69 350 LYS A N 1
ATOM 2736 C CA . LYS A 1 350 ? -4.834 14.601 20.817 1.00 97.69 350 LYS A CA 1
ATOM 2737 C C . LYS A 1 350 ? -3.317 14.711 20.691 1.00 97.69 350 LYS A C 1
ATOM 2739 O O . LYS A 1 350 ? -2.826 15.653 20.070 1.00 97.69 350 LYS A O 1
ATOM 2744 N N . ARG A 1 351 ? -2.584 13.754 21.268 1.00 97.31 351 ARG A N 1
ATOM 2745 C CA . ARG A 1 351 ? -1.117 13.723 21.222 1.00 97.31 351 ARG A CA 1
ATOM 2746 C C . ARG A 1 351 ? -0.614 13.592 19.786 1.00 97.31 351 ARG A C 1
ATOM 2748 O O . ARG A 1 351 ? 0.258 14.357 19.384 1.00 97.31 351 ARG A O 1
ATOM 2755 N N . ALA A 1 352 ? -1.213 12.696 19.004 1.00 97.50 352 ALA A N 1
ATOM 2756 C CA . ALA A 1 352 ? -0.845 12.479 17.615 1.00 97.50 352 ALA A CA 1
ATOM 2757 C C . ALA A 1 352 ? -1.075 13.734 16.762 1.00 97.50 352 ALA A C 1
ATOM 2759 O O . ALA A 1 352 ? -0.184 14.144 16.024 1.00 97.50 352 ALA A O 1
ATOM 2760 N N . LEU A 1 353 ? -2.230 14.395 16.901 1.00 97.94 353 LEU A N 1
ATOM 2761 C CA . LEU A 1 353 ? -2.510 15.645 16.188 1.00 97.94 353 LEU A CA 1
ATOM 2762 C C . LEU A 1 353 ? -1.511 16.747 16.550 1.00 97.94 353 LEU A C 1
ATOM 2764 O O . LEU A 1 353 ? -0.994 17.411 15.655 1.00 97.94 353 LEU A O 1
ATOM 2768 N N . ALA A 1 354 ? -1.216 16.918 17.841 1.00 97.31 354 ALA A N 1
ATOM 2769 C CA . ALA A 1 354 ? -0.308 17.958 18.314 1.00 97.31 354 ALA A CA 1
ATOM 2770 C C . ALA A 1 354 ? 1.136 17.751 17.832 1.00 97.31 354 ALA A C 1
ATOM 2772 O O . ALA A 1 354 ? 1.815 18.717 17.496 1.00 97.31 354 ALA A O 1
ATOM 2773 N N . LYS A 1 355 ? 1.608 16.500 17.797 1.00 97.12 355 LYS A N 1
ATOM 2774 C CA . LYS A 1 355 ? 3.012 16.186 17.506 1.00 97.12 355 LYS A CA 1
ATOM 2775 C C . LYS A 1 355 ? 3.292 15.906 16.032 1.00 97.12 355 LYS A C 1
ATOM 2777 O O . LYS A 1 355 ? 4.398 16.159 15.566 1.00 97.12 355 LYS A O 1
ATOM 2782 N N . TYR A 1 356 ? 2.321 15.358 15.304 1.00 97.75 356 TYR A N 1
ATOM 2783 C CA . TYR A 1 356 ? 2.555 14.741 13.995 1.00 97.75 356 TYR A CA 1
ATOM 2784 C C . TYR A 1 356 ? 1.873 15.451 12.832 1.00 97.75 356 TYR A C 1
ATOM 2786 O O . TYR A 1 356 ? 1.990 14.989 11.699 1.00 97.75 356 TYR A O 1
ATOM 2794 N N . THR A 1 357 ? 1.211 16.584 13.069 1.00 97.19 357 THR A N 1
ATOM 2795 C CA . THR A 1 357 ? 0.584 17.386 12.009 1.00 97.19 357 THR A CA 1
ATOM 2796 C C . THR A 1 357 ? 1.180 18.788 11.954 1.00 97.19 357 THR A C 1
ATOM 2798 O O . THR A 1 357 ? 1.483 19.380 12.985 1.00 97.19 357 THR A O 1
ATOM 2801 N N . GLY A 1 358 ? 1.380 19.334 10.751 1.00 94.88 358 GLY A N 1
ATOM 2802 C CA . GLY A 1 358 ? 1.946 20.674 10.581 1.00 94.88 358 GLY A CA 1
ATOM 2803 C C . GLY A 1 358 ? 2.527 20.927 9.191 1.00 94.88 358 GLY A C 1
ATOM 2804 O O . GLY A 1 358 ? 2.357 20.123 8.279 1.00 94.88 358 GLY A O 1
ATOM 2805 N N . ALA A 1 359 ? 3.208 22.066 9.037 1.00 92.38 359 ALA A N 1
ATOM 2806 C CA . ALA A 1 359 ? 3.846 22.481 7.781 1.00 92.38 359 ALA A CA 1
ATOM 2807 C C . ALA A 1 359 ? 5.292 21.964 7.616 1.00 92.38 359 ALA A C 1
ATOM 2809 O O . ALA A 1 359 ? 5.902 22.171 6.571 1.00 92.38 359 ALA A O 1
ATOM 2810 N N . GLY A 1 360 ? 5.853 21.313 8.642 1.00 92.62 360 GLY A N 1
ATOM 2811 C CA . GLY A 1 360 ? 7.230 20.817 8.623 1.00 92.62 360 GLY A CA 1
ATOM 2812 C C . GLY A 1 360 ? 7.435 19.626 7.674 1.00 92.62 360 GLY A C 1
ATOM 2813 O O . GLY A 1 360 ? 6.504 18.849 7.455 1.00 92.62 360 GLY A O 1
ATOM 2814 N N . PRO A 1 361 ? 8.662 19.419 7.157 1.00 89.88 361 PRO A N 1
ATOM 2815 C CA . PRO A 1 361 ? 8.967 18.359 6.186 1.00 89.88 361 PRO A CA 1
ATOM 2816 C C . PRO A 1 361 ? 8.778 16.940 6.747 1.00 89.88 361 PRO A C 1
ATOM 2818 O O . PRO A 1 361 ? 8.530 15.998 5.997 1.00 89.88 361 PRO A O 1
ATOM 2821 N N . THR A 1 362 ? 8.853 16.779 8.069 1.00 94.00 362 THR A N 1
ATOM 2822 C CA . THR A 1 362 ? 8.630 15.508 8.774 1.00 94.00 362 THR A CA 1
ATOM 2823 C C . THR A 1 362 ? 7.196 15.338 9.281 1.00 94.00 362 THR A C 1
ATOM 2825 O O . THR A 1 362 ? 6.872 14.286 9.827 1.00 94.00 362 THR A O 1
ATOM 2828 N N . LEU A 1 363 ? 6.324 16.336 9.097 1.00 95.94 363 LEU A N 1
ATOM 2829 C CA . LEU A 1 363 ? 4.965 16.352 9.640 1.00 95.94 363 LEU A CA 1
ATOM 2830 C C . LEU A 1 363 ? 3.916 16.017 8.575 1.00 95.94 363 LEU A C 1
ATOM 2832 O O . LEU A 1 363 ? 4.034 16.347 7.390 1.00 95.94 363 LEU A O 1
ATOM 2836 N N . ALA A 1 364 ? 2.845 15.353 9.002 1.00 94.94 364 ALA A N 1
ATOM 2837 C CA . ALA A 1 364 ? 1.695 15.085 8.155 1.00 94.94 364 ALA A CA 1
ATOM 2838 C C . ALA A 1 364 ? 0.986 16.402 7.796 1.00 94.94 364 ALA A C 1
ATOM 2840 O O . ALA A 1 364 ? 0.785 17.279 8.639 1.00 94.94 364 ALA A O 1
ATOM 2841 N N . GLY A 1 365 ? 0.599 16.538 6.526 1.00 94.00 365 GLY A N 1
ATOM 2842 C CA . GLY A 1 365 ? -0.104 17.731 6.051 1.00 94.00 365 GLY A CA 1
ATOM 2843 C C . GLY A 1 365 ? -1.508 17.802 6.621 1.00 94.00 365 GLY A C 1
ATOM 2844 O O . GLY A 1 365 ? -2.124 16.773 6.903 1.00 94.00 365 GLY A O 1
ATOM 2845 N N . GLN A 1 366 ? -2.024 19.018 6.764 1.00 93.62 366 GLN A N 1
ATOM 2846 C CA . GLN A 1 366 ? -3.390 19.222 7.242 1.00 93.62 366 GLN A CA 1
ATOM 2847 C C . GLN A 1 366 ? -4.439 18.771 6.221 1.00 93.62 366 GLN A C 1
ATOM 2849 O O . GLN A 1 366 ? -5.552 18.449 6.598 1.00 93.62 366 GLN A O 1
ATOM 2854 N N . ASP A 1 367 ? -4.090 18.707 4.945 1.00 92.06 367 ASP A N 1
ATOM 2855 C CA . ASP A 1 367 ? -4.954 18.332 3.827 1.00 92.06 367 ASP A CA 1
ATOM 2856 C C . ASP A 1 367 ? -4.929 16.831 3.488 1.00 92.06 367 ASP A C 1
ATOM 2858 O O . ASP A 1 367 ? -5.532 16.404 2.505 1.00 92.06 367 ASP A O 1
ATOM 2862 N N . LEU A 1 368 ? -4.241 16.018 4.292 1.00 93.44 368 LEU A N 1
ATOM 2863 C CA . LEU A 1 368 ? -4.287 14.563 4.165 1.00 93.44 368 LEU A CA 1
ATOM 2864 C C . LEU A 1 368 ? -5.612 14.028 4.721 1.00 93.44 368 LEU A C 1
ATOM 2866 O O . LEU A 1 368 ? -6.046 14.444 5.800 1.00 93.44 368 LEU A O 1
ATOM 2870 N N . LEU A 1 369 ? -6.213 13.055 4.028 1.00 94.88 369 LEU A N 1
ATOM 2871 C CA . LEU A 1 369 ? -7.436 12.379 4.477 1.00 94.88 369 LEU A CA 1
ATOM 2872 C C . LEU A 1 369 ? -7.239 11.762 5.861 1.00 94.88 369 LEU A C 1
ATOM 2874 O O . LEU A 1 369 ? -8.067 11.960 6.745 1.00 94.88 369 LEU A O 1
ATOM 2878 N N . THR A 1 370 ? -6.094 11.116 6.081 1.00 95.88 370 THR A N 1
ATOM 2879 C CA . THR A 1 370 ? -5.708 10.564 7.384 1.00 95.88 370 THR A CA 1
ATOM 2880 C C . THR A 1 370 ? -5.690 11.645 8.473 1.00 95.88 370 THR A C 1
ATOM 2882 O O . THR A 1 370 ? -6.250 11.438 9.543 1.00 95.88 370 THR A O 1
ATOM 2885 N N . THR A 1 371 ? -5.119 12.827 8.219 1.00 96.94 371 THR A N 1
ATOM 2886 C CA . THR A 1 371 ? -5.074 13.917 9.213 1.00 96.94 371 THR A CA 1
ATOM 2887 C C . THR A 1 371 ? -6.470 14.436 9.563 1.00 96.94 371 THR A C 1
ATOM 2889 O O . THR A 1 371 ? -6.776 14.644 10.740 1.00 96.94 371 THR A O 1
ATOM 2892 N N . GLN A 1 372 ? -7.324 14.637 8.557 1.00 97.38 372 GLN A N 1
ATOM 2893 C CA . GLN A 1 372 ? -8.699 15.103 8.766 1.00 97.38 372 GLN A CA 1
ATOM 2894 C C . GLN A 1 372 ? -9.550 14.066 9.488 1.00 97.38 372 GLN A C 1
ATOM 2896 O O . GLN A 1 372 ? -10.322 14.417 10.378 1.00 97.38 372 GLN A O 1
ATOM 2901 N N . HIS A 1 373 ? -9.341 12.791 9.171 1.00 97.88 373 HIS A N 1
ATOM 2902 C CA . HIS A 1 373 ? -9.955 11.679 9.872 1.00 97.88 373 HIS A CA 1
ATOM 2903 C C . HIS A 1 373 ? -9.605 11.697 11.370 1.00 97.88 373 HIS A C 1
ATOM 2905 O O . HIS A 1 373 ? -10.512 11.787 12.193 1.00 97.88 373 HIS A O 1
ATOM 2911 N N . ILE A 1 374 ? -8.315 11.740 11.742 1.00 98.12 374 ILE A N 1
ATOM 2912 C CA . ILE A 1 374 ? -7.897 11.791 13.160 1.00 98.12 374 ILE A CA 1
ATOM 2913 C C . ILE A 1 374 ? -8.474 13.012 13.882 1.00 98.12 374 ILE A C 1
ATOM 2915 O O . ILE A 1 374 ? -8.893 12.909 15.035 1.00 98.12 374 ILE A O 1
ATOM 2919 N N . ARG A 1 375 ? -8.521 14.170 13.212 1.00 98.19 375 ARG A N 1
ATOM 2920 C CA . ARG A 1 375 ? -9.117 15.387 13.775 1.00 98.19 375 ARG A CA 1
ATOM 2921 C C . ARG A 1 375 ? -10.593 15.181 14.105 1.00 98.19 375 ARG A C 1
ATOM 2923 O O . ARG A 1 375 ? -11.005 15.465 15.225 1.00 98.19 375 ARG A O 1
ATOM 2930 N N . CYS A 1 376 ? -11.356 14.626 13.169 1.00 98.44 376 CYS A N 1
ATOM 2931 C CA . CYS A 1 376 ? -12.777 14.372 13.370 1.00 98.44 376 CYS A CA 1
ATOM 2932 C C . CYS A 1 376 ? -13.029 13.270 14.410 1.00 98.44 376 CYS A C 1
ATOM 2934 O O . CYS A 1 376 ? -13.968 13.404 15.186 1.00 98.44 376 CYS A O 1
ATOM 2936 N N . LEU A 1 377 ? -12.173 12.244 14.520 1.00 98.50 377 LEU A N 1
ATOM 2937 C CA . LEU A 1 377 ? -12.241 11.276 15.627 1.00 98.50 377 LEU A CA 1
ATOM 2938 C C . LEU A 1 377 ? -12.025 11.961 16.987 1.00 98.50 377 LEU A C 1
ATOM 2940 O O . LEU A 1 377 ? -12.784 11.737 17.929 1.00 98.50 377 LEU A O 1
ATOM 2944 N N . ALA A 1 378 ? -11.008 12.822 17.094 1.00 98.31 378 ALA A N 1
ATOM 2945 C CA . ALA A 1 378 ? -10.695 13.533 18.333 1.00 98.31 378 ALA A CA 1
ATOM 2946 C C . ALA A 1 378 ? -11.822 14.481 18.775 1.00 98.31 378 ALA A C 1
ATOM 2948 O O . ALA A 1 378 ? -12.009 14.680 19.978 1.00 98.31 378 ALA A O 1
ATOM 2949 N N . ASP A 1 379 ? -12.540 15.070 17.820 1.00 98.25 379 ASP A N 1
ATOM 2950 C CA . ASP A 1 379 ? -13.698 15.929 18.065 1.00 98.25 379 ASP A CA 1
ATOM 2951 C C . ASP A 1 379 ? -14.951 15.102 18.405 1.00 98.25 379 ASP A C 1
ATOM 2953 O O . ASP A 1 379 ? -15.637 15.411 19.379 1.00 98.25 379 ASP A O 1
ATOM 2957 N N . ALA A 1 380 ? -15.197 13.998 17.690 1.00 98.06 380 ALA A N 1
ATOM 2958 C CA . ALA A 1 380 ? -16.315 13.089 17.947 1.00 98.06 380 ALA A CA 1
ATOM 2959 C C . ALA A 1 380 ? -16.277 12.514 19.374 1.00 98.06 380 ALA A C 1
ATOM 2961 O O . ALA A 1 380 ? -17.279 12.567 20.080 1.00 98.06 380 ALA A O 1
ATOM 2962 N N . ILE A 1 381 ? -15.104 12.077 19.855 1.00 97.38 381 ILE A N 1
ATOM 2963 C CA . ILE A 1 381 ? -14.933 11.578 21.236 1.00 97.38 381 ILE A CA 1
ATOM 2964 C C . ILE A 1 381 ? -15.233 12.655 22.292 1.00 97.38 381 ILE A C 1
ATOM 2966 O O . ILE A 1 381 ? -15.596 12.334 23.422 1.00 97.38 381 ILE A O 1
ATOM 2970 N N . LYS A 1 382 ? -15.087 13.943 21.958 1.00 97.06 382 LYS A N 1
ATOM 2971 C CA . LYS A 1 382 ? -15.450 15.053 22.856 1.00 97.06 382 LYS A CA 1
ATOM 2972 C C . LYS A 1 382 ? -16.940 15.410 22.793 1.00 97.06 382 LYS A C 1
ATOM 2974 O O . LYS A 1 382 ? -17.349 16.334 23.490 1.00 97.06 382 LYS A O 1
ATOM 2979 N N . GLY A 1 383 ? -17.728 14.724 21.965 1.00 96.75 383 GLY A N 1
ATOM 2980 C CA . GLY A 1 383 ? -19.147 15.005 21.765 1.00 96.75 383 GLY A CA 1
ATOM 2981 C C . GLY A 1 383 ? -19.441 16.120 20.757 1.00 96.75 383 GLY A C 1
ATOM 2982 O O . GLY A 1 383 ? -20.534 16.679 20.791 1.00 96.75 383 GLY A O 1
ATOM 2983 N N . ASP A 1 384 ? -18.505 16.472 19.866 1.00 97.56 384 ASP A N 1
ATOM 2984 C CA . ASP A 1 384 ? -18.791 17.427 18.788 1.00 97.56 384 ASP A CA 1
ATOM 2985 C C . ASP A 1 384 ? -19.673 16.780 17.706 1.00 97.56 384 ASP A C 1
ATOM 2987 O O . ASP A 1 384 ? -19.206 16.004 16.867 1.00 97.56 384 ASP A O 1
ATOM 2991 N N . SER A 1 385 ? -20.954 17.152 17.695 1.00 94.00 385 SER A N 1
ATOM 2992 C CA . SER A 1 385 ? -21.948 16.666 16.731 1.00 94.00 385 SER A CA 1
ATOM 2993 C C . SER A 1 385 ? -21.655 17.064 15.277 1.00 94.00 385 SER A C 1
ATOM 2995 O O . SER A 1 385 ? -22.164 16.431 14.352 1.00 94.00 385 SER A O 1
ATOM 2997 N N . GLY A 1 386 ? -20.810 18.073 15.043 1.00 97.56 386 GLY A N 1
ATOM 2998 C CA . GLY A 1 386 ? -20.399 18.513 13.711 1.00 97.56 386 GLY A CA 1
ATOM 2999 C C . GLY A 1 386 ? -19.252 17.704 13.100 1.00 97.56 386 GLY A C 1
ATOM 3000 O O . GLY A 1 386 ? -19.003 17.833 11.900 1.00 97.56 386 GLY A O 1
ATOM 3001 N N . ALA A 1 387 ? -18.555 1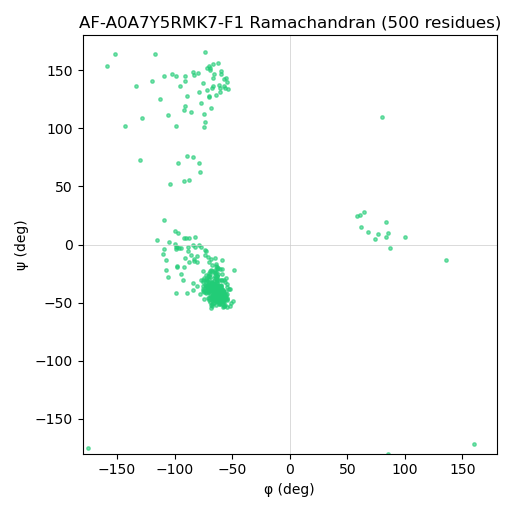6.870 13.881 1.00 97.88 387 ALA A N 1
ATOM 3002 C CA . ALA A 1 387 ? -17.360 16.154 13.429 1.00 97.88 387 ALA A CA 1
ATOM 3003 C C . ALA A 1 387 ? -17.629 15.239 12.221 1.00 97.88 387 ALA A C 1
ATOM 3005 O O . ALA A 1 387 ? -16.879 15.260 11.244 1.00 97.88 387 ALA A O 1
ATOM 3006 N N . LEU A 1 388 ? -18.735 14.488 12.254 1.00 98.12 388 LEU A N 1
ATOM 3007 C CA . LEU A 1 388 ? -19.141 13.594 11.168 1.00 98.12 388 LEU A CA 1
ATOM 3008 C C . LEU A 1 388 ? -19.398 14.355 9.863 1.00 98.12 388 LEU A C 1
ATOM 3010 O O . LEU A 1 388 ? -18.852 13.995 8.822 1.00 98.12 388 LEU A O 1
ATOM 3014 N N . LYS A 1 389 ? -20.181 15.437 9.934 1.00 97.94 389 LYS A N 1
ATOM 3015 C CA . LYS A 1 389 ? -20.523 16.255 8.766 1.00 97.94 389 LYS A CA 1
ATOM 3016 C C . LYS A 1 389 ? -19.272 16.861 8.128 1.00 97.94 389 LYS A C 1
ATOM 3018 O O . LYS A 1 389 ? -19.094 16.740 6.921 1.00 97.94 389 LYS A O 1
ATOM 3023 N N . ARG A 1 390 ? -18.367 17.434 8.934 1.00 97.56 390 ARG A N 1
ATOM 3024 C CA . ARG A 1 390 ? -17.092 17.983 8.436 1.00 97.56 390 ARG A CA 1
ATOM 3025 C C . ARG A 1 390 ? -16.246 16.920 7.743 1.00 97.56 390 ARG A C 1
ATOM 3027 O O . ARG A 1 390 ? -15.644 17.200 6.708 1.00 97.56 390 ARG A O 1
ATOM 3034 N N . PHE A 1 391 ? -16.198 15.707 8.299 1.00 97.25 391 PHE A N 1
ATOM 3035 C CA . PHE A 1 391 ? -15.455 14.619 7.676 1.00 97.25 391 PHE A CA 1
ATOM 3036 C C . PHE A 1 391 ? -16.081 14.180 6.350 1.00 97.25 391 PHE A C 1
ATOM 3038 O O . PHE A 1 391 ? -15.353 14.012 5.380 1.00 97.25 391 PHE A O 1
ATOM 3045 N N . GLN A 1 392 ? -17.409 14.054 6.272 1.00 96.00 392 GLN A N 1
ATOM 3046 C CA . GLN A 1 392 ? -18.114 13.712 5.031 1.00 96.00 392 GLN A CA 1
ATOM 3047 C C . GLN A 1 392 ? -17.925 14.784 3.946 1.00 96.00 392 GLN A C 1
ATOM 3049 O O . GLN A 1 392 ? -17.592 14.449 2.813 1.00 96.00 392 GLN A O 1
ATOM 3054 N N . GLU A 1 393 ? -18.056 16.068 4.292 1.00 95.75 393 GLU A N 1
ATOM 3055 C CA . GLU A 1 393 ? -17.793 17.189 3.375 1.00 95.75 393 GLU A CA 1
ATOM 3056 C C . GLU A 1 393 ? -16.341 17.197 2.886 1.00 95.75 393 GLU A C 1
ATOM 3058 O O . GLU A 1 393 ? -16.061 17.519 1.730 1.00 95.75 393 GLU A O 1
ATOM 3063 N N . PHE A 1 394 ? -15.397 16.836 3.758 1.00 94.62 394 PHE A N 1
ATOM 3064 C CA . PHE A 1 394 ? -14.013 16.658 3.353 1.00 94.62 394 PHE A CA 1
ATOM 3065 C C . PHE A 1 394 ? -13.874 15.460 2.407 1.00 94.62 394 PHE A C 1
ATOM 3067 O O . PHE A 1 394 ? -13.319 15.633 1.329 1.00 94.62 394 PHE A O 1
ATOM 3074 N N . ALA A 1 395 ? -14.421 14.295 2.768 1.00 92.12 395 ALA A N 1
ATOM 3075 C CA . ALA A 1 395 ? -14.351 13.035 2.024 1.00 92.12 395 ALA A CA 1
ATOM 3076 C C . ALA A 1 395 ? -15.015 13.080 0.631 1.00 92.12 395 ALA A C 1
ATOM 3078 O O . ALA A 1 395 ? -14.679 12.275 -0.230 1.00 92.12 395 ALA A O 1
ATOM 3079 N N . GLN A 1 396 ? -15.906 14.041 0.381 1.00 90.69 396 GLN A N 1
ATOM 3080 C CA . GLN A 1 396 ? -16.509 14.276 -0.937 1.00 90.69 396 GLN A CA 1
ATOM 3081 C C . GLN A 1 396 ? -15.614 15.070 -1.902 1.00 90.69 396 GLN A C 1
ATOM 3083 O O . GLN A 1 396 ? -15.933 15.178 -3.084 1.00 90.69 396 GLN A O 1
ATOM 3088 N N . LYS A 1 397 ? -14.500 15.648 -1.440 1.00 86.69 397 LYS A N 1
ATOM 3089 C CA . LYS A 1 397 ? -13.575 16.369 -2.325 1.00 86.69 397 LYS A CA 1
ATOM 3090 C C . LYS A 1 397 ? -12.855 15.372 -3.234 1.00 86.69 397 LYS A C 1
ATOM 3092 O O . LYS A 1 397 ? -12.205 14.459 -2.748 1.00 86.69 397 LYS A O 1
ATOM 3097 N N . GLU A 1 398 ? -12.900 15.596 -4.547 1.00 61.94 398 GLU A N 1
ATOM 3098 C CA . GLU A 1 398 ? -12.432 14.645 -5.575 1.00 61.94 398 GLU A CA 1
ATOM 3099 C C . GLU A 1 398 ? -10.948 14.234 -5.490 1.00 61.94 398 GLU A C 1
ATOM 3101 O O . GLU A 1 398 ? -10.533 13.301 -6.176 1.00 61.94 398 GLU A O 1
ATOM 3106 N N . ARG A 1 399 ? -10.109 14.925 -4.704 1.00 66.56 399 ARG A N 1
ATOM 3107 C CA . ARG A 1 399 ? -8.667 14.646 -4.627 1.00 66.56 399 ARG A CA 1
ATOM 3108 C C . ARG A 1 399 ? -8.107 14.829 -3.224 1.00 66.56 399 ARG A C 1
ATOM 3110 O O . ARG A 1 399 ? -7.781 15.944 -2.813 1.00 66.56 399 ARG A O 1
ATOM 3117 N N . PHE A 1 400 ? -7.895 13.719 -2.525 1.00 75.56 400 PHE A N 1
ATOM 3118 C CA . PHE A 1 400 ? -7.025 13.694 -1.350 1.00 75.56 400 PHE A CA 1
ATOM 3119 C C . PHE A 1 400 ? -5.570 13.535 -1.771 1.00 75.56 400 PHE A C 1
ATOM 3121 O O . PHE A 1 400 ? -5.256 12.831 -2.724 1.00 75.56 400 PHE A O 1
ATOM 3128 N N . LYS A 1 401 ? -4.657 14.153 -1.018 1.00 76.88 401 LYS A N 1
ATOM 3129 C CA . LYS A 1 401 ? -3.210 13.963 -1.211 1.00 76.88 401 LYS A CA 1
ATOM 3130 C C . LYS A 1 401 ? -2.685 12.635 -0.649 1.00 76.88 401 LYS A C 1
ATOM 3132 O O . LYS A 1 401 ? -1.490 12.356 -0.761 1.00 76.88 401 LYS A O 1
ATOM 3137 N N . ASP A 1 402 ? -3.547 11.832 -0.025 1.00 76.56 402 ASP A N 1
ATOM 3138 C CA . ASP A 1 402 ? -3.175 10.497 0.433 1.00 76.56 402 ASP A CA 1
ATOM 3139 C C . ASP A 1 402 ? -2.985 9.575 -0.779 1.00 76.56 402 ASP A C 1
ATOM 3141 O O . ASP A 1 402 ? -3.852 9.464 -1.640 1.00 76.56 402 ASP A O 1
ATOM 3145 N N . ARG A 1 403 ? -1.832 8.901 -0.841 1.00 77.00 403 ARG A N 1
ATOM 3146 C CA . ARG A 1 403 ? -1.482 7.942 -1.902 1.00 77.00 403 ARG A CA 1
ATOM 3147 C C . ARG A 1 403 ? -2.174 6.598 -1.669 1.00 77.00 403 ARG A C 1
ATOM 3149 O O . ARG A 1 403 ? -1.513 5.602 -1.379 1.00 77.00 403 ARG A O 1
ATOM 3156 N N . LEU A 1 404 ? -3.500 6.596 -1.691 1.00 82.56 404 LEU A N 1
ATOM 3157 C CA . LEU A 1 404 ? -4.300 5.378 -1.609 1.00 82.56 404 LEU A CA 1
ATOM 3158 C C . LEU A 1 404 ? -4.571 4.843 -3.023 1.00 82.56 404 LEU A C 1
ATOM 3160 O O . LEU A 1 404 ? -4.732 5.646 -3.942 1.00 82.56 404 LEU A O 1
ATOM 3164 N N . PRO A 1 405 ? -4.628 3.513 -3.217 1.00 84.38 405 PRO A N 1
ATOM 3165 C CA . PRO A 1 405 ? -5.127 2.946 -4.464 1.00 84.38 405 PRO A CA 1
ATOM 3166 C C . PRO A 1 405 ? -6.538 3.463 -4.753 1.00 84.38 405 PRO A C 1
ATOM 3168 O O . PRO A 1 405 ? -7.388 3.419 -3.861 1.00 84.38 405 PRO A O 1
ATOM 3171 N N . THR A 1 406 ? -6.811 3.880 -5.990 1.00 85.25 406 THR A N 1
ATOM 3172 C CA . THR A 1 406 ? -8.147 4.341 -6.411 1.00 85.25 406 THR A CA 1
ATOM 3173 C C . THR A 1 406 ? -9.215 3.287 -6.130 1.00 85.25 406 THR A C 1
ATOM 3175 O O . THR A 1 406 ? -10.275 3.604 -5.605 1.00 85.25 406 THR A O 1
ATOM 3178 N N . VAL A 1 407 ? -8.889 2.013 -6.359 1.00 88.31 407 VAL A N 1
ATOM 3179 C CA . VAL A 1 407 ? -9.772 0.872 -6.080 1.00 88.31 407 VAL A CA 1
ATOM 3180 C C . VAL A 1 407 ? -10.130 0.694 -4.597 1.00 88.31 407 VAL A C 1
ATOM 3182 O O . VAL A 1 407 ? -11.118 0.048 -4.275 1.00 88.31 407 VAL A O 1
ATOM 3185 N N . LEU A 1 408 ? -9.354 1.271 -3.673 1.00 92.75 408 LEU A N 1
ATOM 3186 C CA . LEU A 1 408 ? -9.644 1.231 -2.236 1.00 92.75 408 LEU A CA 1
ATOM 3187 C C . LEU A 1 408 ? -10.334 2.499 -1.726 1.00 92.75 408 LEU A C 1
ATOM 3189 O O . LEU A 1 408 ? -10.627 2.578 -0.535 1.00 92.75 408 LEU A O 1
ATOM 3193 N N . HIS A 1 409 ? -10.556 3.501 -2.575 1.00 92.12 409 HIS A N 1
ATOM 3194 C CA . HIS A 1 409 ? -10.992 4.822 -2.136 1.00 92.12 409 HIS A CA 1
ATOM 3195 C C . HIS A 1 409 ? -12.337 4.780 -1.400 1.00 92.12 409 HIS A C 1
ATOM 3197 O O . HIS A 1 409 ? -12.429 5.226 -0.253 1.00 92.12 409 HIS A O 1
ATOM 3203 N N . ASP A 1 410 ? -13.342 4.154 -2.010 1.00 94.25 410 ASP A N 1
ATOM 3204 C CA . ASP A 1 410 ? -14.691 4.075 -1.446 1.00 94.25 410 ASP A CA 1
ATOM 3205 C C . ASP A 1 410 ? -14.722 3.211 -0.181 1.00 94.25 410 ASP A C 1
ATOM 3207 O O . ASP A 1 410 ? -15.369 3.571 0.806 1.00 94.25 410 ASP A O 1
ATOM 3211 N N . PHE A 1 411 ? -13.932 2.131 -0.156 1.00 96.75 411 PHE A N 1
ATOM 3212 C CA . PHE A 1 411 ? -13.742 1.318 1.043 1.00 96.75 411 PHE A CA 1
ATOM 3213 C C . PHE A 1 411 ? -13.130 2.134 2.193 1.00 96.75 411 PHE A C 1
ATOM 3215 O O . PHE A 1 411 ? -13.658 2.126 3.304 1.00 96.75 411 PHE A O 1
ATOM 3222 N N . VAL A 1 412 ? -12.050 2.883 1.940 1.00 96.31 412 VAL A N 1
ATOM 3223 C CA . VAL A 1 412 ? -11.382 3.713 2.958 1.00 96.31 412 VAL A CA 1
ATOM 3224 C C . VAL A 1 412 ? -12.336 4.767 3.513 1.00 96.31 412 VAL A C 1
ATOM 3226 O O . VAL A 1 412 ? -12.436 4.917 4.732 1.00 96.31 412 VAL A O 1
ATOM 3229 N N . ILE A 1 413 ? -13.045 5.487 2.637 1.00 96.56 413 ILE A N 1
ATOM 3230 C CA . ILE A 1 413 ? -14.003 6.515 3.053 1.00 96.56 413 ILE A CA 1
ATOM 3231 C C . ILE A 1 413 ? -15.102 5.890 3.906 1.00 96.56 413 ILE A C 1
ATOM 3233 O O . ILE A 1 413 ? -15.376 6.395 4.994 1.00 96.56 413 ILE A O 1
ATOM 3237 N N . ALA A 1 414 ? -15.699 4.780 3.467 1.00 98.00 414 ALA A N 1
ATOM 3238 C CA . ALA A 1 414 ? -16.761 4.119 4.213 1.00 98.00 414 ALA A CA 1
ATOM 3239 C C . ALA A 1 414 ? -16.288 3.664 5.606 1.00 98.00 414 ALA A C 1
ATOM 3241 O O . ALA A 1 414 ? -16.978 3.915 6.596 1.00 98.00 414 ALA A O 1
ATOM 3242 N N . VAL A 1 415 ? -15.082 3.093 5.719 1.00 98.50 415 VAL A N 1
ATOM 3243 C CA . VAL A 1 415 ? -14.494 2.693 7.010 1.00 98.50 415 VAL A CA 1
ATOM 3244 C C . VAL A 1 415 ? -14.274 3.896 7.933 1.00 98.50 415 VAL A C 1
ATOM 3246 O O . VAL A 1 415 ? -14.635 3.834 9.111 1.00 98.50 415 VAL A O 1
ATOM 3249 N N . TYR A 1 416 ? -13.719 4.996 7.422 1.00 98.31 416 TYR A N 1
ATOM 3250 C CA . TYR A 1 416 ? -13.463 6.200 8.218 1.00 98.31 416 TYR A CA 1
ATOM 3251 C C . TYR A 1 416 ? -14.747 6.921 8.633 1.00 98.31 416 TYR A C 1
ATOM 3253 O O . TYR A 1 416 ? -14.889 7.300 9.795 1.00 98.31 416 TYR A O 1
ATOM 3261 N N . VAL A 1 417 ? -15.718 7.073 7.726 1.00 98.44 417 VAL A N 1
ATOM 3262 C CA . VAL A 1 417 ? -17.017 7.675 8.062 1.00 98.44 417 VAL A CA 1
ATOM 3263 C C . VAL A 1 417 ? -17.737 6.818 9.103 1.00 98.44 417 VAL A C 1
ATOM 3265 O O . VAL A 1 417 ? -18.244 7.359 10.083 1.00 98.44 417 VAL A O 1
ATOM 3268 N N . CYS A 1 418 ? -17.714 5.491 8.949 1.00 98.69 418 CYS A N 1
ATOM 3269 C CA . CYS A 1 418 ? -18.240 4.561 9.945 1.00 98.69 418 CYS A CA 1
ATOM 3270 C C . CYS A 1 418 ? -17.587 4.771 11.321 1.00 98.69 418 CYS A C 1
ATOM 3272 O O . CYS A 1 418 ? -18.290 4.817 12.331 1.00 98.69 418 CYS A O 1
ATOM 3274 N N . GLN A 1 419 ? -16.259 4.908 11.374 1.00 98.69 419 GLN A N 1
ATOM 3275 C CA . GLN A 1 419 ? -15.522 5.087 12.626 1.00 98.69 419 GLN A CA 1
ATOM 3276 C C . GLN A 1 419 ? -15.892 6.407 13.319 1.00 98.69 419 GLN A C 1
ATOM 3278 O O . GLN A 1 419 ? -16.228 6.415 14.504 1.00 98.69 419 GLN A O 1
ATOM 3283 N N . VAL A 1 420 ? -15.910 7.516 12.571 1.00 98.62 420 VAL A N 1
ATOM 3284 C CA . VAL A 1 420 ? -16.308 8.836 13.090 1.00 98.62 420 VAL A CA 1
ATOM 3285 C C . VAL A 1 420 ? -17.768 8.828 13.551 1.00 98.62 420 VAL A C 1
ATOM 3287 O O . VAL A 1 420 ? -18.061 9.313 14.642 1.00 98.62 420 VAL A O 1
ATOM 3290 N N . ALA A 1 421 ? -18.684 8.252 12.766 1.00 98.50 421 ALA A N 1
ATOM 3291 C CA . ALA A 1 421 ? -20.103 8.174 13.113 1.00 98.50 421 ALA A CA 1
ATOM 3292 C C . ALA A 1 421 ? -20.339 7.345 14.383 1.00 98.50 421 ALA A C 1
ATOM 3294 O O . ALA A 1 421 ? -21.103 7.770 15.253 1.00 98.50 421 ALA A O 1
ATOM 3295 N N . ARG A 1 422 ? -19.642 6.207 14.526 1.00 98.25 422 ARG A N 1
ATOM 3296 C CA . ARG A 1 422 ? -19.700 5.364 15.728 1.00 98.25 422 ARG A CA 1
ATOM 3297 C C . ARG A 1 422 ? -19.276 6.147 16.967 1.00 98.25 422 ARG A C 1
ATOM 3299 O O . ARG A 1 422 ? -20.020 6.168 17.944 1.00 98.25 422 ARG A O 1
ATOM 3306 N N . LEU A 1 423 ? -18.122 6.812 16.921 1.00 98.06 423 LEU A N 1
ATOM 3307 C CA . LEU A 1 423 ? -17.607 7.580 18.061 1.00 98.06 423 LEU A CA 1
ATOM 3308 C C . LEU A 1 423 ? -18.435 8.834 18.368 1.00 98.06 423 LEU A C 1
ATOM 3310 O O . LEU A 1 423 ? -18.472 9.267 19.514 1.00 98.06 423 LEU A O 1
ATOM 3314 N N . ALA A 1 424 ? -19.136 9.389 17.376 1.00 97.69 424 ALA A N 1
ATOM 3315 C CA . ALA A 1 424 ? -20.090 10.483 17.563 1.00 97.69 424 ALA A CA 1
ATOM 3316 C C . ALA A 1 424 ? -21.457 10.018 18.113 1.00 97.69 424 ALA A C 1
ATOM 3318 O O . ALA A 1 424 ? -22.357 10.837 18.288 1.00 97.69 424 ALA A O 1
ATOM 3319 N N . GLY A 1 425 ? -21.651 8.713 18.348 1.00 97.56 425 GLY A N 1
ATOM 3320 C CA . GLY A 1 425 ? -22.916 8.145 18.825 1.00 97.56 425 GLY A CA 1
ATOM 3321 C C . GLY A 1 425 ? -24.008 8.031 17.754 1.00 97.56 425 GLY A C 1
ATOM 3322 O O . GLY A 1 425 ? -25.148 7.697 18.076 1.00 97.56 425 GLY A O 1
ATOM 3323 N N . ASN A 1 426 ? -23.688 8.267 16.479 1.00 97.94 426 ASN A N 1
ATOM 3324 C CA . ASN A 1 426 ? -24.638 8.174 15.374 1.00 97.94 426 ASN A CA 1
ATOM 3325 C C . ASN A 1 426 ? -24.671 6.748 14.805 1.00 97.94 426 ASN A C 1
ATOM 3327 O O . ASN A 1 426 ? -24.076 6.441 13.769 1.00 97.94 426 ASN A O 1
ATOM 3331 N N . ARG A 1 427 ? -25.331 5.855 15.545 1.00 97.81 427 ARG A N 1
ATOM 3332 C CA . ARG A 1 427 ? -25.307 4.409 15.299 1.00 97.81 427 ARG A CA 1
ATOM 3333 C C . ARG A 1 427 ? -25.862 3.998 13.936 1.00 97.81 427 ARG A C 1
ATOM 3335 O O . ARG A 1 427 ? -25.279 3.112 13.318 1.00 97.81 427 ARG A O 1
ATOM 3342 N N . ASP A 1 428 ? -26.951 4.612 13.484 1.00 97.94 428 ASP A N 1
ATOM 3343 C CA . ASP A 1 428 ? -27.599 4.235 12.222 1.00 97.94 428 ASP A CA 1
ATOM 3344 C C . ASP A 1 428 ? -26.696 4.579 11.033 1.00 97.94 428 ASP A C 1
ATOM 3346 O O . ASP A 1 428 ? -26.368 3.705 10.235 1.00 97.94 428 ASP A O 1
ATOM 3350 N N . VAL A 1 429 ? -26.151 5.802 11.007 1.00 98.00 429 VAL A N 1
ATOM 3351 C CA . VAL A 1 429 ? -25.184 6.216 9.976 1.00 98.00 429 VAL A CA 1
ATOM 3352 C C . VAL A 1 429 ? -23.914 5.363 10.022 1.00 98.00 429 VAL A C 1
ATOM 3354 O O . VAL A 1 429 ? -23.369 4.999 8.979 1.00 98.00 429 VAL A O 1
ATOM 3357 N N . ALA A 1 430 ? -23.436 5.013 11.219 1.00 98.50 430 ALA A N 1
ATOM 3358 C CA . ALA A 1 430 ? -22.278 4.138 11.360 1.00 98.50 430 ALA A CA 1
ATOM 3359 C C . ALA A 1 430 ? -22.545 2.747 10.767 1.00 98.50 430 ALA A C 1
ATOM 3361 O O . ALA A 1 430 ? -21.703 2.206 10.057 1.00 98.50 430 ALA A O 1
ATOM 3362 N N . LEU A 1 431 ? -23.725 2.179 11.023 1.00 98.44 431 LEU A N 1
ATOM 3363 C CA . LEU A 1 431 ? -24.118 0.874 10.506 1.00 98.44 431 LEU A CA 1
ATOM 3364 C C . LEU A 1 431 ? -24.293 0.884 8.981 1.00 98.44 431 LEU A C 1
ATOM 3366 O O . LEU A 1 431 ? -23.847 -0.056 8.324 1.00 98.44 431 LEU A O 1
ATOM 3370 N N . ASP A 1 432 ? -24.878 1.939 8.418 1.00 98.31 432 ASP A N 1
ATOM 3371 C CA . ASP A 1 432 ? -25.020 2.094 6.967 1.00 98.31 432 ASP A CA 1
ATOM 3372 C C . ASP A 1 432 ? -23.650 2.128 6.280 1.00 98.31 432 ASP A C 1
ATOM 3374 O O . ASP A 1 432 ? -23.398 1.379 5.332 1.00 98.31 432 ASP A O 1
ATOM 3378 N N . HIS A 1 433 ? -22.718 2.927 6.808 1.00 98.50 433 HIS A N 1
ATOM 3379 C CA . HIS A 1 433 ? -21.359 2.992 6.274 1.00 98.50 433 HIS A CA 1
ATOM 3380 C C . HIS A 1 433 ? -20.540 1.724 6.538 1.00 98.50 433 HIS A C 1
ATOM 3382 O O . HIS A 1 433 ? -19.700 1.383 5.708 1.00 98.50 433 HIS A O 1
ATOM 3388 N N . LEU A 1 434 ? -20.794 0.988 7.624 1.00 98.69 434 LEU A N 1
ATOM 3389 C CA . LEU A 1 434 ? -20.206 -0.336 7.837 1.00 98.69 434 LEU A CA 1
ATOM 3390 C C . LEU A 1 434 ? -20.655 -1.318 6.748 1.00 98.69 434 LEU A C 1
ATOM 3392 O O . LEU A 1 434 ? -19.832 -2.027 6.176 1.00 98.69 434 LEU A O 1
ATOM 3396 N N . MET A 1 435 ? -21.954 -1.356 6.444 1.00 98.44 435 MET A N 1
ATOM 3397 C CA . MET A 1 435 ? -22.487 -2.241 5.405 1.00 98.44 435 MET A CA 1
ATOM 3398 C C . MET A 1 435 ? -21.997 -1.841 4.011 1.00 98.44 435 MET A C 1
ATOM 3400 O O . MET A 1 435 ? -21.709 -2.714 3.194 1.00 98.44 435 MET A O 1
ATOM 3404 N N . GLN A 1 436 ? -21.857 -0.539 3.752 1.00 98.31 436 GLN A N 1
ATOM 3405 C CA . GLN A 1 436 ? -21.243 -0.037 2.527 1.00 98.31 436 GLN A CA 1
ATOM 3406 C C . GLN A 1 436 ? -19.763 -0.433 2.441 1.00 98.31 436 GLN A C 1
ATOM 3408 O O . GLN A 1 436 ? -19.344 -0.950 1.411 1.00 98.31 436 GLN A O 1
ATOM 3413 N N . ALA A 1 437 ? -18.985 -0.272 3.517 1.00 98.44 437 ALA A N 1
ATOM 3414 C CA . ALA A 1 437 ? -17.590 -0.709 3.559 1.00 98.44 437 ALA A CA 1
ATOM 3415 C C . ALA A 1 437 ? -17.464 -2.211 3.275 1.00 98.44 437 ALA A C 1
ATOM 3417 O O . ALA A 1 437 ? -16.621 -2.614 2.481 1.00 98.44 437 ALA A O 1
ATOM 3418 N N . GLU A 1 438 ? -18.334 -3.036 3.858 1.00 98.38 438 GLU A N 1
ATOM 3419 C CA . GLU A 1 438 ? -18.320 -4.477 3.613 1.00 98.38 438 GLU A CA 1
ATOM 3420 C C . GLU A 1 438 ? -18.675 -4.834 2.166 1.00 98.38 438 GLU A C 1
ATOM 3422 O O . GLU A 1 438 ? -18.084 -5.748 1.590 1.00 98.38 438 GLU A O 1
ATOM 3427 N N . LYS A 1 439 ? -19.632 -4.118 1.565 1.00 98.00 439 LYS A N 1
ATOM 3428 C CA . LYS A 1 439 ? -19.981 -4.286 0.153 1.00 98.00 439 LYS A CA 1
ATOM 3429 C C . LYS A 1 439 ? -18.786 -3.965 -0.744 1.00 98.00 439 LYS A C 1
ATOM 3431 O O . LYS A 1 439 ? -18.476 -4.771 -1.617 1.00 98.00 439 LYS A O 1
ATOM 3436 N N . GLU A 1 440 ? -18.118 -2.836 -0.508 1.00 97.75 440 GLU A N 1
ATOM 3437 C CA . GLU A 1 440 ? -16.921 -2.456 -1.266 1.00 97.75 440 GLU A CA 1
ATOM 3438 C C . GLU A 1 440 ? -15.797 -3.473 -1.057 1.00 97.75 440 GLU A C 1
ATOM 3440 O O . GLU A 1 440 ? -15.208 -3.933 -2.027 1.00 97.75 440 GLU A O 1
ATOM 3445 N N . PHE A 1 441 ? -15.560 -3.912 0.184 1.00 97.06 441 PHE A N 1
ATOM 3446 C CA . PHE A 1 441 ? -14.553 -4.924 0.505 1.00 97.06 441 PHE A CA 1
ATOM 3447 C C . PHE A 1 441 ? -14.802 -6.256 -0.212 1.00 97.06 441 PHE A C 1
ATOM 3449 O O . PHE A 1 441 ? -13.881 -6.813 -0.803 1.00 97.06 441 PHE A O 1
ATOM 3456 N N . CYS A 1 442 ? -16.045 -6.748 -0.210 1.00 96.25 442 CYS A N 1
ATOM 3457 C CA . CYS A 1 442 ? -16.429 -7.963 -0.934 1.00 96.25 442 CYS A CA 1
ATOM 3458 C C . CYS A 1 442 ? -16.381 -7.801 -2.463 1.00 96.25 442 CYS A C 1
ATOM 3460 O O . CYS A 1 442 ? -16.334 -8.805 -3.171 1.00 96.25 442 CYS A O 1
ATOM 3462 N N . GLY A 1 443 ? -16.448 -6.566 -2.968 1.00 96.25 443 GLY A N 1
ATOM 3463 C CA . GLY A 1 443 ? -16.392 -6.246 -4.394 1.00 96.25 443 GLY A CA 1
ATOM 3464 C C . GLY A 1 443 ? -14.974 -6.102 -4.951 1.00 96.25 443 GLY A C 1
ATOM 3465 O O . GLY A 1 443 ? -14.816 -6.003 -6.168 1.00 96.25 443 GLY A O 1
ATOM 3466 N N . LEU A 1 444 ? -13.950 -6.086 -4.092 1.00 95.06 444 LEU A N 1
ATOM 3467 C CA . LEU A 1 444 ? -12.557 -5.993 -4.519 1.00 95.06 444 LEU A CA 1
ATOM 3468 C C . LEU A 1 444 ? -12.123 -7.245 -5.295 1.00 95.06 444 LEU A C 1
ATOM 3470 O O . LEU A 1 444 ? -12.524 -8.367 -4.983 1.00 95.06 444 LEU A O 1
ATOM 3474 N N . ASP A 1 445 ? -11.238 -7.049 -6.276 1.00 92.94 445 ASP A N 1
ATOM 3475 C CA . ASP A 1 445 ? -10.496 -8.147 -6.901 1.00 92.94 445 ASP A CA 1
ATOM 3476 C C . ASP A 1 445 ? -9.762 -8.957 -5.820 1.00 92.94 445 ASP A C 1
ATOM 3478 O O . ASP A 1 445 ? -9.192 -8.382 -4.891 1.00 92.94 445 ASP A O 1
ATOM 3482 N N . SER A 1 446 ? -9.740 -10.286 -5.943 1.00 91.75 446 SER A N 1
ATOM 3483 C CA . SER A 1 446 ? -9.137 -11.174 -4.940 1.00 91.75 446 SER A CA 1
ATOM 3484 C C . SER A 1 446 ? -7.640 -10.937 -4.713 1.00 91.75 446 SER A C 1
ATOM 3486 O O . SER A 1 446 ? -7.111 -11.323 -3.672 1.00 91.75 446 SER A O 1
ATOM 3488 N N . GLU A 1 447 ? -6.939 -10.313 -5.665 1.00 91.06 447 GLU A N 1
ATOM 3489 C CA . GLU A 1 447 ? -5.535 -9.924 -5.510 1.00 91.06 447 GLU A CA 1
ATOM 3490 C C . GLU A 1 447 ? -5.365 -8.593 -4.765 1.00 91.06 447 GLU A C 1
ATOM 3492 O O . GLU A 1 447 ? -4.250 -8.275 -4.345 1.00 91.06 447 GLU A O 1
ATOM 3497 N N . ILE A 1 448 ? -6.429 -7.801 -4.588 1.00 94.50 448 ILE A N 1
ATOM 3498 C CA . ILE A 1 448 ? -6.394 -6.551 -3.827 1.00 94.50 448 ILE A CA 1
ATOM 3499 C C . ILE A 1 448 ? -6.607 -6.857 -2.344 1.00 94.50 448 ILE A C 1
ATOM 3501 O O . ILE A 1 448 ? -7.668 -7.263 -1.886 1.00 94.50 448 ILE A O 1
ATOM 3505 N N . THR A 1 449 ? -5.568 -6.599 -1.562 1.00 96.00 449 THR A N 1
ATOM 3506 C CA . THR A 1 449 ? -5.555 -6.676 -0.105 1.00 96.00 449 THR A CA 1
ATOM 3507 C C . THR A 1 449 ? -5.556 -5.260 0.474 1.00 96.00 449 THR A C 1
ATOM 3509 O O . THR A 1 449 ? -4.544 -4.558 0.366 1.00 96.00 449 THR A O 1
ATOM 3512 N N . PRO A 1 450 ? -6.646 -4.812 1.123 1.00 96.38 450 PRO A N 1
ATOM 3513 C CA . PRO A 1 450 ? -6.624 -3.552 1.844 1.00 96.38 450 PRO A CA 1
ATOM 3514 C C . PRO A 1 450 ? -5.559 -3.559 2.944 1.00 96.38 450 PRO A C 1
ATOM 3516 O O . PRO A 1 450 ? -5.354 -4.602 3.576 1.00 96.38 450 PRO A O 1
ATOM 3519 N N . PRO A 1 451 ? -4.927 -2.406 3.228 1.00 95.62 451 PRO A N 1
ATOM 3520 C CA . PRO A 1 451 ? -3.922 -2.325 4.269 1.00 95.62 451 PRO A CA 1
ATOM 3521 C C . PRO A 1 451 ? -4.427 -2.818 5.630 1.00 95.62 451 PRO A C 1
ATOM 3523 O O . PRO A 1 451 ? -5.568 -2.559 6.022 1.00 95.62 451 PRO A O 1
ATOM 3526 N N . ILE A 1 452 ? -3.567 -3.481 6.393 1.00 96.56 452 ILE A N 1
ATOM 3527 C CA . ILE A 1 452 ? -3.914 -4.167 7.632 1.00 96.56 452 ILE A CA 1
ATOM 3528 C C . ILE A 1 452 ? -4.486 -3.213 8.677 1.00 96.56 452 ILE A C 1
ATOM 3530 O O . ILE A 1 452 ? -5.470 -3.543 9.328 1.00 96.56 452 ILE A O 1
ATOM 3534 N N . TRP A 1 453 ? -3.956 -1.992 8.782 1.00 96.94 453 TRP A N 1
ATOM 3535 C CA . TRP A 1 453 ? -4.489 -0.975 9.692 1.00 96.94 453 TRP A CA 1
ATOM 3536 C C . TRP A 1 453 ? -5.955 -0.634 9.378 1.00 96.94 453 TRP A C 1
ATOM 3538 O O . TRP A 1 453 ? -6.745 -0.417 10.292 1.00 96.94 453 TRP A O 1
ATOM 3548 N N . LEU A 1 454 ? -6.345 -0.643 8.101 1.00 97.44 454 LEU A N 1
ATOM 3549 C CA . LEU A 1 454 ? -7.710 -0.351 7.669 1.00 97.44 454 LEU A CA 1
ATOM 3550 C C . LEU A 1 454 ? -8.640 -1.530 7.967 1.00 97.44 454 LEU A C 1
ATOM 3552 O O . LEU A 1 454 ? -9.754 -1.336 8.449 1.00 97.44 454 LEU A O 1
ATOM 3556 N N . ARG A 1 455 ? -8.153 -2.760 7.753 1.00 98.00 455 ARG A N 1
ATOM 3557 C CA . ARG A 1 455 ? -8.867 -3.992 8.121 1.00 98.00 455 ARG A CA 1
ATOM 3558 C C . ARG A 1 455 ? -9.088 -4.089 9.630 1.00 98.00 455 ARG A C 1
ATOM 3560 O O . ARG A 1 455 ? -10.161 -4.512 10.048 1.00 98.00 455 ARG A O 1
ATOM 3567 N N . ILE A 1 456 ? -8.119 -3.652 10.438 1.00 98.31 456 ILE A N 1
ATOM 3568 C CA . ILE A 1 456 ? -8.239 -3.565 11.901 1.00 98.31 456 ILE A CA 1
ATOM 3569 C C . ILE A 1 456 ? -9.356 -2.581 12.290 1.00 98.31 456 ILE A C 1
ATOM 3571 O O . ILE A 1 456 ? -10.229 -2.940 13.077 1.00 98.31 456 ILE A O 1
ATOM 3575 N N . ILE A 1 457 ? -9.395 -1.379 11.704 1.00 98.56 457 ILE A N 1
ATOM 3576 C CA . ILE A 1 457 ? -10.464 -0.399 11.979 1.00 98.56 457 ILE A CA 1
ATOM 3577 C C . ILE A 1 457 ? -11.837 -0.943 11.555 1.00 98.56 457 ILE A C 1
ATOM 3579 O O . ILE A 1 457 ? -12.793 -0.885 12.327 1.00 98.56 457 ILE A O 1
ATOM 3583 N N . HIS A 1 458 ? -11.938 -1.517 10.352 1.00 98.62 458 HIS A N 1
ATOM 3584 C CA . HIS A 1 458 ? -13.173 -2.132 9.857 1.00 98.62 458 HIS A CA 1
ATOM 3585 C C . HIS A 1 458 ? -13.676 -3.243 10.794 1.00 98.62 458 HIS A C 1
ATOM 3587 O O . HIS A 1 458 ? -14.850 -3.276 11.162 1.00 98.62 458 HIS A O 1
ATOM 3593 N N . THR A 1 459 ? -12.763 -4.105 11.245 1.00 98.50 459 THR A N 1
ATOM 3594 C CA . THR A 1 459 ? -13.026 -5.177 12.215 1.00 98.50 459 THR A CA 1
ATOM 3595 C C . THR A 1 459 ? -13.587 -4.617 13.519 1.00 98.50 459 THR A C 1
ATOM 3597 O O . THR A 1 459 ? -14.623 -5.083 13.994 1.00 98.50 459 THR A O 1
ATOM 3600 N N . ARG A 1 460 ? -12.955 -3.577 14.077 1.00 98.44 460 ARG A N 1
ATOM 3601 C CA . ARG A 1 460 ? -13.420 -2.932 15.311 1.00 98.44 460 ARG A CA 1
ATOM 3602 C C . ARG A 1 460 ? -14.820 -2.350 15.152 1.00 98.44 460 ARG A C 1
ATOM 3604 O O . ARG A 1 460 ? -15.696 -2.614 15.973 1.00 98.44 460 ARG A O 1
ATOM 3611 N N . ASN A 1 461 ? -15.051 -1.621 14.060 1.00 98.62 461 ASN A N 1
ATOM 3612 C CA . ASN A 1 461 ? -16.358 -1.056 13.737 1.00 98.62 461 ASN A CA 1
ATOM 3613 C C . ASN A 1 461 ? -17.441 -2.144 13.674 1.00 98.62 461 ASN A C 1
ATOM 3615 O O . ASN A 1 461 ? -18.507 -1.975 14.265 1.00 98.62 461 ASN A O 1
ATOM 3619 N N . ALA A 1 462 ? -17.164 -3.276 13.021 1.00 98.56 462 ALA A N 1
ATOM 3620 C CA . ALA A 1 462 ? -18.105 -4.387 12.942 1.00 98.56 462 ALA A CA 1
ATOM 3621 C C . ALA A 1 462 ? -18.414 -5.003 14.312 1.00 98.56 462 ALA A C 1
ATOM 3623 O O . ALA A 1 462 ? -19.584 -5.228 14.633 1.00 98.56 462 ALA A O 1
ATOM 3624 N N . LEU A 1 463 ? -17.387 -5.251 15.131 1.00 98.00 463 LEU A N 1
ATOM 3625 C CA . LEU A 1 463 ? -17.558 -5.875 16.443 1.00 98.00 463 LEU A CA 1
ATOM 3626 C C . LEU A 1 463 ? -18.286 -4.970 17.445 1.00 98.00 463 LEU A C 1
ATOM 3628 O O . LEU A 1 463 ? -19.061 -5.478 18.257 1.00 98.00 463 LEU A O 1
ATOM 3632 N N . GLU A 1 464 ? -18.090 -3.654 17.370 1.00 97.88 464 GLU A N 1
ATOM 3633 C CA . GLU A 1 464 ? -18.770 -2.687 18.239 1.00 97.88 464 GLU A CA 1
ATOM 3634 C C . GLU A 1 464 ? -20.199 -2.353 17.776 1.00 97.88 464 GLU A C 1
ATOM 3636 O O . GLU A 1 464 ? -21.097 -2.151 18.598 1.00 97.88 464 GLU A O 1
ATOM 3641 N N . LEU A 1 465 ? -20.454 -2.303 16.463 1.00 98.12 465 LEU A N 1
ATOM 3642 C CA . LEU A 1 465 ? -21.777 -1.946 15.941 1.00 98.12 465 LEU A CA 1
ATOM 3643 C C . LEU A 1 465 ? -22.727 -3.138 15.879 1.00 98.12 465 LEU A C 1
ATOM 3645 O O . LEU A 1 465 ? -23.911 -2.978 16.171 1.00 98.12 465 LEU A O 1
ATOM 3649 N N . ILE A 1 466 ? -22.270 -4.334 15.513 1.00 98.25 466 ILE A N 1
ATOM 3650 C CA . ILE A 1 466 ? -23.169 -5.471 15.291 1.00 98.25 466 ILE A CA 1
ATOM 3651 C C . ILE A 1 466 ? -23.325 -6.271 16.587 1.00 98.25 466 ILE A C 1
ATOM 3653 O O . ILE A 1 466 ? -22.357 -6.879 17.020 1.00 98.25 466 ILE A O 1
ATOM 3657 N N . PRO A 1 467 ? -24.513 -6.367 17.209 1.00 97.19 467 PRO A N 1
ATOM 3658 C CA . PRO A 1 467 ? -24.673 -7.153 18.432 1.00 97.19 467 PRO A CA 1
ATOM 3659 C C . PRO A 1 467 ? -24.481 -8.659 18.176 1.00 97.19 467 PRO A C 1
ATOM 3661 O O . PRO A 1 467 ? -24.759 -9.151 17.083 1.00 97.19 467 PRO A O 1
ATOM 3664 N N . LEU A 1 468 ? -24.103 -9.420 19.212 1.00 96.19 468 LEU A N 1
ATOM 3665 C CA . LEU A 1 468 ? -23.940 -10.886 19.140 1.00 96.19 468 LEU A CA 1
ATOM 3666 C C . LEU A 1 468 ? -25.171 -11.603 18.561 1.00 96.19 468 LEU A C 1
ATOM 3668 O O . LEU A 1 468 ? -25.045 -12.552 17.792 1.00 96.19 468 LEU A O 1
ATOM 3672 N N . LYS A 1 469 ? -26.372 -11.127 18.907 1.00 96.38 469 LYS A N 1
ATOM 3673 C CA . LYS A 1 469 ? -27.657 -11.643 18.415 1.00 96.38 469 LYS A CA 1
ATOM 3674 C C . LYS A 1 469 ? -28.263 -10.712 17.358 1.00 96.38 469 LYS A C 1
ATOM 3676 O O . LYS A 1 469 ? -29.401 -10.265 17.495 1.00 96.38 469 LYS A O 1
ATOM 3681 N N . ALA A 1 470 ? -27.490 -10.370 16.328 1.00 96.56 470 ALA A N 1
ATOM 3682 C CA . ALA A 1 470 ? -27.971 -9.537 15.228 1.00 96.56 470 ALA A CA 1
ATOM 3683 C C . ALA A 1 470 ? -29.157 -10.190 14.498 1.00 96.56 470 ALA A C 1
ATOM 3685 O O . ALA A 1 470 ? -29.137 -11.381 14.186 1.00 96.56 470 ALA A O 1
ATOM 3686 N N . LYS A 1 471 ? -30.199 -9.399 14.216 1.00 95.62 471 LYS A N 1
ATOM 3687 C CA . LYS A 1 471 ? -31.407 -9.879 13.522 1.00 95.62 471 LYS A CA 1
ATOM 3688 C C . LYS A 1 471 ? -31.151 -10.101 12.028 1.00 95.62 471 LYS A C 1
ATOM 3690 O O . LYS A 1 471 ? -31.623 -11.079 11.456 1.00 95.62 471 LYS A O 1
ATOM 3695 N N . SER A 1 472 ? -30.381 -9.210 11.401 1.00 97.81 472 SER A N 1
ATOM 3696 C CA . SER A 1 472 ? -30.051 -9.299 9.976 1.00 97.81 472 SER A CA 1
ATOM 3697 C C . SER A 1 472 ? -29.075 -10.446 9.705 1.00 97.81 472 SER A C 1
ATOM 3699 O O . SER A 1 472 ? -28.058 -10.593 10.385 1.00 97.81 472 SER A O 1
ATOM 3701 N N . ALA A 1 473 ? -29.363 -11.260 8.686 1.00 97.75 473 ALA A N 1
ATOM 3702 C CA . ALA A 1 473 ? -28.458 -12.319 8.238 1.00 97.75 473 ALA A CA 1
ATOM 3703 C C . ALA A 1 473 ? -27.117 -11.754 7.739 1.00 97.75 473 ALA A C 1
ATOM 3705 O O . ALA A 1 473 ? -26.069 -12.291 8.083 1.00 97.75 473 ALA A O 1
ATOM 3706 N N . ALA A 1 474 ? -27.138 -10.631 7.013 1.00 97.44 474 ALA A N 1
ATOM 3707 C CA . ALA A 1 474 ? -25.925 -9.982 6.518 1.00 97.44 474 ALA A CA 1
ATOM 3708 C C . ALA A 1 474 ? -25.011 -9.535 7.671 1.00 97.44 474 ALA A C 1
ATOM 3710 O O . ALA A 1 474 ? -23.813 -9.804 7.651 1.00 97.44 474 ALA A O 1
ATOM 3711 N N . GLN A 1 475 ? -25.592 -8.947 8.721 1.00 98.06 475 GLN A N 1
ATOM 3712 C CA . GLN A 1 475 ? -24.855 -8.550 9.923 1.00 98.06 475 GLN A CA 1
ATOM 3713 C C . GLN A 1 475 ? -24.271 -9.754 10.673 1.00 98.06 475 GLN A C 1
ATOM 3715 O O . GLN A 1 475 ? -23.120 -9.710 11.097 1.00 98.06 475 GLN A O 1
ATOM 3720 N N . ARG A 1 476 ? -25.038 -10.845 10.819 1.00 97.81 476 ARG A N 1
ATOM 3721 C CA . ARG A 1 476 ? -24.538 -12.083 11.442 1.00 97.81 476 ARG A CA 1
ATOM 3722 C C . ARG A 1 476 ? -23.350 -12.660 10.675 1.00 97.81 476 ARG A C 1
ATOM 3724 O O . ARG A 1 476 ? -22.348 -13.001 11.294 1.00 97.81 476 ARG A O 1
ATOM 3731 N N . ASN A 1 477 ? -23.447 -12.715 9.348 1.00 97.88 477 ASN A N 1
ATOM 3732 C CA . ASN A 1 477 ? -22.374 -13.215 8.490 1.00 97.88 477 ASN A CA 1
ATOM 3733 C C . ASN A 1 477 ? -21.123 -12.332 8.576 1.00 97.88 477 ASN A C 1
ATOM 3735 O O . ASN A 1 477 ? -20.021 -12.856 8.714 1.00 97.88 477 ASN A O 1
ATOM 3739 N N . LEU A 1 478 ? -21.292 -11.006 8.554 1.00 98.12 478 LEU A N 1
ATOM 3740 C CA . LEU A 1 478 ? -20.190 -10.060 8.722 1.00 98.12 478 LEU A CA 1
ATOM 3741 C C . LEU A 1 478 ? -19.503 -10.237 10.082 1.00 98.12 478 LEU A C 1
ATOM 3743 O O . LEU A 1 478 ? -18.288 -10.411 10.137 1.00 98.12 478 LEU A O 1
ATOM 3747 N N . ARG A 1 479 ? -20.268 -10.275 11.180 1.00 98.06 479 ARG A N 1
ATOM 3748 C CA . ARG A 1 479 ? -19.700 -10.488 12.521 1.00 98.06 479 ARG A CA 1
ATOM 3749 C C . ARG A 1 479 ? -18.942 -11.815 12.612 1.00 98.06 479 ARG A C 1
ATOM 3751 O O . ARG A 1 479 ? -17.870 -11.844 13.207 1.00 98.06 479 ARG A O 1
ATOM 3758 N N . ALA A 1 480 ? -19.463 -12.888 12.013 1.00 97.56 480 ALA A N 1
ATOM 3759 C CA . ALA A 1 480 ? -18.792 -14.187 11.983 1.00 97.56 480 ALA A CA 1
ATOM 3760 C C . ALA A 1 480 ? -17.447 -14.131 11.236 1.00 97.56 480 ALA A C 1
ATOM 3762 O O . ALA A 1 480 ? -16.438 -14.549 11.798 1.00 97.56 480 ALA A O 1
ATOM 3763 N N . ARG A 1 481 ? -17.406 -13.541 10.030 1.00 97.81 481 ARG A N 1
ATOM 3764 C CA . ARG A 1 481 ? -16.156 -13.354 9.263 1.00 97.81 481 ARG A CA 1
ATOM 3765 C C . ARG A 1 481 ? -15.128 -12.511 10.010 1.00 97.81 481 ARG A C 1
ATOM 3767 O O . ARG A 1 481 ? -13.942 -12.816 10.005 1.00 97.81 481 ARG A O 1
ATOM 3774 N N . VAL A 1 482 ? -15.577 -11.434 10.650 1.00 97.81 482 VAL A N 1
ATOM 3775 C CA . VAL A 1 482 ? -14.696 -10.544 11.413 1.00 97.81 482 VAL A CA 1
ATOM 3776 C C . VAL A 1 482 ? -14.134 -11.254 12.644 1.00 97.81 482 VAL A C 1
ATOM 3778 O O . VAL A 1 482 ? -12.962 -11.077 12.963 1.00 97.81 482 VAL A O 1
ATOM 3781 N N . LYS A 1 483 ? -14.933 -12.098 13.305 1.00 97.44 483 LYS A N 1
ATOM 3782 C CA . LYS A 1 483 ? -14.457 -12.940 14.407 1.00 97.44 483 LYS A CA 1
ATOM 3783 C C . LYS A 1 483 ? -13.399 -13.940 13.933 1.00 97.44 483 LYS A C 1
ATOM 3785 O O . LYS A 1 483 ? -12.346 -14.025 14.549 1.00 97.44 483 LYS A O 1
ATOM 3790 N N . GLU A 1 484 ? -13.639 -14.616 12.810 1.00 97.62 484 GLU A N 1
ATOM 3791 C CA . GLU A 1 484 ? -12.658 -15.518 12.190 1.00 97.62 484 GLU A CA 1
ATOM 3792 C C . GLU A 1 484 ? -11.350 -14.787 11.854 1.00 97.62 484 GLU A C 1
ATOM 3794 O O . GLU A 1 484 ? -10.269 -15.282 12.162 1.00 97.62 484 GLU A O 1
ATOM 3799 N N . PHE A 1 485 ? -11.440 -13.573 11.300 1.00 97.31 485 PHE A N 1
ATOM 3800 C CA . PHE A 1 485 ? -10.274 -12.723 11.061 1.00 97.31 485 PHE A CA 1
ATOM 3801 C C . PHE A 1 485 ? -9.511 -12.407 12.356 1.00 97.31 485 PHE A C 1
ATOM 3803 O O . PHE A 1 485 ? -8.287 -12.515 12.370 1.00 97.31 485 PHE A O 1
ATOM 3810 N N . VAL A 1 486 ? -10.206 -12.033 13.436 1.00 97.88 486 VAL A N 1
ATOM 3811 C CA . VAL A 1 486 ? -9.577 -11.759 14.740 1.00 97.88 486 VAL A CA 1
ATOM 3812 C C . VAL A 1 486 ? -8.873 -12.998 15.280 1.00 97.88 486 VAL A C 1
ATOM 3814 O O . VAL A 1 486 ? -7.700 -12.910 15.643 1.00 97.88 486 VAL A O 1
ATOM 3817 N N . ASP A 1 487 ? -9.551 -14.143 15.288 1.00 97.19 487 ASP A N 1
ATOM 3818 C CA . ASP A 1 487 ? -9.007 -15.398 15.808 1.00 97.19 487 ASP A CA 1
ATOM 3819 C C . ASP A 1 487 ? -7.761 -15.839 15.012 1.00 97.19 487 ASP A C 1
ATOM 3821 O O . ASP A 1 487 ? -6.713 -16.136 15.599 1.00 97.19 487 ASP A O 1
ATOM 3825 N N . ASP A 1 488 ? -7.826 -15.794 13.675 1.00 97.44 488 ASP A N 1
ATOM 3826 C CA . ASP A 1 488 ? -6.694 -16.090 12.789 1.00 97.44 488 ASP A CA 1
ATOM 3827 C C . ASP A 1 488 ? -5.525 -15.120 13.024 1.00 97.44 488 ASP A C 1
ATOM 3829 O O . ASP A 1 488 ? -4.392 -15.554 13.243 1.00 97.44 488 ASP A O 1
ATOM 3833 N N . TYR A 1 489 ? -5.767 -13.808 13.065 1.00 97.62 489 TYR A N 1
ATOM 3834 C CA . TYR A 1 489 ? -4.692 -12.819 13.188 1.00 97.62 489 TYR A CA 1
ATOM 3835 C C . TYR A 1 489 ? -4.071 -12.782 14.587 1.00 97.62 489 TYR A C 1
ATOM 3837 O 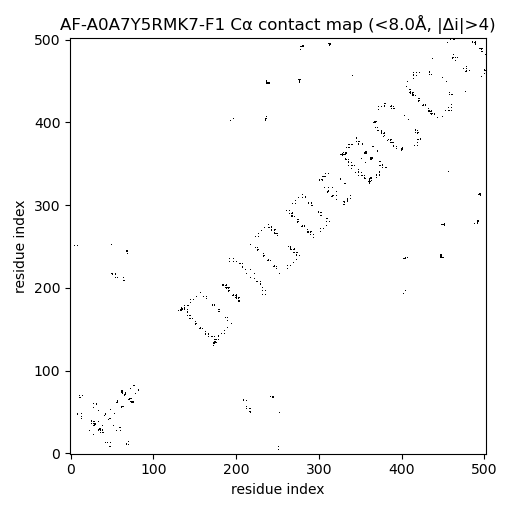O . TYR A 1 489 ? -2.858 -12.588 14.707 1.00 97.62 489 TYR A O 1
ATOM 3845 N N . ILE A 1 490 ? -4.833 -13.050 15.650 1.00 97.75 490 ILE A N 1
ATOM 3846 C CA . ILE A 1 490 ? -4.261 -13.242 16.989 1.00 97.75 490 ILE A CA 1
ATOM 3847 C C . ILE A 1 490 ? -3.267 -14.410 16.974 1.00 97.75 490 ILE A C 1
ATOM 3849 O O . ILE A 1 490 ? -2.165 -14.274 17.512 1.00 97.75 490 ILE A O 1
ATOM 3853 N N . SER A 1 491 ? -3.613 -15.529 16.322 1.00 96.75 491 SER A N 1
ATOM 3854 C CA . SER A 1 491 ? -2.726 -16.698 16.206 1.00 96.75 491 SER A CA 1
ATOM 3855 C C . SER A 1 491 ? -1.436 -16.387 15.432 1.00 96.75 491 SER A C 1
ATOM 3857 O O . SER A 1 491 ? -0.387 -16.973 15.699 1.00 96.75 491 SER A O 1
ATOM 3859 N N . ARG A 1 492 ? -1.489 -15.396 14.533 1.00 97.19 492 ARG A N 1
ATOM 3860 C CA . ARG A 1 492 ? -0.348 -14.891 13.753 1.00 97.19 492 ARG A CA 1
ATOM 3861 C C . ARG A 1 492 ? 0.409 -13.749 14.435 1.00 97.19 492 ARG A C 1
ATOM 3863 O O . ARG A 1 492 ? 1.327 -13.187 13.844 1.00 97.19 492 ARG A O 1
ATOM 3870 N N . GLY A 1 493 ? 0.058 -13.410 15.675 1.00 96.94 493 GLY A N 1
ATOM 3871 C CA . GLY A 1 493 ? 0.801 -12.463 16.504 1.00 96.94 493 GLY A CA 1
ATOM 3872 C C . GLY A 1 493 ? 0.238 -11.043 16.567 1.00 96.94 493 GLY A C 1
ATOM 3873 O O . GLY A 1 493 ? 0.880 -10.196 17.178 1.00 96.94 493 GLY A O 1
ATOM 3874 N N . TYR A 1 494 ? -0.942 -10.757 16.004 1.00 97.88 494 TYR A N 1
ATOM 3875 C CA . TYR A 1 494 ? -1.601 -9.444 16.118 1.00 97.88 494 TYR A CA 1
ATOM 3876 C C . TYR A 1 494 ? -2.296 -9.294 17.477 1.00 97.88 494 TYR A C 1
ATOM 3878 O O . TYR A 1 494 ? -3.522 -9.315 17.584 1.00 97.88 494 TYR A O 1
ATOM 3886 N N . VAL A 1 495 ? -1.499 -9.176 18.540 1.00 97.44 495 VAL A N 1
ATOM 3887 C CA . VAL A 1 495 ? -1.975 -9.165 19.933 1.00 97.44 495 VAL A CA 1
ATOM 3888 C C . VAL A 1 495 ? -2.956 -8.026 20.209 1.00 97.44 495 VAL A C 1
ATOM 3890 O O . VAL A 1 495 ? -3.866 -8.224 21.006 1.00 97.44 495 VAL A O 1
ATOM 3893 N N . LEU A 1 496 ? -2.834 -6.889 19.516 1.00 96.44 496 LEU A N 1
ATOM 3894 C CA . LEU A 1 496 ? -3.736 -5.740 19.668 1.00 96.44 496 LEU A CA 1
ATOM 3895 C C . LEU A 1 496 ? -5.220 -6.095 19.451 1.00 96.44 496 LEU A C 1
ATOM 3897 O O . LEU A 1 496 ? -6.102 -5.479 20.038 1.00 96.44 496 LEU A O 1
ATOM 3901 N N . LEU A 1 497 ? -5.511 -7.110 18.631 1.00 96.62 497 LEU A N 1
ATOM 3902 C CA . LEU A 1 497 ? -6.884 -7.544 18.367 1.00 96.62 497 LEU A CA 1
ATOM 3903 C C . LEU A 1 497 ? -7.549 -8.227 19.572 1.00 96.62 497 LEU A C 1
ATOM 3905 O O . LEU A 1 497 ? -8.768 -8.366 19.583 1.00 96.62 497 LEU A O 1
ATOM 3909 N N . LYS A 1 498 ? -6.786 -8.633 20.598 1.00 95.94 498 LYS A N 1
ATOM 3910 C CA . LYS A 1 498 ? -7.341 -9.229 21.827 1.00 95.94 498 LYS A CA 1
ATOM 3911 C C . LYS A 1 498 ? -8.182 -8.250 22.640 1.00 95.94 498 LYS A C 1
ATOM 3913 O O . LYS A 1 498 ? -9.043 -8.689 23.394 1.00 95.94 498 LYS A O 1
ATOM 3918 N N . ASP A 1 499 ? -7.939 -6.954 22.474 1.00 93.69 499 ASP A N 1
ATOM 3919 C CA . ASP A 1 499 ? -8.654 -5.904 23.198 1.00 93.69 499 ASP A CA 1
ATOM 3920 C C . ASP A 1 499 ? -10.006 -5.566 22.543 1.00 93.69 499 ASP A C 1
ATOM 3922 O O . ASP A 1 499 ? -10.754 -4.723 23.041 1.00 93.69 499 ASP A O 1
ATOM 3926 N N . PHE A 1 500 ? -10.336 -6.203 21.412 1.00 94.00 500 PHE A N 1
ATOM 3927 C CA . PHE A 1 500 ? -11.587 -5.955 20.705 1.00 94.00 500 PHE A CA 1
ATOM 3928 C C . PHE A 1 500 ? -12.750 -6.711 21.369 1.00 94.00 500 PHE A C 1
ATOM 3930 O O . PHE A 1 500 ? -12.563 -7.807 21.901 1.00 94.00 500 PHE A O 1
ATOM 3937 N N . PRO A 1 501 ? -13.977 -6.159 21.335 1.00 87.25 501 PRO A N 1
ATOM 3938 C CA . PRO A 1 501 ? -15.132 -6.809 21.944 1.00 87.25 501 PRO A CA 1
ATOM 3939 C C . PRO A 1 501 ? -15.463 -8.145 21.256 1.00 87.25 501 PRO A C 1
ATOM 3941 O O . PRO A 1 501 ? -15.618 -8.203 20.036 1.00 87.25 501 PRO A O 1
ATOM 3944 N N . ALA A 1 502 ? -15.590 -9.204 22.064 1.00 77.19 502 ALA A N 1
ATOM 3945 C CA . ALA A 1 502 ? -15.735 -10.603 21.635 1.00 77.19 502 ALA A CA 1
ATOM 3946 C C . ALA A 1 502 ? -17.053 -10.962 20.927 1.00 77.19 502 ALA A C 1
ATOM 3948 O O . ALA A 1 502 ? -18.113 -10.371 21.243 1.00 77.19 502 ALA A O 1
#

Nearest PDB structures (foldseek):
  4gyo-assembly3_B  TM=5.135E-01  e=2.084E-02  Bacillus subtilis subsp. subtilis str. 168
  8rst-assembly1_A-2  TM=5.316E-01  e=1.357E-01  Bacillus phage phi3T
  6t46-assembly2_G  TM=4.458E-01  e=1.117E-01  Bacillus subtilis subsp. natto
  8rte-assembly1_A  TM=4.344E-01  e=1.587E-01  Bacillus phage phi105
  3j97-assembly1_H  TM=3.119E-01  e=3.331E-01  Rattus norvegicus

Radius of gyration: 27.37 Å; Cα contacts (8 Å, |Δi|>4): 617; chains: 1; bounding box: 59×57×93 Å

Foldseek 3Di:
DPPPLLQVLLVLLLVLLVVVCVVPPLVRLCVQLVHPSVVSVVSNVRDRDAPSSLLSCCARVQAQSLCSQQVDDDGGVVRDPVVCVVVVVVVVVVVVVVVVVVVVVVDDDDPVNVVVVVVVVVVVVVVVVVLVVQQVVLQVVLVVLLVVLVVCLVVVVLVSNVVSLVVSVVSLVSHPDVVSVLSSLVSVLSSCLQQQVLVVSLVSLSVSLSVVSNPDRCDDPVNLVSLLVNLVSCVLQLLLSSSLSSLSSSLSNCVPPPVCPQSNLSSLLSNLQSCVLVLQLVSNLVSLVVRLVPHDPVSNLVSVLVNLVSCPLLVVDDLVRLLPDDFPALSNLLSQLLSLLLVLDLVSLVSSLVPAEDDDRRHHYCQALSNLLSVLSNCLLVLNLCSLVSSVVSLPPPDGSDSHNPLCSLLQSLLSSLSSCVSNVVLVSNVVSLVSNVVSVVVDDPSRRDGPSSLSSSLLSLQVNADCPHPDPSSNVVPVVSVVVLVVSVVSSSVSSVPGHD

Mean predicted aligned error: 9.67 Å

Solvent-accessible surface area (backbone atoms only — not comparable to full-atom values): 26505 Å² total; per-residue (Å²): 139,76,71,69,65,61,59,60,58,53,44,56,39,32,55,45,51,49,58,48,44,76,78,39,50,59,63,54,50,17,63,61,54,75,40,57,46,68,55,54,54,37,32,66,71,71,46,84,75,56,57,69,55,57,39,35,40,30,63,64,68,37,34,20,61,56,16,51,61,65,67,49,74,52,65,36,46,89,67,38,71,71,60,50,52,61,50,46,52,52,46,46,50,52,44,51,52,48,44,59,49,45,74,53,63,78,60,79,97,52,78,67,55,64,51,53,53,46,54,49,48,54,49,49,52,50,50,51,53,49,48,52,56,50,8,62,61,36,39,58,54,40,53,52,49,53,52,52,29,50,49,27,56,75,70,68,37,60,75,59,25,53,54,35,53,54,54,46,51,60,42,43,73,55,32,67,52,62,68,59,38,53,51,48,50,52,53,46,24,52,49,25,48,76,72,49,40,36,67,62,17,45,55,45,43,53,55,52,50,57,50,55,59,65,72,54,78,80,79,42,76,66,54,53,53,52,50,56,52,44,29,51,47,32,38,53,48,26,19,27,63,60,19,33,43,48,33,50,48,52,50,64,59,40,70,85,44,80,92,40,56,68,55,50,36,55,37,39,41,48,39,13,51,27,26,41,50,71,51,38,40,66,57,14,53,51,25,34,69,76,22,48,93,68,42,58,70,80,58,30,44,54,47,49,26,51,45,52,50,50,34,37,40,39,55,76,35,54,71,71,64,56,65,72,52,84,81,88,30,27,63,33,23,48,41,48,44,52,51,23,61,64,70,66,40,71,64,45,30,51,50,34,54,70,74,24,47,42,91,50,86,42,27,24,48,74,72,25,55,70,48,45,48,43,51,24,40,48,35,8,68,72,65,38,82,59,22,48,58,56,44,52,62,54,70,67,48,96,73,58,78,54,84,56,26,64,91,44,46,67,32,51,51,22,40,51,52,16,49,27,20,46,55,51,66,39,55,67,65,13,49,53,24,45,54,49,19,50,51,46,59,71,66,48,58,91,56,50,45,72,54,44,74,57,52,52,45,43,40,49,48,42,47,74,68,48,57,97,81,44,86,49,67,68,53,44,52,48,47,50,54,44,48,52,51,45,57,54,36,41,76,37,45,32,45,53,57,72,79,50,70,130

Sequence (502 aa):
MGAKSSVDDQRGIRERLAQLAEIHSQAEIARRTGTQRMNVTRYLRGTRIPADFCSILTRELGVNPQWLLTGDGPRMLSDTAGSRSMASEMVQLVQAMSEVARMRLGSLGGKSHLQALRELHDAIDTFENLRQRLGKNTDSTLAQLLTDFEAALNDDKEGLARSMATAAGKLAQLAADESLRDRYLHLRARFEVKYGNSDEALRIQRVTFLRTLSSGPFVNNDMINRMGNFVTILWANGRSAEARRMTRAARELLHDNPKSEQWRYILDAAEGTTAMELGDLPTAITAYTSTYNKLPEPQRHVVEAYRRMALFVSGTMSFEALDLLELTHRIQAVAMLRMAAIEETSKSLKRALAKYTGAGPTLAGQDLLTTQHIRCLADAIKGDSGALKRFQEFAQKERFKDRLPTVLHDFVIAVYVCQVARLAGNRDVALDHLMQAEKEFCGLDSEITPPIWLRIIHTRNALELIPLKAKSAAQRNLRARVKEFVDDYISRGYVLLKDFPA